Protein 8OIK (pdb70)

Nearest PDB structures (foldseek):
  8oik-assembly2_B  TM=9.750E-01  e=6.999E-21  Homo sapiens
  8oij-assembly1_B  TM=9.112E-01  e=1.127E-07  Drosophila melanogaster
  5goe-assembly1_A  TM=5.534E-01  e=6.440E+00  Homo sapiens
  1f99-assembly1_A-2  TM=2.912E-01  e=2.116E+00  Polysiphonia stricta
  8oik-assembly2_B  TM=1.006E+00  e=8.166E-23  Homo sapiens

InterPro domains:
  IPR001660 Sterile alpha motif domain [PF00536] (324-381)
  IPR001660 Sterile alpha motif domain [SM00454] (320-383)
  IPR013761 Sterile alpha motif/pointed domain superfamily [G3DSA:1.10.150.50] (320-381)
  IPR013761 Sterile alpha motif/pointed domain superfamily [SSF47769] (323-381)
  IPR037093 Smaug, PHAT domain superfamily [G3DSA:1.25.40.170] (382-435)
  IPR037093 Smaug, PHAT domain superfamily [G3DSA:1.25.40.170] (473-553)
  IPR037634 Protein Smaug, SAM domain [cd09557] (320-382)
  IPR050897 SMAUG/VTS1 RNA-binding [PTHR12515] (1-664)
  IPR057327 RNA-binding protein vts1-like, alpha-helical domain [PF25479] (13-47)
  IPR058599 SMAUG/ZCCHC2-like, PHAT domain [PF26034] (55-154)

Sequence (479 aa):
IPTTENLYFQSMFRDQVGVLAGWFKGWNECEQTVALLSLLKRVSQTQARFLQLCLEHSLADCAELHVLEREANSPGIINQWQQESKDKVISLLLTHLPLLKPGNLDAKVEYMKLLPKILAHSIEHNQHIEESRQLLSYALIHPATSLEDRSALAMWLNHLEDRTSIPTTENLYFQSMFRDQVGVLAGWFKGWNECEQTVALLSLLKRVSQTQARFLQLCLEHSLADCAELHVLEREANSPGIINQWQQESKDKVISLLLTHLPLLKPGNLDAKVEYMKLLPKILAHSIEHNQHIEESRQLLSYALIHPATSLEDRSALAMWLNHLLYFQSMFRDQVGVLAGWFKGWNECEQTVALLSLLKRVSQTQARFLQLCLEHSLADCAELHVLEREANSPGIINQWQQESKDKVISLLLTHLPLLKPGNLDAKVEYMKLLPKILAHSIEHNQHIEESRQLLSYALIHPATSLEDRSALAMWLNHL

Radius of gyration: 28.62 Å; Cα contacts (8 Å, |Δi|>4): 412; chains: 3; bounding box: 58×80×71 Å

Solvent-accessible surface area: 25139 Å² total; per-residue (Å²): 125,12,1,24,111,68,156,182,106,16,63,92,8,100,95,29,30,43,68,0,10,41,55,2,137,67,22,62,95,6,20,20,0,23,1,0,21,29,0,12,172,108,21,43,90,30,3,6,27,1,0,12,9,15,7,78,96,73,4,57,137,18,62,130,3,45,71,57,12,153,60,0,22,37,50,56,85,0,58,77,11,84,142,63,71,86,94,97,6,5,50,20,0,48,60,4,2,3,0,0,91,22,26,39,32,21,0,23,48,21,1,35,91,4,0,34,108,3,0,47,39,0,15,127,93,116,79,37,28,90,57,0,45,36,1,0,4,12,1,30,38,0,20,9,13,49,156,139,19,74,70,38,2,39,108,53,11,97,74,0,50,100,134,52,121,151,114,76,62,67,96,97,125,133,98,42,83,129,143,90,118,71,43,81,77,39,41,152,66,170,67,74,74,128,12,84,39,38,69,25,86,75,47,94,69,138,183,45,56,163,110,97,43,140,125,67,86,91,57,110,106,140,74,80,56,47,44,43,138,42,40,73,66,43,89,48,0,22,11,41,36,41,0,48,100,17,66,118,84,73,83,95,97,2,7,52,23,0,46,73,4,3,54,41,5,108,76,66,34,118,102,0,23,63,21,2,31,106,4,2,43,102,7,4,49,39,1,52,81,105,128,84,34,50,118,61,0,125,42,1,3,33,33,1,54,52,12,97,9,12,44,145,129,18,78,60,36,2,48,125,76,38,88,81,74,92,49,35,123,76,124,7,141,99,26,29,43,63,0,11,40,64,2,147,68,20,51,92,0,9,23,0,27,0,0,16,25,1,13,164,114,20,40,90,29,3,6,27,0,0,12,8,16,8,76,88,72,6,52,47,20,46,134,3,32,73,58,13,142,62,0,23,37,50,55,88,0,56,88,11,86,140,71,72,60,98,96,5,6,51,21,0,42,64,4,5,3,0,1,92,13,65,36,121,101,0,24,66,20,3,33,105,5,3,45,87,1,1,48,79,0,49,89,64,129,31,34,25,60,67,0,41,36,0,0,0,11,1,38,36,0,33,9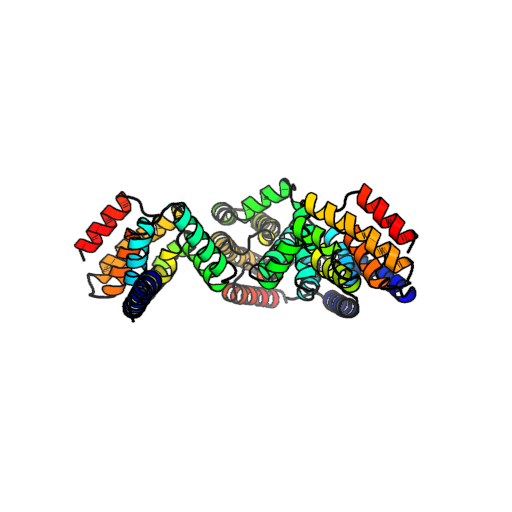,12,36,145,130,20,78,78,40,2,41,116,67,40,128,75,55

GO terms:
  GO:0030371 translation repressor activity (F, IDA)
  GO:0045727 positive regulation of translation (P, IDA)
  GO:0005515 protein binding (F, IPI)
  GO:0005829 cytosol (C, IDA)
  GO:0003723 RNA binding (F, HDA)

Organism: Homo sapiens (NCBI:txid9606)

Foldseek 3Di:
DDDDPDPVVVVVVVVVVVVVVVVLVPDDPLVNVVVVVVVLVVDDPVVNVVVVVVVCVVCVPVVVLVVLLVLLLDLVNLLCCVVDDLVVNLVNLVSRVLSHDQASVSSVVSVLVVLVVSLVVCLVVVPCLVSNLSSLSCQLPPNNADPVSNVVSVVSNVVSVVSVD/DDDDPVVVVVVVVVVVVVVVVVVLVPDDPLVNVVVVVVVLVPDDPVVNVVVVVVVCVVCVPVVVVVVLLVCLLDLVNLLVLLPDDLVSNLVNLLSRVLSHDQVSQSSVVSSLVNLVVSLVVCVVPVHCPVSNLSSLSSQCPPNNADPVSNVVSVVSNVVD/DDDDPVVVVVVVVVVVVLVPDDPLVNVVVVVVVLVPDDPVVNVVVVVVVCVVCVPVVVVVVLLVCLLDLVSLLCLVVDDLVVNLVNLLSRLLSHDQVSQSSVVSSLVVLVVSLVVCLVVVHCVVSNVSSLSSQCPRNNADPVSNVVSVVSVVSD

B-factor: mean 41.13, std 13.74, range [22.72, 93.79]

Structure (mmCIF, N/CA/C/O backbone):
data_8OIK
#
_entry.id   8OIK
#
_cell.length_a   81.829
_cell.length_b   142.786
_cell.length_c   137.096
_cell.angle_alpha   90.000
_cell.angle_beta   90.000
_cell.angle_gamma   90.000
#
_symmetry.space_group_name_H-M   'C 2 2 21'
#
loop_
_entity.id
_entity.type
_entity.pdbx_description
1 polymer 'Protein Smaug homolog 1'
2 non-polymer 1,2-ETHANEDIOL
3 non-polymer DI(HYDROXYETHYL)ETHER
4 water water
#
loop_
_atom_site.group_PDB
_atom_site.id
_atom_site.type_symbol
_atom_site.label_atom_id
_atom_site.label_alt_id
_atom_site.label_comp_id
_atom_site.label_asym_id
_atom_site.label_entity_id
_atom_site.label_seq_id
_atom_site.pdbx_PDB_ins_code
_atom_site.Cartn_x
_atom_site.Cartn_y
_atom_site.Cartn_z
_atom_site.occupancy
_atom_site.B_iso_or_equiv
_atom_site.auth_seq_id
_atom_site.auth_comp_id
_atom_site.auth_asym_id
_atom_site.auth_atom_id
_atom_site.pdbx_PDB_model_num
ATOM 1 N N . ILE A 1 15 ? -15.28300 16.00700 45.74100 1.000 74.00000 -9 ILE A N 1
ATOM 2 C CA . ILE A 1 15 ? -14.20500 17.03800 45.81400 1.000 71.72000 -9 ILE A CA 1
ATOM 3 C C . ILE A 1 15 ? -12.89000 16.39400 46.27700 1.000 69.71000 -9 ILE A C 1
ATOM 4 O O . ILE A 1 15 ? -11.94200 16.41700 45.48400 1.000 71.19000 -9 ILE A O 1
ATOM 9 N N . PRO A 1 16 ? -12.75800 15.80800 47.48700 1.000 71.17000 -8 PRO A N 1
ATOM 10 C CA . PRO A 1 16 ? -11.45700 15.30500 47.93100 1.000 69.61000 -8 PRO A CA 1
ATOM 11 C C . PRO A 1 16 ? -11.22700 13.89100 47.39500 1.000 66.42000 -8 PRO A C 1
ATOM 12 O O . PRO A 1 16 ? -11.93600 12.98900 47.75600 1.000 69.64000 -8 PRO A O 1
ATOM 16 N N . THR A 1 17 ? -10.22400 13.73100 46.55200 1.000 63.00000 -7 THR A N 1
ATOM 17 C CA . THR A 1 17 ? -10.02600 12.41900 45.89200 1.000 62.93000 -7 THR A CA 1
ATOM 18 C C . THR A 1 17 ? -8.65600 11.85800 46.25700 1.000 62.70000 -7 THR A C 1
ATOM 19 O O . THR A 1 17 ? -8.39500 10.70100 45.89400 1.000 62.48000 -7 THR A O 1
ATOM 23 N N . THR A 1 18 ? -7.83100 12.65200 46.94700 1.000 63.26000 -6 THR A N 1
ATOM 24 C CA . THR A 1 18 ? -6.46300 12.20700 47.31000 1.000 61.53000 -6 THR A CA 1
ATOM 25 C C . THR A 1 18 ? -5.95200 12.90000 48.56900 1.000 59.88000 -6 THR A C 1
ATOM 26 O O . THR A 1 18 ? -6.32600 14.05900 48.79200 1.000 59.41000 -6 THR A O 1
ATOM 30 N N . GLU A 1 19 ? -5.14700 12.20300 49.37100 1.000 61.76000 -5 GLU A N 1
ATOM 31 C CA . GLU A 1 19 ? -4.48700 12.84800 50.50300 1.000 61.46000 -5 GLU A CA 1
ATOM 32 C C . GLU A 1 19 ? -3.40400 13.81000 50.04100 1.000 57.79000 -5 GLU A C 1
ATOM 33 O O . GLU A 1 19 ? -3.09300 14.79100 50.73000 1.000 56.77000 -5 GLU A O 1
ATOM 39 N N . ASN A 1 20 ? -2.82500 13.52800 48.88600 1.000 52.22000 -4 ASN A N 1
ATOM 40 C CA . ASN A 1 20 ? -1.69100 14.26600 48.35400 1.000 44.54000 -4 ASN A CA 1
ATOM 41 C C . ASN A 1 20 ? -2.16900 15.61800 47.81600 1.000 42.69000 -4 ASN A C 1
ATOM 42 O O . ASN A 1 20 ? -2.89800 15.66900 46.82300 1.000 41.82000 -4 ASN A O 1
ATOM 47 N N . LEU A 1 21 ? -1.76100 16.71400 48.47100 1.000 40.29000 -3 LEU A N 1
ATOM 48 C CA . LEU A 1 21 ? -2.22000 18.04900 48.08400 1.000 40.44000 -3 LEU A CA 1
ATOM 49 C C . LEU A 1 21 ? -1.77700 18.41100 46.67200 1.000 38.60000 -3 LEU A C 1
ATOM 50 O O . LEU A 1 21 ? -2.51000 19.08300 45.92900 1.000 37.17000 -3 LEU A O 1
ATOM 55 N N . TYR A 1 22 ? -0.56300 18.01300 46.30100 1.000 35.27000 -2 TYR A N 1
ATOM 56 C CA . TYR A 1 22 ? -0.10300 18.20700 44.93300 1.000 34.36000 -2 TYR A CA 1
ATOM 57 C C . TYR A 1 22 ? -1.01100 17.47800 43.94900 1.000 35.48000 -2 TYR A C 1
ATOM 58 O O . TYR A 1 22 ? -1.44900 18.05500 42.94800 1.000 34.13000 -2 TYR A O 1
ATOM 67 N N . PHE A 1 23 ? -1.31900 16.20800 44.22600 1.000 33.48000 -1 PHE A N 1
ATOM 68 C CA . PHE A 1 23 ? -2.21300 15.46200 43.34300 1.000 36.23000 -1 PHE A CA 1
ATOM 69 C C . PHE A 1 23 ? -3.59300 16.10200 43.27300 1.000 35.75000 -1 PHE A C 1
ATOM 70 O O . PHE A 1 23 ? -4.20300 16.15100 42.19700 1.000 35.30000 -1 PHE A O 1
ATOM 78 N N . GLN A 1 24 ? -4.11900 16.57300 44.40500 1.000 38.19000 0 GLN A N 1
ATOM 79 C CA . GLN A 1 24 ? -5.46700 17.13100 44.36800 1.000 38.33000 0 GLN A CA 1
ATOM 80 C C . GLN A 1 24 ? -5.51500 18.35100 43.45800 1.000 37.23000 0 GLN A C 1
ATOM 81 O O . GLN A 1 24 ? -6.43400 18.49800 42.64300 1.000 36.12000 0 GLN A O 1
ATOM 87 N N . SER A 1 25 ? -4.50500 19.21000 43.55200 1.000 32.83000 1 SER A N 1
ATOM 88 C CA . SER A 1 25 ? -4.44300 20.39700 42.71200 1.000 33.74000 1 SER A CA 1
ATOM 89 C C . SER A 1 25 ? -4.25700 20.03800 41.23900 1.000 34.63000 1 SER A C 1
ATOM 90 O O . SER A 1 25 ? -4.88700 20.64900 40.36400 1.000 35.10000 1 SER A O 1
ATOM 93 N N . MET A 1 26 ? -3.40000 19.05200 40.92900 1.000 31.73000 2 MET A N 1
ATOM 94 C CA . MET A 1 26 ? -3.22700 18.69700 39.52700 1.000 32.55000 2 MET A CA 1
ATOM 95 C C . MET A 1 26 ? -4.48900 18.06100 38.96200 1.000 30.29000 2 MET A C 1
ATOM 96 O O . MET A 1 26 ? -4.82300 18.29100 37.80100 1.000 29.13000 2 MET A O 1
ATOM 101 N N . PHE A 1 27 ? -5.21000 17.27700 39.77100 1.000 30.97000 3 PHE A N 1
ATOM 102 C CA . PHE A 1 27 ? -6.47700 16.71700 39.29400 1.000 33.19000 3 PHE A CA 1
ATOM 103 C C . PHE A 1 27 ? -7.44500 17.82700 38.90300 1.000 29.78000 3 PHE A C 1
ATOM 104 O O . PHE A 1 27 ? -8.03200 17.79800 37.82100 1.000 29.64000 3 PHE A O 1
ATOM 112 N N . ARG A 1 28 ? -7.60300 18.82400 39.77500 1.000 32.40000 4 ARG A N 1
ATOM 113 C CA . ARG A 1 28 ? -8.46300 19.96500 39.46500 1.000 33.79000 4 ARG A CA 1
ATOM 114 C C . ARG A 1 28 ? -8.03500 20.68400 38.18600 1.000 33.46000 4 ARG A C 1
ATOM 115 O O . ARG A 1 28 ? -8.88300 21.03500 37.35500 1.000 31.93000 4 ARG A O 1
ATOM 123 N N . ASP A 1 29 ? -6.73200 20.91200 38.00200 1.000 30.38000 5 ASP A N 1
ATOM 124 C CA . ASP A 1 29 ? -6.23500 21.48100 36.75200 1.000 29.32000 5 ASP A CA 1
ATOM 125 C C . ASP A 1 29 ? -6.64000 20.63800 35.54000 1.000 29.56000 5 ASP A C 1
ATOM 126 O O . ASP A 1 29 ? -7.08500 21.17200 34.51500 1.000 30.39000 5 ASP A O 1
ATOM 131 N N . GLN A 1 30 ? -6.45700 19.31700 35.63000 1.000 28.68000 6 GLN A N 1
ATOM 132 C CA . GLN A 1 30 ? -6.78000 18.43900 34.50700 1.000 28.03000 6 GLN A CA 1
ATOM 133 C C . GLN A 1 30 ? -8.26100 18.47800 34.18500 1.000 26.50000 6 GLN A C 1
ATOM 134 O O . GLN A 1 30 ? -8.63900 18.54100 33.01100 1.000 29.46000 6 GLN A O 1
ATOM 140 N N . VAL A 1 31 ? -9.10800 18.42700 35.21000 1.000 28.52000 7 VAL A N 1
ATOM 141 C CA . VAL A 1 31 ? -10.55500 18.47500 34.97900 1.000 29.82000 7 VAL A CA 1
ATOM 142 C C . VAL A 1 31 ? -10.94400 19.79100 34.30600 1.000 30.72000 7 VAL A C 1
ATOM 143 O O . VAL A 1 31 ? -11.79700 19.81700 33.40800 1.000 29.01000 7 VAL A O 1
ATOM 147 N N . GLY A 1 32 ? -10.29300 20.89600 34.69600 1.000 28.48000 8 GLY A N 1
ATOM 148 C CA . GLY A 1 32 ? -10.51400 22.16600 34.00600 1.000 29.77000 8 GLY A CA 1
ATOM 149 C C . GLY A 1 32 ? -10.16600 22.13100 32.52500 1.000 30.81000 8 GLY A C 1
ATOM 150 O O . GLY A 1 32 ? -10.93700 22.60900 31.68000 1.000 30.27000 8 GLY A O 1
ATOM 151 N N . VAL A 1 33 ? -8.98600 21.59600 32.18500 1.000 28.71000 9 VAL A N 1
ATOM 152 C CA . VAL A 1 33 ? -8.58600 21.49900 30.78300 1.000 29.15000 9 VAL A CA 1
ATOM 153 C C . VAL A 1 33 ? -9.58200 20.64000 30.01400 1.000 29.98000 9 VAL A C 1
ATOM 154 O O . VAL A 1 33 ? -10.03100 20.99700 28.91100 1.000 29.85000 9 VAL A O 1
ATOM 158 N N . LEU A 1 34 ? -9.93100 19.49000 30.59500 1.000 29.97000 10 LEU A N 1
ATOM 159 C CA . LEU A 1 34 ? -10.96200 18.62100 30.03100 1.000 31.63000 10 LEU A CA 1
ATOM 160 C C . LEU A 1 34 ? -12.25400 19.37700 29.73700 1.000 30.00000 10 LEU A C 1
ATOM 161 O O . LEU A 1 34 ? -12.85300 19.20600 28.66800 1.000 30.77000 10 LEU A O 1
ATOM 166 N N . ALA A 1 35 ? -12.72500 20.18900 30.68900 1.000 28.77000 11 ALA A N 1
ATOM 167 C CA . ALA A 1 35 ? -13.95700 20.94400 30.46000 1.000 33.33000 11 ALA A CA 1
ATOM 168 C C . ALA A 1 35 ? -13.82100 21.87200 29.25600 1.000 35.77000 11 ALA A C 1
ATOM 169 O O . ALA A 1 35 ? -14.73500 21.95900 28.42300 1.000 32.08000 11 ALA A O 1
ATOM 171 N N . GLY A 1 36 ? -12.67800 22.55800 29.13400 1.000 30.86000 12 GLY A N 1
ATOM 172 C CA . GLY A 1 36 ? -12.45900 23.42500 27.98700 1.000 33.31000 12 GLY A CA 1
ATOM 173 C C . GLY A 1 36 ? -12.46500 22.67300 26.66900 1.000 33.14000 12 GLY A C 1
ATOM 174 O O . GLY A 1 36 ? -13.06900 23.12300 25.69000 1.000 32.45000 12 GLY A O 1
ATOM 175 N N . TRP A 1 37 ? -11.79900 21.51500 26.62600 1.000 29.53000 13 TRP A N 1
ATOM 176 C CA . TRP A 1 37 ? -11.80800 20.69800 25.42000 1.000 31.43000 13 TRP A CA 1
ATOM 177 C C . TRP A 1 37 ? -13.22600 20.25900 25.09000 1.000 31.68000 13 TRP A C 1
ATOM 178 O O . TRP A 1 37 ? -13.67400 20.37800 23.94600 1.000 32.09000 13 TRP A O 1
ATOM 189 N N . PHE A 1 38 ? -13.94200 19.76000 26.09700 1.000 29.12000 14 PHE A N 1
ATOM 190 C CA . PHE A 1 38 ? -15.28800 19.23000 25.88400 1.000 33.10000 14 PHE A CA 1
ATOM 191 C C . PHE A 1 38 ? -16.21200 20.28100 25.29000 1.000 34.66000 14 PHE A C 1
ATOM 192 O O . PHE A 1 38 ? -16.96400 19.99700 24.35000 1.000 36.59000 14 PHE A O 1
ATOM 200 N N . LYS A 1 39 ? -16.11900 21.50100 25.80100 1.000 35.63000 15 LYS A N 1
ATOM 201 C CA . LYS A 1 39 ? -16.99300 22.60100 25.33200 1.000 37.35000 15 LYS A CA 1
ATOM 202 C C . LYS A 1 39 ? -16.73800 22.89500 23.85100 1.000 37.72000 15 LYS A C 1
ATOM 203 O O . LYS A 1 39 ? -17.67300 23.33000 23.18200 1.000 43.53000 15 LYS A O 1
ATOM 209 N N . GLY A 1 40 ? -15.52600 22.64900 23.36900 1.000 36.31000 16 GLY A N 1
ATOM 210 C CA . GLY A 1 40 ? -15.22800 22.89800 21.97600 1.000 38.30000 16 GLY A CA 1
ATOM 211 C C . GLY A 1 40 ? -15.43900 21.73300 21.04200 1.000 38.39000 16 GLY A C 1
ATOM 212 O O . GLY A 1 40 ? -15.35100 21.89900 19.82400 1.000 38.24000 16 GLY A O 1
ATOM 213 N N . TRP A 1 41 ? -15.69200 20.54800 21.57400 1.000 35.38000 17 TRP A N 1
ATOM 214 C CA . TRP A 1 41 ? -15.92400 19.37500 20.74600 1.000 34.05000 17 TRP A CA 1
ATOM 215 C C . TRP A 1 41 ? -17.34700 19.39300 20.19600 1.000 32.37000 17 TRP A C 1
ATOM 216 O O . TRP A 1 41 ? -18.26400 19.91300 20.83100 1.000 35.28000 17 TRP A O 1
ATOM 227 N N . ASN A 1 42 ? -17.53000 18.81000 19.01500 1.000 32.77000 18 ASN A N 1
ATOM 228 C CA . ASN A 1 42 ? -18.88900 18.61500 18.52800 1.000 37.63000 18 ASN A CA 1
ATOM 229 C C . ASN A 1 42 ? -19.51100 17.40900 19.23800 1.000 36.87000 18 ASN A C 1
ATOM 230 O O . ASN A 1 42 ? -18.83900 16.68600 19.98400 1.000 34.77000 18 ASN A O 1
ATOM 235 N N . GLU A 1 43 ? -20.82000 17.20800 19.04200 1.000 35.39000 19 GLU A N 1
ATOM 236 C CA . GLU A 1 43 ? -21.49700 16.18000 19.83300 1.000 35.92000 19 GLU A CA 1
ATOM 237 C C . GLU A 1 43 ? -20.95900 14.79100 19.53700 1.000 34.29000 19 GLU A C 1
ATOM 238 O O . GLU A 1 43 ? -20.92200 13.93900 20.42800 1.000 34.06000 19 GLU A O 1
ATOM 244 N N . CYS A 1 44 ? -20.53400 14.54200 18.30900 1.000 33.28000 20 CYS A N 1
ATOM 245 C CA . CYS A 1 44 ? -19.96400 13.24500 17.97700 1.000 34.42000 20 CYS A CA 1
ATOM 246 C C . CYS A 1 44 ? -18.64800 13.01300 18.71200 1.000 35.87000 20 CYS A C 1
ATOM 247 O O . CYS A 1 44 ? -18.44200 11.95200 19.31600 1.000 32.89000 20 CYS A O 1
ATOM 250 N N . GLU A 1 45 ? -17.73800 13.99300 18.65300 1.000 32.62000 21 GLU A N 1
ATOM 251 C CA . GLU A 1 45 ? -16.48400 13.92500 19.39600 1.000 33.42000 21 GLU A CA 1
ATOM 252 C C . GLU A 1 45 ? -16.74000 13.70700 20.89000 1.000 31.95000 21 GLU A C 1
ATOM 253 O O . GLU A 1 45 ? -16.12000 12.84100 21.51800 1.000 30.35000 21 GLU A O 1
ATOM 259 N N . GLN A 1 46 ? -17.66000 14.48000 21.47300 1.000 30.14000 22 GLN A N 1
ATOM 260 C CA . GLN A 1 46 ? -17.97000 14.31300 22.89300 1.000 29.82000 22 GLN A CA 1
ATOM 261 C C . GLN A 1 46 ? -18.38600 12.87600 23.20700 1.000 30.92000 22 GLN A C 1
ATOM 262 O O . GLN A 1 46 ? -17.90800 12.27400 24.17400 1.000 28.11000 22 GLN A O 1
ATOM 268 N N . THR A 1 47 ? -19.28900 12.30900 22.39800 1.000 28.44000 23 THR A N 1
ATOM 269 C CA . THR A 1 47 ? -19.78500 10.96400 22.67500 1.000 29.11000 23 THR A CA 1
ATOM 270 C C . THR A 1 47 ? -18.66900 9.93200 22.56100 1.000 29.55000 23 THR A C 1
ATOM 271 O O . THR A 1 47 ? -18.50700 9.07900 23.44200 1.000 31.01000 23 THR A O 1
ATOM 275 N N . VAL A 1 48 ? -17.84800 10.04400 21.51600 1.000 29.33000 24 VAL A N 1
ATOM 276 C CA . VAL A 1 48 ? -16.74300 9.11400 21.30000 1.000 32.28000 24 VAL A CA 1
ATOM 277 C C . VAL A 1 48 ? -15.69500 9.23900 22.40300 1.000 31.20000 24 VAL A C 1
ATOM 278 O O . VAL A 1 48 ? -15.17400 8.23200 22.89800 1.000 34.39000 24 VAL A O 1
ATOM 282 N N . ALA A 1 49 ? -15.36300 10.46600 22.80200 1.000 31.27000 25 ALA A N 1
ATOM 283 C CA . ALA A 1 49 ? -14.41800 10.66000 23.89700 1.000 30.71000 25 ALA A CA 1
ATOM 284 C C . ALA A 1 49 ? -14.93900 10.04400 25.19100 1.000 34.36000 25 ALA A C 1
ATOM 285 O O . ALA A 1 49 ? -14.19300 9.37000 25.91900 1.000 32.24000 25 ALA A O 1
ATOM 287 N N . LEU A 1 50 ? -16.23100 10.23900 25.48600 1.000 32.10000 26 LEU A N 1
ATOM 288 C CA . LEU A 1 50 ? -16.79700 9.65300 26.69500 1.000 29.58000 26 LEU A CA 1
ATOM 289 C C . LEU A 1 50 ? -16.81400 8.13600 26.61300 1.000 31.37000 26 LEU A C 1
ATOM 290 O O . LEU A 1 50 ? -16.50900 7.45300 27.59400 1.000 31.50000 26 LEU A O 1
ATOM 295 N N . LEU A 1 51 ? -17.14700 7.58600 25.44500 1.000 30.53000 27 LEU A N 1
ATOM 296 C CA . LEU A 1 51 ? -17.14100 6.14100 25.29800 1.000 34.90000 27 LEU A CA 1
ATOM 297 C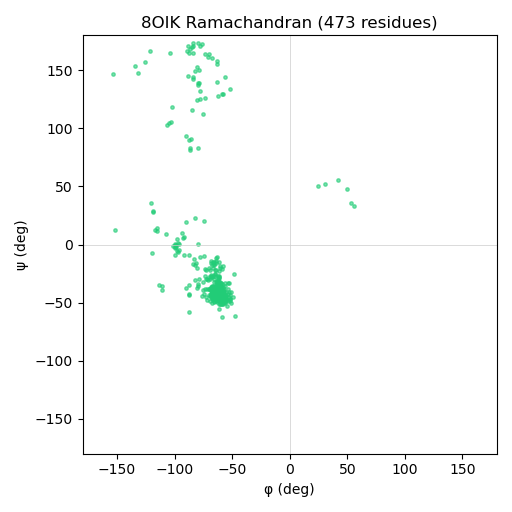 C . LEU A 1 51 ? -15.73900 5.57700 25.48500 1.000 36.10000 27 LEU A C 1
ATOM 298 O O . LEU A 1 51 ? -15.58200 4.48200 26.03600 1.000 39.80000 27 LEU A O 1
ATOM 303 N N . SER A 1 52 ? -14.71300 6.31800 25.04900 1.000 36.24000 28 SER A N 1
ATOM 304 C CA . SER A 1 52 ? -13.32900 5.86900 25.19000 1.000 37.85000 28 SER A CA 1
ATOM 305 C C . SER A 1 52 ? -12.90200 5.77500 26.64900 1.000 38.90000 28 SER A C 1
ATOM 306 O O . SER A 1 52 ? -11.99500 5.00200 26.97700 1.000 43.41000 28 SER A O 1
ATOM 309 N N . LEU A 1 53 ? -13.53100 6.53600 27.53100 1.000 33.34000 29 LEU A N 1
ATOM 310 C CA . LEU A 1 53 ? -13.27700 6.36700 28.95400 1.000 33.49000 29 LEU A CA 1
ATOM 311 C C . LEU A 1 53 ? -14.17700 5.30100 29.57800 1.000 34.93000 29 LEU A C 1
ATOM 312 O O . LEU A 1 53 ? -13.71300 4.51600 30.41200 1.000 33.06000 29 LEU A O 1
ATOM 317 N N . LEU A 1 54 ? -15.46800 5.27600 29.22100 1.000 31.31000 30 LEU A N 1
ATOM 318 C CA . LEU A 1 54 ? -16.37200 4.31700 29.86300 1.000 30.98000 30 LEU A CA 1
ATOM 319 C C . LEU A 1 54 ? -15.93800 2.87600 29.60600 1.000 36.01000 30 LEU A C 1
ATOM 320 O O . LEU A 1 54 ? -16.15600 2.00000 30.45300 1.000 33.78000 30 LEU A O 1
ATOM 325 N N . LYS A 1 55 ? -15.26900 2.61600 28.49400 1.000 36.99000 31 LYS A N 1
ATOM 326 C CA . LYS A 1 55 ? -14.79000 1.24000 28.21700 1.000 39.66000 31 LYS A CA 1
ATOM 327 C C . LYS A 1 55 ? -13.68400 0.85400 29.19500 1.000 35.41000 31 LYS A C 1
ATOM 328 O O . LYS A 1 55 ? -13.39500 -0.33300 29.29000 1.000 42.74000 31 LYS A O 1
ATOM 334 N N . ARG A 1 56 ? -13.10300 1.82300 29.88700 1.000 31.61000 32 ARG A N 1
ATOM 335 C CA . ARG A 1 56 ? -11.97900 1.55800 30.77300 1.000 33.73000 32 ARG A CA 1
ATOM 336 C C . ARG A 1 56 ? -12.37400 1.40000 32.23400 1.000 35.26000 32 ARG A C 1
ATOM 337 O O . ARG A 1 56 ? -11.50300 1.09700 33.05000 1.000 37.47000 32 ARG A O 1
ATOM 345 N N . VAL A 1 57 ? -13.63400 1.64000 32.60400 1.000 31.73000 33 VAL A N 1
ATOM 346 C CA . VAL A 1 57 ? -13.99000 1.64800 34.02000 1.000 28.74000 33 VAL A CA 1
ATOM 347 C C . VAL A 1 57 ? -14.38000 0.24200 34.46700 1.000 29.37000 33 VAL A C 1
ATOM 348 O O . VAL A 1 57 ? -14.60100 -0.65300 33.63800 1.000 28.10000 33 VAL A O 1
ATOM 352 N N . SER A 1 58 ? -14.45600 0.04700 35.77800 1.000 27.89000 34 SER A N 1
ATOM 353 C CA . SER A 1 58 ? -14.90400 -1.22400 36.33200 1.000 30.74000 34 SER A CA 1
ATOM 354 C C . SER A 1 58 ? -16.41300 -1.37700 36.15200 1.000 29.35000 34 SER A C 1
ATOM 355 O O . SER A 1 58 ? -17.13200 -0.40900 35.87200 1.000 25.36000 34 SER A O 1
ATOM 358 N N . GLN A 1 59 ? -16.89100 -2.61700 36.30900 1.000 28.91000 35 GLN A N 1
ATOM 359 C CA . GLN A 1 59 ? -18.33700 -2.85500 36.26000 1.000 28.65000 35 GLN A CA 1
ATOM 360 C C . GLN A 1 59 ? -19.06700 -2.01200 37.29600 1.000 27.05000 35 GLN A C 1
ATOM 361 O O . GLN A 1 59 ? -20.14900 -1.47000 37.02000 1.000 26.49000 35 GLN A O 1
ATOM 367 N N . THR A 1 60 ? -18.47900 -1.85700 38.48500 1.000 25.65000 36 THR A N 1
ATOM 368 C CA . THR A 1 60 ? -19.12800 -1.08600 39.54400 1.000 27.10000 36 THR A CA 1
ATOM 369 C C . THR A 1 60 ? -19.17800 0.39900 39.19900 1.000 27.79000 36 THR A C 1
ATOM 370 O O . THR A 1 60 ? -20.21900 1.05300 39.37400 1.000 27.33000 36 THR A O 1
ATOM 374 N N . GLN A 1 61 ? -18.07000 0.95600 38.68700 1.000 26.12000 37 GLN A N 1
ATOM 375 C CA . GLN A 1 61 ? -18.11200 2.34400 38.23000 1.000 24.35000 37 GLN A CA 1
ATOM 376 C C . GLN A 1 61 ? -19.13500 2.51900 37.11700 1.000 24.00000 37 GLN A C 1
ATOM 377 O O . GLN A 1 61 ? -19.89500 3.50000 37.11100 1.000 26.29000 37 GLN A O 1
ATOM 383 N N . ALA A 1 62 ? -19.14900 1.58400 36.16300 1.000 24.54000 38 ALA A N 1
ATOM 384 C CA . ALA A 1 62 ? -20.07900 1.65700 35.04000 1.000 26.00000 38 ALA A CA 1
ATOM 385 C C . ALA A 1 62 ? -21.52200 1.67500 35.54100 1.000 26.60000 38 ALA A C 1
ATOM 386 O O . ALA A 1 62 ? -22.34600 2.48300 35.07600 1.000 25.92000 38 ALA A O 1
ATOM 388 N N . ARG A 1 63 ? -21.84900 0.78700 36.48600 1.000 26.42000 39 ARG A N 1
ATOM 389 C CA . ARG A 1 63 ? -23.22400 0.75400 36.99700 1.000 26.81000 39 ARG A CA 1
ATOM 390 C C . ARG A 1 63 ? -23.57700 2.03000 37.74700 1.000 28.09000 39 ARG A C 1
ATOM 391 O O . ARG A 1 63 ? -24.67700 2.58000 37.58200 1.000 27.03000 39 ARG A O 1
ATOM 399 N N . PHE A 1 64 ? -22.65700 2.54300 38.56100 1.000 27.73000 40 PHE A N 1
ATOM 400 C CA . PHE A 1 64 ? -22.92000 3.80800 39.23800 1.000 26.35000 40 PHE A CA 1
ATOM 401 C C . PHE A 1 64 ? -23.24500 4.91800 38.23300 1.000 26.91000 40 PHE A C 1
ATOM 402 O O . PHE A 1 64 ? -24.24300 5.63200 38.37900 1.000 27.67000 40 PHE A O 1
ATOM 410 N N . LEU A 1 65 ? -22.40500 5.08500 37.20400 1.000 26.41000 41 LEU A N 1
ATOM 411 C CA . LEU A 1 65 ? -22.66300 6.12200 36.20400 1.000 25.43000 41 LEU A CA 1
ATOM 412 C C . LEU A 1 65 ? -23.99300 5.88000 35.48500 1.000 27.73000 41 LEU A C 1
ATOM 413 O O . LEU A 1 65 ? -24.73600 6.83300 35.19200 1.000 26.96000 41 LEU A O 1
ATOM 418 N N . GLN A 1 66 ? -24.30100 4.61400 35.18800 1.000 25.25000 42 GLN A N 1
ATOM 419 C CA . GLN A 1 66 ? -25.59100 4.27900 34.58000 1.000 27.02000 42 GLN A CA 1
ATOM 420 C C . GLN A 1 66 ? -26.76000 4.72400 35.45700 1.000 29.06000 42 GLN A C 1
ATOM 421 O O . GLN A 1 66 ? -27.72200 5.33600 34.96800 1.000 29.93000 42 GLN A O 1
ATOM 427 N N . LEU A 1 67 ? -26.69400 4.42200 36.75800 1.000 27.68000 43 LEU A N 1
ATOM 428 C CA . LEU A 1 67 ? -27.73500 4.84700 37.70100 1.000 30.81000 43 LEU A CA 1
ATOM 429 C C . LEU A 1 67 ? -27.86600 6.36500 37.77200 1.000 32.24000 43 LEU A C 1
ATOM 430 O O . LEU A 1 67 ? -28.98500 6.89100 37.86300 1.000 31.88000 43 LEU A O 1
ATOM 435 N N . CYS A 1 68 ? -26.73900 7.09300 37.75200 1.000 28.84000 44 CYS A N 1
ATOM 436 C CA . CYS A 1 68 ? -26.78100 8.55500 37.71100 1.000 29.86000 44 CYS A CA 1
ATOM 437 C C . CYS A 1 68 ? -27.48700 9.06500 36.45900 1.000 31.64000 44 CYS A C 1
ATOM 438 O O . CYS A 1 68 ? -28.34200 9.94900 36.55400 1.000 32.41000 44 CYS A O 1
ATOM 441 N N . LEU A 1 69 ? -27.13800 8.52800 35.27800 1.000 29.81000 45 LEU A N 1
ATOM 442 C CA . LEU A 1 69 ? -27.82300 8.92300 34.03700 1.000 27.13000 45 LEU A CA 1
ATOM 443 C C . LEU A 1 69 ? -29.31300 8.60400 34.11600 1.000 30.08000 45 LEU A C 1
ATOM 444 O O . LEU A 1 69 ? -30.17100 9.43500 33.76500 1.000 30.69000 45 LEU A O 1
ATOM 449 N N . GLU A 1 70 ? -29.64400 7.39400 34.56200 1.000 29.68000 46 GLU A N 1
ATOM 450 C CA . GLU A 1 70 ? -31.04700 7.00000 34.61900 1.000 34.22000 46 GLU A CA 1
ATOM 451 C C . GLU A 1 70 ? -31.82400 7.92100 35.55000 1.000 36.18000 46 GLU A C 1
ATOM 452 O O . GLU A 1 70 ? -32.93500 8.36100 35.22600 1.000 34.51000 46 GLU A O 1
ATOM 458 N N . HIS A 1 71 ? -31.22800 8.27400 36.68800 1.000 32.60000 47 HIS A N 1
ATOM 459 C CA . HIS A 1 71 ? -31.87100 9.21300 37.60100 1.000 35.21000 47 HIS A CA 1
ATOM 460 C C . HIS A 1 71 ? -32.08500 10.58000 36.96400 1.000 36.70000 47 HIS A C 1
ATOM 461 O O . HIS A 1 71 ? -33.16200 11.17500 37.09900 1.000 38.08000 47 HIS A O 1
ATOM 468 N N . SER A 1 72 ? -31.07500 11.10500 36.27300 1.000 30.80000 48 SER A N 1
ATOM 469 C CA . SER A 1 72 ? -31.19600 12.43100 35.69100 1.000 33.33000 48 SER A CA 1
ATOM 470 C C . SER A 1 72 ? -32.24600 12.47900 34.58300 1.000 34.20000 48 SER A C 1
ATOM 471 O O . SER A 1 72 ? -32.88900 13.51900 34.39500 1.000 34.77000 48 SER A O 1
ATOM 474 N N . LEU A 1 73 ? -32.46200 11.37600 33.86700 1.000 30.56000 49 LEU A N 1
ATOM 475 C CA . LEU A 1 73 ? -33.35700 11.38400 32.70500 1.000 31.59000 49 LEU A CA 1
ATOM 476 C C . LEU A 1 73 ? -34.78200 10.92200 33.01100 1.000 33.35000 49 LEU A C 1
ATOM 477 O O . LEU A 1 73 ? -35.61400 10.90100 32.09100 1.000 32.14000 49 LEU A O 1
ATOM 482 N N . ALA A 1 74 ? -35.09100 10.57300 34.27000 1.000 34.12000 50 ALA A N 1
ATOM 483 C CA . ALA A 1 74 ? -36.27600 9.76300 34.55600 1.000 35.71000 50 ALA A CA 1
ATOM 484 C C . ALA A 1 74 ? -37.58000 10.46300 34.16900 1.000 33.37000 50 ALA A C 1
ATOM 485 O O . ALA A 1 74 ? -38.53500 9.79900 33.73700 1.000 35.05000 50 ALA A O 1
ATOM 487 N N . ASP A 1 75 ? -37.64200 11.77200 34.31600 1.000 32.13000 51 ASP A N 1
ATOM 488 C CA . ASP A 1 75 ? -38.85900 12.54200 34.07200 1.000 31.77000 51 ASP A CA 1
ATOM 489 C C . ASP A 1 75 ? -38.64600 13.58300 32.98800 1.000 32.97000 51 ASP A C 1
ATOM 490 O O . ASP A 1 75 ? -39.20000 14.68600 33.02700 1.000 33.29000 51 ASP A O 1
ATOM 495 N N . CYS A 1 76 ? -37.84000 13.23500 31.98400 1.000 31.38000 52 CYS A N 1
ATOM 496 C CA . CYS A 1 76 ? -37.58400 14.12800 30.85300 1.000 28.63000 52 CYS A CA 1
ATOM 497 C C . CYS A 1 76 ? -38.63900 13.84300 29.78600 1.000 30.42000 52 CYS A C 1
ATOM 498 O O . CYS A 1 76 ? -38.47000 12.96800 28.92700 1.000 28.11000 52 CYS A O 1
ATOM 501 N N . ALA A 1 77 ? -39.73000 14.61600 29.82100 1.000 29.70000 53 ALA A N 1
ATOM 502 C CA . ALA A 1 77 ? -40.89900 14.29300 28.99300 1.000 30.98000 53 ALA A CA 1
ATOM 503 C C . ALA A 1 77 ? -40.61000 14.41900 27.49900 1.000 31.77000 53 ALA A C 1
ATOM 504 O O . ALA A 1 77 ? -41.02700 13.55700 26.71300 1.000 29.56000 53 ALA A O 1
ATOM 506 N N . GLU A 1 78 ? -39.92800 15.49500 27.08200 1.000 31.03000 54 GLU A N 1
ATOM 507 C CA . GLU A 1 78 ? -39.62600 15.69500 25.66600 1.000 33.79000 54 GLU A CA 1
ATOM 508 C C . GLU A 1 78 ? -38.68000 14.62100 25.14800 1.000 33.62000 54 GLU A C 1
ATOM 509 O O . GLU A 1 78 ? -38.85500 14.11300 24.02900 1.000 29.01000 54 GLU A O 1
ATOM 515 N N . LEU A 1 79 ? -37.69000 14.24100 25.95900 1.000 29.42000 55 LEU A N 1
ATOM 516 C CA . LEU A 1 79 ? -36.83400 13.12300 25.58300 1.000 29.56000 55 LEU A CA 1
ATOM 517 C C . LEU A 1 79 ? -37.65100 11.85900 25.35300 1.000 27.99000 55 LEU A C 1
ATOM 518 O O . LEU A 1 79 ? -37.40900 11.12500 24.38500 1.000 27.60000 55 LEU A O 1
ATOM 523 N N . HIS A 1 80 ? -38.63700 11.59100 26.22200 1.000 25.45000 56 HIS A N 1
ATOM 524 C CA . HIS A 1 80 ? -39.41300 10.36400 26.09500 1.000 29.29000 56 HIS A CA 1
ATOM 525 C C . HIS A 1 80 ? -40.21700 10.34300 24.80200 1.000 27.72000 56 HIS A C 1
ATOM 526 O O . HIS A 1 80 ? -40.35500 9.28400 24.18000 1.000 26.78000 56 HIS A O 1
ATOM 533 N N . VAL A 1 81 ? -40.74400 11.49800 24.37800 1.000 28.06000 57 VAL A N 1
ATOM 534 C CA . VAL A 1 81 ? -41.43600 11.56100 23.08600 1.000 28.17000 57 VAL A CA 1
ATOM 535 C C . VAL A 1 81 ? -40.48900 11.13900 21.96200 1.000 27.65000 57 VAL A C 1
ATOM 536 O O . VAL A 1 81 ? -40.83300 10.29900 21.11700 1.000 28.60000 57 VAL A O 1
ATOM 540 N N . LEU A 1 82 ? -39.27000 11.69000 21.95600 1.000 26.77000 58 LEU A N 1
ATOM 541 C CA . LEU A 1 82 ? -38.30100 11.32800 20.92600 1.000 26.74000 58 LEU A CA 1
ATOM 542 C C . LEU A 1 82 ? -37.93800 9.84400 20.98500 1.000 25.51000 58 LEU A C 1
ATOM 543 O O . LEU A 1 82 ? -37.77300 9.20500 19.93500 1.000 25.07000 58 LEU A O 1
ATOM 548 N N . GLU A 1 83 ? -37.77700 9.28700 22.19400 1.000 24.79000 59 GLU A N 1
ATOM 549 C CA . GLU A 1 83 ? -37.45200 7.86400 22.34300 1.000 25.90000 59 GLU A CA 1
ATOM 550 C C . GLU A 1 83 ? -38.52800 6.96200 21.74600 1.000 27.20000 59 GLU A C 1
ATOM 551 O O . GLU A 1 83 ? -38.21500 5.96300 21.08300 1.000 26.12000 59 GLU A O 1
ATOM 557 N N . ARG A 1 84 ? -39.79800 7.30200 21.96200 1.000 26.67000 60 ARG A N 1
ATOM 558 C CA . ARG A 1 84 ? -40.87800 6.50400 21.38600 1.000 28.03000 60 ARG A CA 1
ATOM 559 C C . ARG A 1 84 ? -40.84800 6.54500 19.85900 1.000 26.65000 60 ARG A C 1
ATOM 560 O O . ARG A 1 84 ? -40.97700 5.49800 19.19900 1.000 29.09000 60 ARG A O 1
ATOM 568 N N . GLU A 1 85 ? -40.66200 7.73500 19.27800 1.000 25.92000 61 GLU A N 1
ATOM 569 C CA . GLU A 1 85 ? -40.49500 7.84900 17.83100 1.000 25.94000 61 GLU A CA 1
ATOM 570 C C . GLU A 1 85 ? -39.29400 7.03900 17.34000 1.000 27.42000 61 GLU A C 1
ATOM 571 O O . GLU A 1 85 ? -39.38400 6.31000 16.33900 1.000 27.23000 61 GLU A O 1
ATOM 577 N N . ALA A 1 86 ? -38.16700 7.13000 18.05600 1.000 24.95000 62 ALA A N 1
ATOM 578 C CA . ALA A 1 86 ? -36.93100 6.48300 17.63300 1.000 26.28000 62 ALA A CA 1
ATOM 579 C C . ALA A 1 86 ? -37.00900 4.96000 17.65100 1.000 23.32000 62 ALA A C 1
ATOM 580 O O . ALA A 1 86 ? -36.14400 4.31500 17.05400 1.000 25.89000 62 ALA A O 1
ATOM 582 N N . ASN A 1 87 ? -37.99900 4.37900 18.33800 1.000 23.08000 63 ASN A N 1
ATOM 583 C CA . ASN A 1 87 ? -38.11300 2.93600 18.50800 1.000 26.19000 63 ASN A CA 1
ATOM 584 C C . ASN A 1 87 ? -39.36000 2.36100 17.84700 1.000 26.75000 63 ASN A C 1
ATOM 585 O O . ASN A 1 87 ? -39.66400 1.17100 18.03400 1.000 26.26000 63 ASN A O 1
ATOM 590 N N . SER A 1 88 ? -40.03500 3.15900 17.01500 1.000 24.30000 64 SER A N 1
ATOM 591 C CA . SER A 1 88 ? -41.24300 2.75400 16.31000 1.000 26.20000 64 SER A CA 1
ATOM 592 C C . SER A 1 88 ? -40.90100 2.46000 14.84700 1.000 26.37000 64 SER A C 1
ATOM 593 O O . SER A 1 88 ? -40.69600 3.40600 14.06000 1.000 25.79000 64 SER A O 1
ATOM 596 N N . PRO A 1 89 ? -40.83700 1.19300 14.42900 1.000 25.53000 65 PRO A N 1
ATOM 597 C CA . PRO A 1 89 ? -40.41500 0.91100 13.03900 1.000 25.38000 65 PRO A CA 1
ATOM 598 C C . PRO A 1 89 ? -41.32200 1.54300 11.98600 1.000 25.62000 65 PRO A C 1
ATOM 599 O O . PRO A 1 89 ? -40.82900 1.98300 10.94700 1.000 28.57000 65 PRO A O 1
ATOM 603 N N . GLY A 1 90 ? -42.62800 1.61000 12.22900 1.000 26.84000 66 GLY A N 1
ATOM 604 C CA . GLY A 1 90 ? -43.51300 2.25300 11.25700 1.000 30.08000 66 GLY A CA 1
ATOM 605 C C . GLY A 1 90 ? -43.22700 3.73500 11.09200 1.000 30.24000 66 GLY A C 1
ATOM 606 O O . GLY A 1 90 ? -43.23100 4.26400 9.97200 1.000 29.63000 66 GLY A O 1
ATOM 607 N N . ILE A 1 91 ? -42.96300 4.42300 12.20500 1.000 27.41000 67 ILE A N 1
ATOM 608 C CA . ILE A 1 91 ? -42.61800 5.84600 12.18900 1.000 26.66000 67 ILE A CA 1
ATOM 609 C C . ILE A 1 91 ? -41.32300 6.07300 11.43000 1.000 30.23000 67 ILE A C 1
ATOM 610 O O . ILE A 1 91 ? -41.23900 6.95900 10.56700 1.000 28.04000 67 ILE A O 1
ATOM 615 N N . ILE A 1 92 ? -40.28100 5.29300 11.77000 1.000 25.15000 68 ILE A N 1
ATOM 616 C CA . ILE A 1 92 ? -38.98300 5.43000 11.10800 1.000 25.91000 68 ILE A CA 1
ATOM 617 C C . ILE A 1 92 ? -39.12400 5.19400 9.61100 1.000 29.68000 68 ILE A C 1
ATOM 618 O O . ILE A 1 92 ? -38.51500 5.90000 8.79300 1.000 28.48000 68 ILE A O 1
ATOM 623 N N . ASN A 1 93 ? -39.90000 4.16700 9.23400 1.000 28.02000 69 ASN A N 1
ATOM 624 C CA . ASN A 1 93 ? -40.06600 3.81400 7.82200 1.000 30.54000 69 ASN A CA 1
ATOM 625 C C . ASN A 1 93 ? -40.63700 4.98600 7.02700 1.000 33.25000 69 ASN A C 1
ATOM 626 O O . ASN A 1 93 ? -40.17700 5.26700 5.91200 1.000 34.45000 69 ASN A O 1
ATOM 631 N N . GLN A 1 94 ? -41.62500 5.69000 7.60000 1.000 29.09000 70 GLN A N 1
ATOM 632 C CA . GLN A 1 94 ? -42.23700 6.85400 6.94900 1.000 33.15000 70 GLN A CA 1
ATOM 633 C C . GLN A 1 94 ? -41.25500 7.98900 6.69300 1.000 34.50000 70 GLN A C 1
ATOM 634 O O . GLN A 1 94 ? -41.50200 8.81500 5.80300 1.000 35.02000 70 GLN A O 1
ATOM 640 N N . TRP A 1 95 ? -40.14600 8.06000 7.43600 1.000 29.90000 71 TRP A N 1
ATOM 641 C CA . TRP A 1 95 ? -39.23400 9.17700 7.23700 1.000 31.24000 71 TRP A CA 1
ATOM 642 C C . TRP A 1 95 ? -38.66600 9.23000 5.82300 1.000 34.01000 71 TRP A C 1
ATOM 643 O O . TRP A 1 95 ? -38.20100 10.28900 5.40100 1.000 35.48000 71 TRP A O 1
ATOM 654 N N . GLN A 1 96 ? -38.68600 8.13700 5.07600 1.000 32.96000 72 GLN A N 1
ATOM 655 C CA . GLN A 1 96 ? -38.12600 8.20800 3.72900 1.000 38.44000 72 GLN A CA 1
ATOM 656 C C . GLN A 1 96 ? -38.93600 9.12500 2.82900 1.000 39.33000 72 GLN A C 1
ATOM 657 O O . GLN A 1 96 ? -38.42500 9.56100 1.79000 1.000 42.20000 72 GLN A O 1
ATOM 663 N N . GLN A 1 97 ? -40.17100 9.43900 3.22100 1.000 36.61000 73 GLN A N 1
ATOM 664 C CA . GLN A 1 97 ? -41.01700 10.37600 2.49500 1.000 38.43000 73 GLN A CA 1
ATOM 665 C C . GLN A 1 97 ? -40.65300 11.83100 2.75100 1.000 40.71000 73 GLN A C 1
ATOM 666 O O . GLN A 1 97 ? -41.18300 12.71000 2.06800 1.000 39.39000 73 GLN A O 1
ATOM 672 N N . GLU A 1 98 ? -39.79300 12.11900 3.72400 1.000 35.17000 74 GLU A N 1
ATOM 673 C CA . GLU A 1 98 ? -39.45900 13.49200 4.07200 1.000 37.00000 74 GLU A CA 1
ATOM 674 C C . GLU A 1 98 ? -38.32000 14.02000 3.20100 1.000 31.97000 74 GLU A C 1
ATOM 675 O O . GLU A 1 98 ? -37.64200 13.27300 2.49700 1.000 34.88000 74 GLU A O 1
ATOM 681 N N . SER A 1 99 ? -38.10400 15.33100 3.27100 1.000 34.82000 75 SER A N 1
ATOM 682 C CA . SER A 1 99 ? -37.00500 15.94600 2.53900 1.000 34.77000 75 SER A CA 1
ATOM 683 C C . SER A 1 99 ? -35.67700 15.41200 3.05700 1.000 36.22000 75 SER A C 1
ATOM 684 O O . SER A 1 99 ? -35.57000 14.99200 4.21100 1.000 34.36000 75 SER A O 1
ATOM 687 N N . LYS A 1 100 ? -34.64700 15.45800 2.22700 1.000 33.93000 76 LYS A N 1
ATOM 688 C CA . LYS A 1 100 ? -33.31400 14.95700 2.64800 1.000 36.11000 76 LYS A CA 1
ATOM 689 C C . LYS A 1 100 ? -32.82900 15.70800 3.89700 1.000 35.67000 76 LYS A C 1
ATOM 690 O O . LYS A 1 100 ? -32.25100 15.06700 4.77300 1.000 33.46000 76 LYS A O 1
ATOM 696 N N . ASP A 1 101 ? -33.05600 17.02000 3.95500 1.000 35.94000 77 ASP A N 1
ATOM 697 C CA . ASP A 1 101 ? -32.63500 17.82600 5.13000 1.000 34.95000 77 ASP A CA 1
ATOM 698 C C . ASP A 1 101 ? -33.33000 17.29400 6.38400 1.000 32.97000 77 ASP A C 1
ATOM 699 O O . ASP A 1 101 ? -32.66300 17.15400 7.40000 1.000 34.00000 77 ASP A O 1
ATOM 704 N N . LYS A 1 102 ? -34.63300 17.04700 6.28900 1.000 31.90000 78 LYS A N 1
ATOM 705 C CA . LYS A 1 102 ? -35.41900 16.54900 7.44100 1.000 31.89000 78 LYS A CA 1
ATOM 706 C C . LYS A 1 102 ? -34.96900 15.12400 7.79900 1.000 33.92000 78 LYS A C 1
ATOM 707 O O . LYS A 1 102 ? -34.86800 14.84100 8.98600 1.000 29.41000 78 LYS A O 1
ATOM 713 N N . VAL A 1 103 ? -34.71800 14.27400 6.80300 1.000 29.22000 79 VAL A N 1
ATOM 714 C CA . VAL A 1 103 ? -34.29300 12.91600 7.16100 1.000 29.16000 79 VAL A CA 1
ATOM 715 C C . VAL A 1 103 ? -32.97800 12.95200 7.93400 1.000 29.68000 79 VAL A C 1
ATOM 716 O O . VAL A 1 103 ? -32.79500 12.21600 8.91400 1.000 28.22000 79 VAL A O 1
ATOM 720 N N . ILE A 1 104 ? -32.02800 13.77000 7.48100 1.000 29.70000 80 ILE A N 1
ATOM 721 C CA . ILE A 1 104 ? -30.76000 13.91600 8.19500 1.000 30.71000 80 ILE A CA 1
ATOM 722 C C . ILE A 1 104 ? -31.01000 14.37200 9.63100 1.000 29.93000 80 ILE A C 1
ATOM 723 O O . ILE A 1 104 ? -30.43400 13.82700 10.58400 1.000 30.30000 80 ILE A O 1
ATOM 728 N N . SER A 1 105 ? -31.88400 15.36800 9.80400 1.000 28.63000 81 SER A N 1
ATOM 729 C CA . SER A 1 105 ? -32.18500 15.87900 11.14000 1.000 31.04000 81 SER A CA 1
ATOM 730 C C . SER A 1 105 ? -32.86800 14.81100 11.99400 1.000 30.58000 81 SER A C 1
ATOM 731 O O . SER A 1 105 ? -32.48800 14.59000 13.14900 1.000 28.43000 81 SER A O 1
ATOM 734 N N . LEU A 1 106 ? -33.84100 14.09500 11.42300 1.000 27.25000 82 LEU A N 1
ATOM 735 C CA . LEU A 1 106 ? -34.51700 13.03600 12.16800 1.000 28.14000 82 LEU A CA 1
ATOM 736 C C . LEU A 1 106 ? -33.55300 11.92900 12.57800 1.000 28.33000 82 LEU A C 1
ATOM 737 O O . LEU A 1 106 ? -33.63800 11.41100 13.69900 1.000 27.96000 82 LEU A O 1
ATOM 742 N N . LEU A 1 107 ? -32.66000 11.52200 11.67900 1.000 27.00000 83 LEU A N 1
ATOM 743 C CA . LEU A 1 107 ? -31.71900 10.45500 12.01400 1.000 26.75000 83 LEU A CA 1
ATOM 744 C C . LEU A 1 107 ? -30.75400 10.89200 13.10900 1.000 26.96000 83 LEU A C 1
ATOM 745 O O . LEU A 1 107 ? -30.50200 10.13500 14.06000 1.000 27.57000 83 LEU A O 1
ATOM 750 N N . LEU A 1 108 ? -30.23300 12.12100 13.01300 1.000 27.72000 84 LEU A N 1
ATOM 751 C CA . LEU A 1 108 ? -29.30600 12.61900 14.02700 1.000 29.65000 84 LEU A CA 1
ATOM 752 C C . LEU A 1 108 ? -29.95500 12.66000 15.40400 1.000 29.45000 84 LEU A C 1
ATOM 753 O O . LEU A 1 108 ? -29.32300 12.30500 16.40700 1.000 30.99000 84 LEU A O 1
ATOM 758 N N . THR A 1 109 ? -31.21800 13.06600 15.47000 1.000 26.78000 85 THR A N 1
ATOM 759 C CA . THR A 1 109 ? -31.90500 13.21900 16.74300 1.000 29.04000 85 THR A CA 1
ATOM 760 C C . THR A 1 109 ? -32.49500 11.92000 17.28000 1.000 30.54000 85 THR A C 1
ATOM 761 O O . THR A 1 109 ? -32.81300 11.86500 18.47200 1.000 29.76000 85 THR A O 1
ATOM 765 N N . HIS A 1 110 ? -32.65300 10.87800 16.45000 1.000 26.27000 86 HIS A N 1
ATOM 766 C CA . HIS A 1 110 ? -33.31500 9.66400 16.90900 1.000 26.29000 86 HIS A CA 1
ATOM 767 C C . HIS A 1 110 ? -32.39900 8.45200 16.97400 1.000 26.18000 86 HIS A C 1
ATOM 768 O O . HIS A 1 110 ? -32.56300 7.63800 17.88800 1.000 25.06000 86 HIS A O 1
ATOM 775 N N . LEU A 1 111 ? -31.42400 8.31000 16.06500 1.000 26.19000 87 LEU A N 1
ATOM 776 C CA . LEU A 1 111 ? -30.57700 7.11500 16.09200 1.000 26.72000 87 LEU A CA 1
ATOM 777 C C . LEU A 1 111 ? -29.92000 6.85400 17.44600 1.000 24.14000 87 LEU A C 1
ATOM 778 O O . LEU A 1 111 ? -29.89400 5.67900 17.86600 1.000 26.12000 87 LEU A O 1
ATOM 783 N N . PRO A 1 112 ? -29.38600 7.84900 18.17000 1.000 26.11000 88 PRO A N 1
ATOM 784 C CA . PRO A 1 112 ? -28.79600 7.55400 19.49600 1.000 25.52000 88 PRO A CA 1
ATOM 785 C C . PRO A 1 112 ? -29.79300 7.04500 20.52400 1.000 26.19000 88 PRO A C 1
ATOM 786 O O . PRO A 1 112 ? -29.35400 6.55100 21.57300 1.000 25.67000 88 PRO A O 1
ATOM 790 N N . LEU A 1 113 ? -31.10500 7.12700 20.26100 1.000 23.70000 89 LEU A N 1
ATOM 791 C CA . LEU A 1 113 ? -32.13700 6.68300 21.19300 1.000 25.25000 89 LEU A CA 1
ATOM 792 C C . LEU A 1 113 ? -32.68200 5.29700 20.86900 1.000 25.75000 89 LEU A C 1
ATOM 793 O O . LEU A 1 113 ? -33.49400 4.75800 21.64100 1.000 24.72000 89 LEU A O 1
ATOM 798 N N . LEU A 1 114 ? -32.19500 4.71300 19.78300 1.000 25.71000 90 LEU A N 1
ATOM 799 C CA . LEU A 1 114 ? -32.59200 3.33500 19.41100 1.000 25.50000 90 LEU A CA 1
ATOM 800 C C . LEU A 1 114 ? -32.15600 2.37200 20.51500 1.000 27.14000 90 LEU A C 1
ATOM 801 O O . LEU A 1 114 ? -30.99400 2.39200 20.89500 1.000 27.33000 90 LEU A O 1
ATOM 806 N N . LYS A 1 115 ? -33.09800 1.56500 20.98500 1.000 25.56000 91 LYS A N 1
ATOM 807 C CA . LYS A 1 115 ? -32.79800 0.60700 22.06800 1.000 27.83000 91 LYS A CA 1
ATOM 808 C C . LYS A 1 115 ? -32.05200 -0.58800 21.48600 1.000 33.53000 91 LYS A C 1
ATOM 809 O O . LYS A 1 115 ? -32.49300 -1.13500 20.47200 1.000 32.41000 91 LYS A O 1
ATOM 815 N N . PRO A 1 116 ? -30.94000 -1.00000 22.12200 1.000 33.07000 92 PRO A N 1
ATOM 816 C CA . PRO A 1 116 ? -30.11100 -2.08000 21.59300 1.000 38.02000 92 PRO A CA 1
ATOM 817 C C . PRO A 1 116 ? -30.77700 -3.39200 21.15100 1.000 36.62000 92 PRO A C 1
ATOM 818 O O . PRO A 1 116 ? -30.19100 -4.02000 20.33800 1.000 47.08000 92 PRO A O 1
ATOM 822 N N . GLY A 1 117 ? -31.93700 -3.78500 21.66200 1.000 35.39000 93 GLY A N 1
ATOM 823 C CA . GLY A 1 117 ? -32.51000 -5.04500 21.14200 1.000 38.64000 93 GLY A CA 1
ATOM 824 C C . GLY A 1 117 ? -33.72900 -4.86700 20.24200 1.000 36.03000 93 GLY A C 1
ATOM 825 O O . GLY A 1 117 ? -34.36900 -5.87400 19.91600 1.000 34.55000 93 GLY A O 1
ATOM 826 N N . ASN A 1 118 ? -34.04600 -3.63000 19.86600 1.000 32.88000 94 ASN A N 1
ATOM 827 C CA . ASN A 1 118 ? -35.19900 -3.34500 18.97100 1.000 30.41000 94 ASN A CA 1
ATOM 828 C C . ASN A 1 118 ? -34.76100 -3.64800 17.53800 1.000 30.55000 94 ASN A C 1
ATOM 829 O O . ASN A 1 118 ? -34.39200 -2.71600 16.81700 1.000 27.66000 94 ASN A O 1
ATOM 834 N N . LEU A 1 119 ? -34.83700 -4.91300 17.15600 1.000 29.20000 95 LEU A N 1
ATOM 835 C CA . LEU A 1 119 ? -34.32400 -5.33500 15.85200 1.000 30.46000 95 LEU A CA 1
ATOM 836 C C . LEU A 1 119 ? -35.11200 -4.72900 14.70100 1.000 28.76000 95 LEU A C 1
ATOM 837 O O . LEU A 1 119 ? -34.51600 -4.30900 13.69700 1.000 27.85000 95 LEU A O 1
ATOM 842 N N . ASP A 1 120 ? -36.44900 -4.72800 14.79600 1.000 26.37000 96 ASP A N 1
ATOM 843 C CA . ASP A 1 120 ? -37.26800 -4.20800 13.70800 1.000 28.72000 96 ASP A CA 1
ATOM 844 C C . ASP A 1 120 ? -37.03200 -2.71100 13.50900 1.000 28.57000 96 ASP A C 1
ATOM 845 O O . ASP A 1 120 ? -36.98900 -2.23400 12.36800 1.000 29.15000 96 ASP A O 1
ATOM 850 N N . ALA A 1 121 ? -36.87800 -1.94600 14.59600 1.000 26.68000 97 ALA A N 1
ATOM 851 C CA . ALA A 1 121 ? -36.52700 -0.53500 14.42300 1.000 26.17000 97 ALA A CA 1
ATOM 852 C C . ALA A 1 121 ? -35.15600 -0.39700 13.77800 1.000 27.05000 97 ALA A C 1
ATOM 853 O O . ALA A 1 121 ? -34.96200 0.43100 12.87500 1.000 26.08000 97 ALA A O 1
ATOM 855 N N . LYS A 1 122 ? -34.19000 -1.21000 14.22400 1.000 26.95000 98 LYS A N 1
ATOM 856 C CA . LYS A 1 122 ? -32.82900 -1.11800 13.70000 1.000 27.73000 98 LYS A CA 1
ATOM 857 C C . LYS A 1 122 ? -32.79900 -1.38800 12.20000 1.000 27.79000 98 LYS A C 1
ATOM 858 O O . LYS A 1 122 ? -32.12500 -0.67500 11.43800 1.000 26.57000 98 LYS A O 1
ATOM 864 N N . VAL A 1 123 ? -33.56800 -2.38100 11.75300 1.000 28.61000 99 VAL A N 1
ATOM 865 C CA . VAL A 1 123 ? -33.66100 -2.67900 10.33000 1.000 28.43000 99 VAL A CA 1
ATOM 866 C C . VAL A 1 123 ? -34.08600 -1.44200 9.54700 1.000 28.37000 99 VAL A C 1
ATOM 867 O O . VAL A 1 123 ? -33.53400 -1.15000 8.48200 1.000 27.89000 99 VAL A O 1
ATOM 871 N N . GLU A 1 124 ? -35.03900 -0.66700 10.08000 1.000 27.07000 100 GLU A N 1
ATOM 872 C CA . GLU A 1 124 ? -35.48200 0.52900 9.36200 1.000 27.62000 100 GLU A CA 1
ATOM 873 C C . GLU A 1 124 ? -34.39300 1.60900 9.31500 1.000 26.58000 100 GLU A C 1
ATOM 874 O O . GLU A 1 124 ? -34.26900 2.30800 8.30500 1.000 26.25000 100 GLU A O 1
ATOM 880 N N . TYR A 1 125 ? -33.60200 1.78200 10.39000 1.000 25.04000 101 TYR A N 1
ATOM 881 C CA . TYR A 1 125 ? -32.45300 2.69100 10.30800 1.000 26.52000 101 TYR A CA 1
ATOM 882 C C . TYR A 1 125 ? -31.44600 2.22700 9.26100 1.000 25.60000 101 TYR A C 1
ATOM 883 O O . TYR A 1 125 ? -30.92700 3.04000 8.48100 1.000 26.48000 101 TYR A O 1
ATOM 892 N N . MET A 1 126 ? -31.14700 0.92800 9.23700 1.000 26.62000 102 MET A N 1
ATOM 893 C CA . MET A 1 126 ? -30.18300 0.40000 8.28200 1.000 26.05000 102 MET A CA 1
ATOM 894 C C . MET A 1 126 ? -30.65800 0.49500 6.83200 1.000 28.29000 102 MET A C 1
ATOM 895 O O . MET A 1 126 ? -29.82500 0.43900 5.92900 1.000 29.51000 102 MET A O 1
ATOM 900 N N . LYS A 1 127 ? -31.96400 0.63000 6.59100 1.000 26.48000 103 LYS A N 1
ATOM 901 C CA . LYS A 1 127 ? -32.48100 0.92500 5.25400 1.000 27.88000 103 LYS A CA 1
ATOM 902 C C . LYS A 1 127 ? -32.38000 2.40700 4.90400 1.000 31.41000 103 LYS A C 1
ATOM 903 O O . LYS A 1 127 ? -32.11600 2.75500 3.74300 1.000 31.06000 103 LYS A O 1
ATOM 909 N N . LEU A 1 128 ? -32.60600 3.29600 5.88600 1.000 26.42000 104 LEU A N 1
ATOM 910 C CA . LEU A 1 128 ? -32.58100 4.73200 5.62400 1.000 28.18000 104 LEU A CA 1
ATOM 911 C C . LEU A 1 128 ? -31.16500 5.26400 5.46600 1.000 30.57000 104 LEU A C 1
ATOM 912 O O . LEU A 1 128 ? -30.92800 6.15600 4.63800 1.000 30.45000 104 LEU A O 1
ATOM 917 N N . LEU A 1 129 ? -30.21900 4.76500 6.27500 1.000 29.43000 105 LEU A N 1
ATOM 918 C CA . LEU A 1 129 ? -28.85700 5.29000 6.21600 1.000 29.54000 105 LEU A CA 1
ATOM 919 C C . LEU A 1 129 ? -28.23700 5.20600 4.82200 1.000 31.03000 105 LEU A C 1
ATOM 920 O O . LEU A 1 129 ? -27.68600 6.21700 4.36300 1.000 32.08000 105 LEU A O 1
ATOM 925 N N . PRO A 1 130 ? -28.29100 4.07800 4.09600 1.000 30.82000 106 PRO A N 1
ATOM 926 C CA . PRO A 1 130 ? -27.67800 4.06400 2.75100 1.000 29.67000 106 PRO A CA 1
ATOM 927 C C . PRO A 1 130 ? -28.32900 5.03500 1.79400 1.000 31.31000 106 PRO A C 1
ATOM 928 O O . PRO A 1 130 ? -27.65900 5.58500 0.91000 1.000 32.68000 106 PRO A O 1
ATOM 932 N N . LYS A 1 131 ? -29.62900 5.26900 1.94900 1.000 30.84000 107 LYS A N 1
ATOM 933 C CA . LYS A 1 131 ? -30.33000 6.17200 1.05700 1.000 31.07000 107 LYS A CA 1
ATOM 934 C C . LYS A 1 131 ? -29.85900 7.60600 1.26900 1.000 33.74000 107 LYS A C 1
ATOM 935 O O . LYS A 1 131 ? -29.59700 8.32700 0.29800 1.000 32.80000 107 LYS A O 1
ATOM 941 N N . ILE A 1 132 ? -29.69900 8.02400 2.52900 1.000 29.06000 108 ILE A N 1
ATOM 942 C CA . ILE A 1 132 ? -29.25800 9.39800 2.76100 1.000 31.46000 108 ILE A CA 1
ATOM 943 C C . ILE A 1 132 ? -27.75700 9.54300 2.46900 1.000 33.56000 108 ILE A C 1
ATOM 944 O O . ILE A 1 132 ? -27.31500 10.60000 1.98300 1.000 34.54000 108 ILE A O 1
ATOM 949 N N . LEU A 1 133 ? -26.94600 8.49900 2.70700 1.000 31.56000 109 LEU A N 1
ATOM 950 C CA . LEU A 1 133 ? -25.52300 8.59000 2.36200 1.000 30.22000 109 LEU A CA 1
ATOM 951 C C . LEU A 1 133 ? -25.30000 8.64500 0.85700 1.000 33.88000 109 LEU A C 1
ATOM 952 O O . LEU A 1 133 ? -24.42200 9.38000 0.39000 1.000 33.92000 109 LEU A O 1
ATOM 957 N N . ALA A 1 134 ? -26.07000 7.87700 0.07600 1.000 31.72000 110 ALA A N 1
ATOM 958 C CA . ALA A 1 134 ? -25.91900 7.94800 -1.37600 1.000 33.45000 110 ALA A CA 1
ATOM 959 C C . ALA A 1 134 ? -26.24100 9.34600 -1.88700 1.000 36.85000 110 ALA A C 1
ATOM 960 O O . ALA A 1 134 ? -25.53600 9.87900 -2.75600 1.000 37.65000 110 ALA A O 1
ATOM 962 N N . HIS A 1 135 ? -27.30300 9.95800 -1.35300 1.000 35.03000 111 HIS A N 1
ATOM 963 C CA . HIS A 1 135 ? -27.66100 11.31100 -1.76300 1.000 34.58000 111 HIS A CA 1
ATOM 964 C C . HIS A 1 135 ? -26.59200 12.31100 -1.34500 1.000 36.66000 111 HIS A C 1
ATOM 965 O O . HIS A 1 135 ? -26.19700 13.17500 -2.13900 1.000 38.23000 111 HIS A O 1
ATOM 972 N N . SER A 1 136 ? -26.09800 12.19300 -0.11000 1.000 34.40000 112 SER A N 1
ATOM 973 C CA . SER A 1 136 ? -25.07700 13.10900 0.38600 1.000 35.75000 112 SER A CA 1
ATOM 974 C C . SER A 1 136 ? -23.80200 13.01600 -0.44400 1.000 39.08000 112 SER A C 1
ATOM 975 O O . SER A 1 136 ? -23.17400 14.03800 -0.75300 1.000 39.60000 112 SER A O 1
ATOM 978 N N . ILE A 1 137 ? -23.41100 11.79500 -0.82300 1.000 35.73000 113 ILE A N 1
ATOM 979 C CA . ILE A 1 137 ? -22.20300 11.61100 -1.62000 1.000 38.75000 113 ILE A CA 1
ATOM 980 C C . ILE A 1 137 ? -22.41200 12.13700 -3.03600 1.000 41.13000 113 ILE A C 1
ATOM 981 O O . ILE A 1 137 ? -21.54600 12.82500 -3.59200 1.000 41.70000 113 ILE A O 1
ATOM 986 N N . GLU A 1 138 ? -23.56500 11.84100 -3.63800 1.000 38.71000 114 GLU A N 1
ATOM 987 C CA . GLU A 1 138 ? -23.80900 12.27700 -5.00900 1.000 42.58000 114 GLU A CA 1
ATOM 988 C C . GLU A 1 138 ? -23.84300 13.79800 -5.11200 1.000 45.70000 114 GLU A C 1
ATOM 989 O O . GLU A 1 138 ? -23.27400 14.38000 -6.04400 1.000 45.28000 114 GLU A O 1
ATOM 995 N N . HIS A 1 139 ? -24.51400 14.46300 -4.17400 1.000 41.94000 115 HIS A N 1
ATOM 996 C CA . HIS A 1 139 ? -24.71800 15.90500 -4.25100 1.000 43.71000 115 HIS A CA 1
ATOM 997 C C . HIS A 1 139 ? -23.72700 16.70900 -3.42200 1.000 45.02000 115 HIS A C 1
ATOM 998 O O . HIS A 1 139 ? -23.85200 17.93600 -3.36200 1.000 48.41000 115 HIS A O 1
ATOM 1005 N N . ASN A 1 140 ? -22.74100 16.06400 -2.80700 1.000 44.50000 116 ASN A N 1
ATOM 1006 C CA . ASN A 1 140 ? -21.76000 16.74400 -1.95800 1.000 46.61000 116 ASN A CA 1
ATOM 1007 C C . ASN A 1 140 ? -22.43700 17.65400 -0.92700 1.000 50.17000 116 ASN A C 1
ATOM 1008 O O . ASN A 1 140 ? -22.07200 18.82000 -0.74800 1.000 48.51000 116 ASN A O 1
ATOM 1013 N N . GLN A 1 141 ? -23.45000 17.10900 -0.25500 1.000 44.19000 117 GLN A N 1
ATOM 1014 C CA . GLN A 1 141 ? -24.18300 17.79500 0.79900 1.000 45.30000 117 GLN A CA 1
ATOM 1015 C C . GLN A 1 141 ? -24.15900 16.93100 2.04700 1.000 43.33000 117 GLN A C 1
ATOM 1016 O O . GLN A 1 141 ? -24.00300 15.71200 1.96600 1.000 40.59000 117 GLN A O 1
ATOM 1022 N N . HIS A 1 142 ? -24.34500 17.57600 3.20300 1.000 41.80000 118 HIS A N 1
ATOM 1023 C CA . HIS A 1 142 ? -24.54200 16.87300 4.47200 1.000 40.52000 118 HIS A CA 1
ATOM 1024 C C . HIS A 1 142 ? -23.39700 15.91100 4.77300 1.000 38.79000 118 HIS A C 1
ATOM 1025 O O . HIS A 1 142 ? -23.60400 14.84900 5.37000 1.000 37.11000 118 HIS A O 1
ATOM 1032 N N . ILE A 1 143 ? -22.17900 16.26200 4.36000 1.000 40.38000 119 ILE A N 1
ATOM 1033 C CA . ILE A 1 143 ? -21.05000 15.35100 4.51800 1.000 38.67000 119 ILE A CA 1
ATOM 1034 C C . ILE A 1 143 ? -20.70400 15.17200 5.99100 1.000 41.70000 119 ILE A C 1
ATOM 1035 O O . ILE A 1 143 ? -20.49800 14.04700 6.46500 1.000 40.08000 119 ILE A O 1
ATOM 1040 N N . GLU A 1 144 ? -20.61200 16.27700 6.73600 1.000 41.13000 120 GLU A N 1
ATOM 1041 C CA . GLU A 1 144 ? -20.31500 16.17500 8.16100 1.000 42.01000 120 GLU A CA 1
ATOM 1042 C C . GLU A 1 144 ? -21.38500 15.38100 8.89400 1.000 38.43000 120 GLU A C 1
ATOM 1043 O O . GLU A 1 144 ? -21.07100 14.50600 9.71400 1.000 38.55000 120 GLU A O 1
ATOM 1049 N N . GLU A 1 145 ? -22.65600 15.68100 8.62000 1.000 36.24000 121 GLU A N 1
ATOM 1050 C CA . GLU A 1 145 ? -23.74100 14.95400 9.27500 1.000 36.11000 121 GLU A CA 1
ATOM 1051 C C . GLU A 1 145 ? -23.69900 13.47000 8.92700 1.000 35.95000 121 GLU A C 1
ATOM 1052 O O . GLU A 1 145 ? -23.98900 12.61700 9.77900 1.000 33.17000 121 GLU A O 1
ATOM 1058 N N . SER A 1 146 ? -23.37100 13.14300 7.67200 1.000 36.19000 122 SER A N 1
ATOM 1059 C CA . SER A 1 146 ? -23.31100 11.73700 7.27800 1.000 34.69000 122 SER A CA 1
ATOM 1060 C C . SER A 1 146 ? -22.19300 11.01300 8.01000 1.000 35.97000 122 SER A C 1
ATOM 1061 O O . SER A 1 146 ? -22.35800 9.86500 8.44400 1.000 32.75000 122 SER A O 1
ATOM 1064 N N . ARG A 1 147 ? -21.04600 11.67600 8.16300 1.000 35.13000 123 ARG A N 1
ATOM 1065 C CA . ARG A 1 147 ? -19.95000 11.08900 8.91800 1.000 36.27000 123 ARG A CA 1
ATOM 1066 C C . ARG A 1 147 ? -20.34300 10.85700 10.37200 1.000 34.84000 123 ARG A C 1
ATOM 1067 O O . ARG A 1 147 ? -20.02700 9.80700 10.94900 1.000 38.14000 123 ARG A O 1
ATOM 1075 N N . GLN A 1 148 ? -21.05200 11.81500 10.97500 1.000 35.44000 124 GLN A N 1
ATOM 1076 C CA . GLN A 1 148 ? -21.53400 11.64900 12.34600 1.000 34.74000 124 GLN A CA 1
ATOM 1077 C C . GLN A 1 148 ? -22.54200 10.51200 12.45900 1.000 33.64000 124 GLN A C 1
ATOM 1078 O O . GLN A 1 148 ? -22.49200 9.72800 13.40900 1.000 32.55000 124 GLN A O 1
ATOM 1084 N N . LEU A 1 149 ? -23.48600 10.42700 11.52200 1.000 32.18000 125 LEU A N 1
ATOM 1085 C CA . LEU A 1 149 ? -24.45000 9.33100 11.56200 1.000 31.21000 125 LEU A CA 1
ATOM 1086 C C . LEU A 1 149 ? -23.75800 7.97800 11.43700 1.000 31.06000 125 LEU A C 1
ATOM 1087 O O . LEU A 1 149 ? -24.06600 7.03600 12.18500 1.000 30.98000 125 LEU A O 1
ATOM 1092 N N . LEU A 1 150 ? -22.80200 7.86000 10.51600 1.000 30.98000 126 LEU A N 1
ATOM 1093 C CA . LEU A 1 150 ? -22.07800 6.59700 10.38200 1.000 35.03000 126 LEU A CA 1
ATOM 1094 C C . LEU A 1 150 ? -21.29500 6.27100 11.64600 1.000 32.87000 126 LEU A C 1
ATOM 1095 O O . LEU A 1 150 ? -21.23800 5.11100 12.06700 1.000 32.41000 126 LEU A O 1
ATOM 1100 N N . SER A 1 151 ? -20.68400 7.28100 12.26400 1.000 33.46000 127 SER A N 1
ATOM 1101 C CA . SER A 1 151 ? -19.92300 7.05000 13.48800 1.000 34.68000 127 SER A CA 1
ATOM 1102 C C . SER A 1 151 ? -20.83000 6.56400 14.61400 1.000 30.76000 127 SER A C 1
ATOM 1103 O O . SER A 1 151 ? -20.51800 5.58200 15.29600 1.000 31.98000 127 SER A O 1
ATOM 1106 N N . TYR A 1 152 ? -21.95200 7.25900 14.83300 1.000 31.63000 128 TYR A N 1
ATOM 1107 C CA . TYR A 1 152 ? -22.93900 6.82900 15.82500 1.000 31.13000 128 TYR A CA 1
ATOM 1108 C C . TYR A 1 152 ? -23.42000 5.40100 15.56200 1.000 30.53000 128 TYR A C 1
ATOM 1109 O O . TYR A 1 152 ? -23.52500 4.58800 16.49400 1.000 31.01000 128 TYR A O 1
ATOM 1118 N N . ALA A 1 153 ? -23.70400 5.06700 14.29600 1.000 29.48000 129 ALA A N 1
ATOM 1119 C CA . ALA A 1 153 ? -24.14700 3.71500 13.96700 1.000 27.63000 129 ALA A CA 1
ATOM 1120 C C . ALA A 1 153 ? -23.06300 2.67800 14.25800 1.000 28.49000 129 ALA A C 1
ATOM 1121 O O . ALA A 1 153 ? -23.35500 1.58900 14.76000 1.000 30.92000 129 ALA A O 1
ATOM 1123 N N . LEU A 1 154 ? -21.80300 3.01400 13.96800 1.000 30.10000 130 LEU A N 1
ATOM 1124 C CA . LEU A 1 154 ? -20.70100 2.07200 14.16800 1.000 31.23000 130 LEU A CA 1
ATOM 1125 C C . LEU A 1 154 ? -20.42900 1.79300 15.64300 1.000 31.93000 130 LEU A C 1
ATOM 1126 O O . LEU A 1 154 ? -19.96500 0.70100 15.98200 1.000 36.00000 130 LEU A O 1
ATOM 1131 N N . ILE A 1 155 ? -20.73100 2.73800 16.53800 1.000 33.14000 131 ILE A N 1
ATOM 1132 C CA . ILE A 1 155 ? -20.52200 2.52500 17.97500 1.000 35.17000 131 ILE A CA 1
ATOM 1133 C C . ILE A 1 155 ? -21.80700 2.14400 18.69200 1.000 36.73000 131 ILE A C 1
ATOM 1134 O O . ILE A 1 155 ? -21.79300 1.91500 19.91500 1.000 36.61000 131 ILE A O 1
ATOM 1139 N N . HIS A 1 156 ? -22.91500 2.05600 17.97000 1.000 32.90000 132 HIS A N 1
ATOM 1140 C CA . HIS A 1 156 ? -24.20300 1.83400 18.59700 1.000 31.77000 132 HIS A CA 1
ATOM 1141 C C . HIS A 1 156 ? -24.30900 0.39500 19.07900 1.000 34.21000 132 HIS A C 1
ATOM 1142 O O . HIS A 1 156 ? -24.10800 -0.53200 18.28700 1.000 36.58000 132 HIS A O 1
ATOM 1149 N N . PRO A 1 157 ? -24.63000 0.16300 20.35000 1.000 33.57000 133 PRO A N 1
ATOM 1150 C CA . PRO A 1 157 ? -24.75800 -1.22500 20.82200 1.000 37.19000 133 PRO A CA 1
ATOM 1151 C C . PRO A 1 157 ? -25.80200 -2.02500 20.06300 1.000 39.13000 133 PRO A C 1
ATOM 1152 O O . PRO A 1 157 ? -25.71600 -3.25900 20.03200 1.000 41.24000 133 PRO A O 1
ATOM 1156 N N . ALA A 1 158 ? -26.76200 -1.37100 19.40200 1.000 35.92000 134 ALA A N 1
ATOM 1157 C CA . ALA A 1 158 ? -27.76200 -2.11700 18.65400 1.000 31.70000 134 ALA A CA 1
ATOM 1158 C C . ALA A 1 158 ? -27.22700 -2.74300 17.36500 1.000 36.90000 134 ALA A C 1
ATOM 1159 O O . ALA A 1 158 ? -27.85400 -3.67100 16.84900 1.000 36.34000 134 ALA A O 1
ATOM 1161 N N . THR A 1 159 ? -26.12900 -2.25200 16.79400 1.000 34.75000 135 THR A N 1
ATOM 1162 C CA . THR A 1 159 ? -25.74100 -2.74100 15.47400 1.000 35.12000 135 THR A CA 1
ATOM 1163 C C . THR A 1 159 ? -24.93600 -4.03700 15.58200 1.000 35.51000 135 THR A C 1
ATOM 1164 O O . THR A 1 159 ? -24.14500 -4.22800 16.51100 1.000 37.11000 135 THR A O 1
ATOM 1168 N N . SER A 1 160 ? -25.17100 -4.94400 14.63900 1.000 37.05000 136 SER A N 1
ATOM 1169 C CA . SER A 1 160 ? -24.49700 -6.23400 14.60100 1.000 37.71000 136 SER A CA 1
ATOM 1170 C C . SER A 1 160 ? -23.14500 -6.10900 13.90800 1.000 36.94000 136 SER A C 1
ATOM 1171 O O . SER A 1 160 ? -22.81400 -5.08000 13.31300 1.000 33.76000 136 SER A O 1
ATOM 1174 N N . LEU A 1 161 ? -22.35000 -7.18800 13.97200 1.000 39.11000 137 LEU A N 1
ATOM 1175 C CA . LEU A 1 161 ? -21.08300 -7.17600 13.24900 1.000 38.80000 137 LEU A CA 1
ATOM 1176 C C . LEU A 1 161 ? -21.31500 -7.06600 11.74600 1.000 34.37000 137 LEU A C 1
ATOM 1177 O O . LEU A 1 161 ? -20.56100 -6.38300 11.04700 1.000 33.11000 137 LEU A O 1
ATOM 1182 N N . GLU A 1 162 ? -22.37100 -7.70700 11.22800 1.000 35.42000 138 GLU A N 1
ATOM 1183 C CA . GLU A 1 162 ? -22.69500 -7.55700 9.81200 1.000 35.17000 138 GLU A CA 1
ATOM 1184 C C . GLU A 1 162 ? -23.11300 -6.13000 9.48300 1.000 35.37000 138 GLU A C 1
ATOM 1185 O O . GLU A 1 162 ? -22.68500 -5.57000 8.46800 1.000 35.91000 138 GLU A O 1
ATOM 1191 N N . ASP A 1 163 ? -23.96200 -5.53100 10.32200 1.000 35.64000 139 ASP A N 1
ATOM 1192 C CA . ASP A 1 163 ? -24.29200 -4.11300 10.16100 1.000 34.63000 139 ASP A CA 1
ATOM 1193 C C . ASP A 1 163 ? -23.02800 -3.26300 10.10000 1.000 30.65000 139 ASP A C 1
ATOM 1194 O O . ASP A 1 163 ? -22.91500 -2.33800 9.29200 1.000 29.79000 139 ASP A O 1
ATOM 1199 N N . ARG A 1 164 ? -22.07900 -3.53200 10.99600 1.000 32.56000 140 ARG A N 1
ATOM 1200 C CA . ARG A 1 164 ? -20.92400 -2.65200 11.09100 1.000 31.18000 140 ARG A CA 1
ATOM 1201 C C . ARG A 1 164 ? -19.99000 -2.83600 9.91300 1.000 30.77000 140 ARG A C 1
ATOM 1202 O O . ARG A 1 164 ? -19.33800 -1.87600 9.49700 1.000 32.93000 140 ARG A O 1
ATOM 1210 N N . SER A 1 165 ? -19.94900 -4.03900 9.33500 1.000 34.38000 141 SER A N 1
ATOM 1211 C CA . SER A 1 165 ? -19.20300 -4.22700 8.09700 1.000 35.24000 141 SER A CA 1
ATOM 1212 C C . SER A 1 165 ? -19.78800 -3.36700 6.97600 1.000 33.43000 141 SER A C 1
ATOM 1213 O O . SER A 1 165 ? -19.04900 -2.69700 6.24100 1.000 33.78000 141 SER A O 1
ATOM 1216 N N . ALA A 1 166 ? -21.12500 -3.33900 6.86000 1.000 33.02000 142 ALA A N 1
ATOM 1217 C CA . ALA A 1 166 ? -21.78600 -2.48700 5.86800 1.000 31.78000 142 ALA A CA 1
ATOM 1218 C C . ALA A 1 166 ? -21.55900 -1.00700 6.15900 1.000 31.65000 142 ALA A C 1
ATOM 1219 O O . ALA A 1 166 ? -21.34400 -0.20700 5.24200 1.000 31.53000 142 ALA A O 1
ATOM 1221 N N . LEU A 1 167 ? -21.60600 -0.62300 7.43100 1.000 30.45000 143 LEU A N 1
ATOM 1222 C CA . LEU A 1 167 ? -21.43300 0.78200 7.77900 1.000 32.12000 143 LEU A CA 1
ATOM 1223 C C . LEU A 1 167 ? -20.00400 1.24600 7.50300 1.000 30.93000 143 LEU A C 1
ATOM 1224 O O . LEU A 1 167 ? -19.78900 2.37600 7.05400 1.000 32.97000 143 LEU A O 1
ATOM 1229 N N . ALA A 1 168 ? -19.02200 0.37800 7.75700 1.000 32.90000 144 ALA A N 1
ATOM 1230 C CA . ALA A 1 168 ? -17.63200 0.69900 7.43900 1.000 35.04000 144 ALA A CA 1
ATOM 1231 C C . ALA A 1 168 ? -17.42700 0.81200 5.93800 1.000 36.17000 144 ALA A C 1
ATOM 1232 O O . ALA A 1 168 ? -16.68100 1.68000 5.47200 1.000 34.88000 144 ALA A O 1
ATOM 1234 N N . MET A 1 169 ? -18.09200 -0.04900 5.16300 1.000 35.87000 145 MET A N 1
ATOM 1235 C CA . MET A 1 169 ? -18.05400 0.09500 3.71300 1.000 33.23000 145 MET A CA 1
ATOM 1236 C C . MET A 1 169 ? -18.52200 1.48700 3.30700 1.000 31.74000 145 MET A C 1
ATOM 1237 O O . MET A 1 169 ? -17.86100 2.18200 2.52900 1.000 32.78000 145 MET A O 1
ATOM 1242 N N . TRP A 1 170 ? -19.67300 1.91700 3.84000 1.000 32.09000 146 TRP A N 1
ATOM 1243 C CA . TRP A 1 170 ? -20.21000 3.23000 3.49900 1.000 31.14000 146 TRP A CA 1
ATOM 1244 C C . TRP A 1 170 ? -19.28000 4.35200 3.95200 1.000 35.34000 146 TRP A C 1
ATOM 1245 O O . TRP A 1 170 ? -19.10200 5.35100 3.24100 1.000 33.92000 146 TRP A O 1
ATOM 1256 N N . LEU A 1 171 ? -18.68000 4.21100 5.13400 1.000 34.64000 147 LEU A N 1
ATOM 1257 C CA . LEU A 1 171 ? -17.80800 5.27000 5.63900 1.000 36.56000 147 LEU A CA 1
ATOM 1258 C C . LEU A 1 171 ? -16.57100 5.42500 4.76100 1.000 37.62000 147 LEU A C 1
ATOM 1259 O O . LEU A 1 171 ? -16.18900 6.54300 4.39900 1.000 40.39000 147 LEU A O 1
ATOM 1264 N N . ASN A 1 172 ? -15.94600 4.30800 4.39100 1.000 39.77000 148 ASN A N 1
ATOM 1265 C CA . ASN A 1 172 ? -14.79500 4.36000 3.49200 1.000 41.68000 148 ASN A CA 1
ATOM 1266 C C . ASN A 1 172 ? -15.16600 4.94800 2.13500 1.000 40.05000 148 ASN A C 1
ATOM 1267 O O . ASN A 1 172 ? -14.39000 5.70800 1.54200 1.000 42.60000 148 ASN A O 1
ATOM 1272 N N . HIS A 1 173 ? -16.35200 4.61400 1.62900 1.000 37.64000 149 HIS A N 1
ATOM 1273 C CA . HIS A 1 173 ? -16.81900 5.18800 0.37400 1.000 38.61000 149 HIS A CA 1
ATOM 1274 C C . HIS A 1 173 ? -17.02000 6.69300 0.49700 1.000 38.37000 149 HIS A C 1
ATOM 1275 O O . HIS A 1 173 ? -16.61400 7.46100 -0.38600 1.000 38.21000 149 HIS A O 1
ATOM 1282 N N . LEU A 1 174 ? -17.65300 7.13600 1.58300 1.000 37.61000 150 LEU A N 1
ATOM 1283 C CA . LEU A 1 174 ? -17.81600 8.56800 1.81200 1.000 38.78000 150 LEU A CA 1
ATOM 1284 C C . LEU A 1 174 ? -16.46200 9.26800 1.86800 1.000 42.69000 150 LEU A C 1
ATOM 1285 O O . LEU A 1 174 ? -16.26400 10.31300 1.24200 1.000 44.14000 150 LEU A O 1
ATOM 1290 N N . GLU A 1 175 ? -15.51200 8.70100 2.61400 1.000 43.73000 151 GLU A N 1
ATOM 1291 C CA . GLU A 1 175 ? -14.21900 9.36200 2.74900 1.000 47.50000 151 GLU A CA 1
ATOM 1292 C C . GLU A 1 175 ? -13.45900 9.34000 1.43000 1.000 49.58000 151 GLU A C 1
ATOM 1293 O O . GLU A 1 175 ? -12.80400 10.32300 1.06900 1.000 52.73000 151 GLU A O 1
ATOM 1299 N N . ASP A 1 176 ? -13.56600 8.24000 0.68200 1.000 47.02000 152 ASP A N 1
ATOM 1300 C CA . ASP A 1 176 ? -12.89400 8.15800 -0.60900 1.000 49.08000 152 ASP A CA 1
ATOM 1301 C C . ASP A 1 176 ? -13.47200 9.16300 -1.59900 1.000 50.82000 152 ASP A C 1
ATOM 1302 O O . ASP A 1 176 ? -12.72600 9.80200 -2.34900 1.000 53.50000 152 ASP A O 1
ATOM 1307 N N . ARG A 1 177 ? -14.79300 9.34800 -1.59500 1.000 45.65000 153 ARG A N 1
ATOM 1308 C CA . ARG A 1 177 ? -15.43400 10.22200 -2.57300 1.000 44.53000 153 ARG A CA 1
ATOM 1309 C C . ARG A 1 177 ? -15.34200 11.70000 -2.21300 1.000 51.16000 153 ARG A C 1
ATOM 1310 O O . ARG A 1 177 ? -15.50900 12.55000 -3.09600 1.000 49.85000 153 ARG A O 1
ATOM 1318 N N . THR A 1 178 ? -15.09400 12.02400 -0.94600 1.000 53.08000 154 THR A N 1
ATOM 1319 C CA . THR A 1 178 ? -14.95400 13.40200 -0.49800 1.000 53.86000 154 THR A CA 1
ATOM 1320 C C . THR A 1 178 ? -13.50400 13.82700 -0.30100 1.000 58.41000 154 THR A C 1
ATOM 1321 O O . THR A 1 178 ? -13.26100 14.98800 0.04200 1.000 63.80000 154 THR A O 1
ATOM 1325 N N . SER A 1 179 ? -12.54000 12.93400 -0.52000 1.000 61.06000 155 SER A N 1
ATOM 1326 C CA . SER A 1 179 ? -11.12500 13.29600 -0.40300 1.000 63.66000 155 SER A CA 1
ATOM 1327 C C . SER A 1 179 ? -10.54500 13.68100 -1.76000 1.000 65.73000 155 SER A C 1
ATOM 1328 O O . SER A 1 179 ? -9.98300 12.83800 -2.46800 1.000 71.42000 155 SER A O 1
ATOM 1330 N N . ILE B 1 15 ? -32.97400 -57.80700 58.87900 1.000 73.98000 -9 ILE B N 1
ATOM 1331 C CA . ILE B 1 15 ? -33.14300 -56.44100 59.45800 1.000 78.86000 -9 ILE B CA 1
ATOM 1332 C C . ILE B 1 15 ? -34.21400 -55.68500 58.66600 1.000 77.24000 -9 ILE B C 1
ATOM 1333 O O . ILE B 1 15 ? -33.91500 -55.22000 57.55400 1.000 72.95000 -9 ILE B O 1
ATOM 1335 N N . PRO B 1 16 ? -35.44300 -55.54500 59.20500 1.000 82.00000 -8 PRO B N 1
ATOM 1336 C CA . PRO B 1 16 ? -36.48000 -54.77300 58.52400 1.000 75.51000 -8 PRO B CA 1
ATOM 1337 C C . PRO B 1 16 ? -35.97800 -53.38200 58.13100 1.000 74.56000 -8 PRO B C 1
ATOM 1338 O O . PRO B 1 16 ? -35.36200 -52.72800 58.93900 1.000 77.18000 -8 PRO B O 1
ATOM 1340 N N . THR B 1 17 ? -36.25400 -52.98300 56.89300 1.000 73.34000 -7 THR B N 1
ATOM 1341 C CA . THR B 1 17 ? -35.81100 -51.65800 56.39800 1.000 72.23000 -7 THR B CA 1
ATOM 1342 C C . THR B 1 17 ? -36.89500 -50.62700 56.73700 1.000 69.85000 -7 THR B C 1
ATOM 1343 O O . THR B 1 17 ? -38.08000 -50.99200 56.68900 1.000 67.24000 -7 THR B O 1
ATOM 1347 N N . THR B 1 18 ? -36.49500 -49.39600 57.06000 1.000 69.29000 -6 THR B N 1
ATOM 1348 C CA . THR B 1 18 ? -37.45800 -48.30600 57.37000 1.000 70.82000 -6 THR B CA 1
ATOM 1349 C C . THR B 1 18 ? -38.32700 -47.96100 56.16000 1.000 66.61000 -6 THR B C 1
ATOM 1350 O O . THR B 1 18 ? -37.78500 -47.94500 55.05000 1.000 63.35000 -6 THR B O 1
ATOM 1352 N N . GLU B 1 19 ? -39.62100 -47.70200 56.37400 1.000 67.36000 -5 GLU B N 1
ATOM 1353 C CA . GLU B 1 19 ? -40.49200 -47.24700 55.29200 1.000 65.97000 -5 GLU B CA 1
ATOM 1354 C C . GLU B 1 19 ? -39.93300 -45.99300 54.64000 1.000 62.67000 -5 GLU B C 1
ATOM 1355 O O . GLU B 1 19 ? -40.05400 -45.81900 53.42600 1.000 58.76000 -5 GLU B O 1
ATOM 1357 N N . ASN B 1 20 ? -39.31400 -45.11200 55.42800 1.000 62.75000 -4 ASN B N 1
ATOM 1358 C CA . ASN B 1 20 ? -38.72200 -43.90800 54.86900 1.000 62.82000 -4 ASN B CA 1
ATOM 1359 C C . ASN B 1 20 ? -37.66800 -44.26500 53.83100 1.000 58.45000 -4 ASN B C 1
ATOM 1360 O O . ASN B 1 20 ? -37.78700 -43.89100 52.66100 1.000 57.83000 -4 ASN B O 1
ATOM 1365 N N . LEU B 1 21 ? -36.60200 -44.96600 54.24900 1.000 54.70000 -3 LEU B N 1
ATOM 1366 C CA . LEU B 1 21 ? -35.51700 -45.27900 53.31900 1.000 55.74000 -3 LEU B CA 1
ATOM 1367 C C . LEU B 1 21 ? -36.00800 -46.10300 52.13900 1.000 49.82000 -3 LEU B C 1
ATOM 1368 O O . LEU B 1 21 ? -35.48200 -45.96100 51.03100 1.000 45.59000 -3 LEU B O 1
ATOM 1373 N N . TYR B 1 22 ? -37.00300 -46.96700 52.35900 1.000 46.37000 -2 TYR B N 1
ATOM 1374 C CA . TYR B 1 22 ? -37.53500 -47.80000 51.28300 1.000 44.30000 -2 TYR B CA 1
ATOM 1375 C C . TYR B 1 22 ? -38.25400 -46.94300 50.24500 1.000 43.56000 -2 TYR B C 1
ATOM 1376 O O . TYR B 1 22 ? -38.00000 -47.06100 49.04000 1.000 38.05000 -2 TYR B O 1
ATOM 1385 N N . PHE B 1 23 ? -39.16400 -46.07700 50.70400 1.000 43.85000 -1 PHE B N 1
ATOM 1386 C CA . PHE B 1 23 ? -39.82700 -45.11900 49.82000 1.000 45.85000 -1 PHE B CA 1
ATOM 1387 C C . PHE B 1 23 ? -38.83300 -44.18900 49.13200 1.000 42.14000 -1 PHE B C 1
ATOM 1388 O O . PHE B 1 23 ? -38.98500 -43.88400 47.94200 1.000 39.14000 -1 PHE B O 1
ATOM 1396 N N . GLN B 1 24 ? -37.84200 -43.67900 49.87400 1.000 42.79000 0 GLN B N 1
ATOM 1397 C CA . GLN B 1 24 ? -36.84200 -42.81000 49.25400 1.000 43.41000 0 GLN B CA 1
ATOM 1398 C C . GLN B 1 24 ? -36.05800 -43.55900 48.19200 1.000 41.19000 0 GLN B C 1
ATOM 1399 O O . GLN B 1 24 ? -35.74300 -43.00600 47.13100 1.000 36.74000 0 GLN B O 1
ATOM 1405 N N . SER B 1 25 ? -35.76300 -44.83300 48.45100 1.000 39.46000 1 SER B N 1
ATOM 1406 C CA . SER B 1 25 ? -35.03000 -45.64100 47.48700 1.000 36.86000 1 SER B CA 1
ATOM 1407 C C . SER B 1 25 ? -35.84200 -45.83100 46.20600 1.000 33.39000 1 SER B C 1
ATOM 1408 O O . SER B 1 25 ? -35.32000 -45.67000 45.09500 1.000 32.57000 1 SER B O 1
ATOM 1411 N N . MET B 1 26 ? -37.12500 -46.17300 46.34100 1.000 31.73000 2 MET B N 1
ATOM 1412 C CA . MET B 1 26 ? -37.97500 -46.33600 45.16700 1.000 32.59000 2 MET B CA 1
ATOM 1413 C C . MET B 1 26 ? -38.07900 -45.03600 44.37600 1.000 30.08000 2 MET B C 1
ATOM 1414 O O . MET B 1 26 ? -38.06900 -45.04900 43.13900 1.000 29.65000 2 MET B O 1
ATOM 1419 N N . PHE B 1 27 ? -38.16100 -43.90300 45.07000 1.000 30.82000 3 PHE B N 1
ATOM 1420 C CA . PHE B 1 27 ? -38.21000 -42.61900 44.36400 1.000 30.12000 3 PHE B CA 1
ATOM 1421 C C . PHE B 1 27 ? -36.93800 -42.38900 43.55500 1.000 29.61000 3 PHE B C 1
ATOM 1422 O O . PHE B 1 27 ? -37.00000 -42.01700 42.37700 1.000 29.99000 3 PHE B O 1
ATOM 1430 N N . ARG B 1 28 ? -35.76900 -42.60600 44.16700 1.000 29.78000 4 ARG B N 1
ATOM 1431 C CA . ARG B 1 28 ? -34.52100 -42.44900 43.42400 1.000 29.76000 4 ARG B CA 1
ATOM 1432 C C . ARG B 1 28 ? -34.45600 -43.39300 42.22800 1.000 28.58000 4 ARG B C 1
ATOM 1433 O O . ARG B 1 28 ? -33.97100 -43.00800 41.16000 1.000 27.80000 4 ARG B O 1
ATOM 1441 N N . ASP B 1 29 ? -34.94400 -44.63200 42.38300 1.000 27.27000 5 ASP B N 1
ATOM 1442 C CA . ASP B 1 29 ? -35.01000 -45.55500 41.25100 1.000 27.60000 5 ASP B CA 1
ATOM 1443 C C . ASP B 1 29 ? -35.85000 -44.97200 40.11400 1.000 27.46000 5 ASP B C 1
ATOM 1444 O O . ASP B 1 29 ? -35.46400 -45.03200 38.93900 1.000 28.49000 5 ASP B O 1
ATOM 1449 N N . GLN B 1 30 ? -37.02600 -44.42800 40.45500 1.000 27.74000 6 GLN B N 1
ATOM 1450 C CA . GLN B 1 30 ? -37.90400 -43.85200 39.43800 1.000 29.21000 6 GLN B CA 1
ATOM 1451 C C . GLN B 1 30 ? -37.25400 -42.66700 38.74600 1.000 28.16000 6 GLN B C 1
ATOM 1452 O O . GLN B 1 30 ? -37.32500 -42.54500 37.51700 1.000 28.66000 6 GLN B O 1
ATOM 1458 N N . VAL B 1 31 ? -36.60400 -41.78900 39.51400 1.000 28.28000 7 VAL B N 1
ATOM 1459 C CA . VAL B 1 31 ? -35.91400 -40.64600 38.91400 1.000 26.66000 7 VAL B CA 1
ATOM 1460 C C . VAL B 1 31 ? -34.81900 -41.12700 37.96300 1.000 29.24000 7 VAL B C 1
ATOM 1461 O O . VAL B 1 31 ? -34.61200 -40.55200 36.88500 1.000 28.65000 7 VAL B O 1
ATOM 1465 N N . GLY B 1 32 ? -34.13200 -42.21600 38.32800 1.000 29.17000 8 GLY B N 1
ATOM 1466 C CA . GLY B 1 32 ? -33.13300 -42.78500 37.43300 1.000 30.19000 8 GLY B CA 1
ATOM 1467 C C . GLY B 1 32 ? -33.72400 -43.28300 36.12300 1.000 30.20000 8 GLY B C 1
ATOM 1468 O O . GLY B 1 32 ? -33.15500 -43.05700 35.04900 1.000 28.52000 8 GLY B O 1
ATOM 1469 N N . VAL B 1 33 ? -34.84300 -44.01600 36.19500 1.000 28.86000 9 VAL B N 1
ATOM 1470 C CA . VAL B 1 33 ? -35.50500 -44.49800 34.98200 1.000 28.35000 9 VAL B CA 1
ATOM 1471 C C . VAL B 1 33 ? -35.89400 -43.31500 34.10700 1.000 28.84000 9 VAL B C 1
ATOM 1472 O O . VAL B 1 33 ? -35.68100 -43.31300 32.88600 1.000 28.62000 9 VAL B O 1
ATOM 1476 N N . LEU B 1 34 ? -36.47600 -42.29400 34.73600 1.000 30.36000 10 LEU B N 1
ATOM 1477 C CA . LEU B 1 34 ? -36.87800 -41.07800 34.03500 1.000 31.19000 10 LEU B CA 1
ATOM 1478 C C . LEU B 1 34 ? -35.70400 -40.41400 33.32700 1.000 31.08000 10 LEU B C 1
ATOM 1479 O O . LEU B 1 34 ? -35.84500 -39.94700 32.19200 1.000 30.38000 10 LEU B O 1
ATOM 1484 N N . ALA B 1 35 ? -34.54200 -40.35400 33.98300 1.000 28.44000 11 ALA B N 1
ATOM 1485 C CA . ALA B 1 35 ? -33.37200 -39.76600 33.34900 1.000 31.94000 11 ALA B CA 1
ATOM 1486 C C . ALA B 1 35 ? -32.98900 -40.53800 32.09500 1.000 31.74000 11 ALA B C 1
ATOM 1487 O O . ALA B 1 35 ? -32.69300 -39.93700 31.05500 1.000 30.52000 11 ALA B O 1
ATOM 1489 N N . GLY B 1 36 ? -33.00800 -41.87400 32.17400 1.000 30.35000 12 GLY B N 1
ATOM 1490 C CA . GLY B 1 36 ? -32.72600 -42.68700 30.99900 1.000 30.95000 12 GLY B CA 1
ATOM 1491 C C . GLY B 1 36 ? -33.70200 -42.43600 29.86600 1.000 31.57000 12 GLY B C 1
ATOM 1492 O O . GLY B 1 36 ? -33.30200 -42.27400 28.71000 1.000 30.88000 12 GLY B O 1
ATOM 1493 N N . TRP B 1 37 ? -35.00300 -42.40400 30.18100 1.000 28.15000 13 TRP B N 1
ATOM 1494 C CA . TRP B 1 37 ? -36.00500 -42.11800 29.15600 1.000 28.73000 13 TRP B CA 1
ATOM 1495 C C . TRP B 1 37 ? -35.77200 -40.75200 28.52500 1.000 32.35000 13 TRP B C 1
ATOM 1496 O O . TRP B 1 37 ? -35.82500 -40.59700 27.29700 1.000 30.53000 13 TRP B O 1
ATOM 1507 N N . PHE B 1 38 ? -35.53400 -39.74700 29.36600 1.000 29.56000 14 PHE B N 1
ATOM 1508 C CA . PHE B 1 38 ? -35.35200 -38.38100 28.88400 1.000 31.50000 14 PHE B CA 1
ATOM 1509 C C . PHE B 1 38 ? -34.15900 -38.27000 27.93900 1.000 33.10000 14 PHE B C 1
ATOM 1510 O O . PHE B 1 38 ? -34.23400 -37.57800 26.91600 1.000 33.37000 14 PHE B O 1
ATOM 1518 N N . LYS B 1 39 ? -33.05700 -38.96400 28.25400 1.000 33.76000 15 LYS B N 1
ATOM 1519 C CA . LYS B 1 39 ? -31.87700 -38.93900 27.39300 1.000 37.04000 15 LYS B CA 1
ATOM 1520 C C . LYS B 1 39 ? -32.16200 -39.53500 26.02500 1.000 37.41000 15 LYS B C 1
ATOM 1521 O O . LYS B 1 39 ? -31.56300 -39.11500 25.03100 1.000 40.51000 15 LYS B O 1
ATOM 1527 N N . GLY B 1 40 ? -33.06700 -40.50400 25.94900 1.000 35.95000 16 GLY B N 1
ATOM 1528 C CA . GLY B 1 40 ? -33.42700 -41.11300 24.69000 1.000 36.69000 16 GLY B CA 1
ATOM 1529 C C . GLY B 1 40 ? -34.52400 -40.42200 23.92400 1.000 37.28000 16 GLY B C 1
ATOM 1530 O O . GLY B 1 40 ? -34.77400 -40.77600 22.77000 1.000 37.41000 16 GLY B O 1
ATOM 1531 N N . TRP B 1 41 ? -35.20100 -39.44600 24.52300 1.000 34.17000 17 TRP B N 1
ATOM 1532 C CA . TRP B 1 41 ? -36.26000 -38.73000 23.82900 1.000 33.54000 17 TRP B CA 1
ATOM 1533 C C . TRP B 1 41 ? -35.66700 -37.62900 22.94900 1.000 32.21000 17 TRP B C 1
ATOM 1534 O O . TRP B 1 41 ? -34.63000 -37.04200 23.27000 1.000 33.97000 17 TRP B O 1
ATOM 1545 N N . ASN B 1 42 ? -36.34400 -37.33500 21.84500 1.000 33.84000 18 ASN B N 1
ATOM 1546 C CA . ASN B 1 42 ? -35.98300 -36.13900 21.10000 1.000 36.07000 18 ASN B CA 1
ATOM 1547 C C . ASN B 1 42 ? -36.52700 -34.90100 21.81800 1.000 36.46000 18 ASN B C 1
ATOM 1548 O O . ASN B 1 42 ? -37.25700 -35.00200 22.81700 1.000 33.06000 18 ASN B O 1
ATOM 1553 N N . GLU B 1 43 ? -36.13900 -33.71300 21.32400 1.000 35.25000 19 GLU B N 1
ATOM 1554 C CA . GLU B 1 43 ? -36.46100 -32.49000 22.05900 1.000 35.87000 19 GLU B CA 1
ATOM 1555 C C . GLU B 1 43 ? -37.96400 -32.26100 22.14300 1.000 32.88000 19 GLU B C 1
ATOM 1556 O O . GLU B 1 43 ? -38.46800 -31.78800 23.16900 1.000 33.78000 19 GLU B O 1
ATOM 1562 N N . CYS B 1 44 ? -38.69800 -32.59200 21.08200 1.000 36.00000 20 CYS B N 1
ATOM 1563 C CA . CYS B 1 44 ? -40.15200 -32.47500 21.11100 1.000 34.68000 20 CYS B CA 1
ATOM 1564 C C . CYS B 1 44 ? -40.76800 -33.38200 22.17200 1.000 34.41000 20 CYS B C 1
ATOM 1565 O O . CYS B 1 44 ? -41.64700 -32.95500 22.93500 1.000 33.08000 20 CYS B O 1
ATOM 1568 N N . GLU B 1 45 ? -40.34600 -34.65400 22.21100 1.000 31.69000 21 GLU B N 1
ATOM 1569 C CA . GLU B 1 45 ? -40.84000 -35.55800 23.24600 1.000 32.96000 21 GLU B CA 1
ATOM 1570 C C . GLU B 1 45 ? -40.50500 -35.04700 24.64600 1.000 30.01000 21 GLU B C 1
ATOM 1571 O O . GLU B 1 45 ? -41.34400 -35.10900 25.55300 1.000 29.55000 21 GLU B O 1
ATOM 1577 N N . GLN B 1 46 ? -39.27500 -34.56100 24.84800 1.000 30.96000 22 GLN B N 1
ATOM 1578 C CA . GLN B 1 46 ? -38.89100 -34.00300 26.14700 1.000 29.79000 22 GLN B CA 1
ATOM 1579 C C . GLN B 1 46 ? -39.83300 -32.88500 26.56700 1.000 27.93000 22 GLN B C 1
ATOM 1580 O O . GLN B 1 46 ? -40.31500 -32.85500 27.70300 1.000 28.70000 22 GLN B O 1
ATOM 1586 N N . THR B 1 47 ? -40.11300 -31.95000 25.65100 1.000 28.43000 23 THR B N 1
ATOM 1587 C CA . THR B 1 47 ? -40.97300 -30.81600 25.98300 1.000 26.38000 23 THR B CA 1
ATOM 1588 C C . THR B 1 47 ? -42.39700 -31.26600 26.29600 1.000 29.01000 23 THR B C 1
ATOM 1589 O O . THR B 1 47 ? -42.99600 -30.81600 27.28400 1.000 28.97000 23 THR B O 1
ATOM 1593 N N . VAL B 1 48 ? -42.94500 -32.15800 25.46800 1.000 31.56000 24 VAL B N 1
ATOM 1594 C CA . VAL B 1 48 ? -44.29700 -32.67100 25.68900 1.000 31.15000 24 VAL B CA 1
ATOM 1595 C C . VAL B 1 48 ? -44.38600 -33.44200 27.01000 1.000 30.05000 24 VAL B C 1
ATOM 1596 O O . VAL B 1 48 ? -45.35800 -33.28700 27.77100 1.000 31.40000 24 VAL B O 1
ATOM 1600 N N . ALA B 1 49 ? -43.39500 -34.28600 27.31300 1.000 29.38000 25 ALA B N 1
ATOM 1601 C CA . ALA B 1 49 ? -43.44100 -35.01800 28.58300 1.000 29.16000 25 ALA B CA 1
ATOM 1602 C C . ALA B 1 49 ? -43.40700 -34.06200 29.77300 1.000 30.79000 25 ALA B C 1
ATOM 1603 O O . ALA B 1 49 ? -44.14400 -34.24600 30.75600 1.000 28.82000 25 ALA B O 1
ATOM 1605 N N . LEU B 1 50 ? -42.57400 -33.01400 29.69300 1.000 28.11000 26 LEU B N 1
ATOM 1606 C CA . LEU B 1 50 ? -42.48800 -32.05700 30.79100 1.000 29.31000 26 LEU B CA 1
ATOM 1607 C C . LEU B 1 50 ? -43.78900 -31.28400 30.94200 1.000 28.89000 26 LEU B C 1
ATOM 1608 O O . LEU B 1 50 ? -44.26600 -31.07400 32.06300 1.000 29.55000 26 LEU B O 1
ATOM 1613 N N . LEU B 1 51 ? -44.41500 -30.90400 29.83000 1.000 27.95000 27 LEU B N 1
ATOM 1614 C CA . LEU B 1 51 ? -45.71400 -30.24900 29.92900 1.000 32.31000 27 LEU B CA 1
ATOM 1615 C C . LEU B 1 51 ? -46.76000 -31.16600 30.55200 1.000 30.64000 27 LEU B C 1
ATOM 1616 O O . LEU B 1 51 ? -47.59900 -30.70100 31.33300 1.000 33.93000 27 LEU B O 1
ATOM 1621 N N . SER B 1 52 ? -46.70100 -32.47600 30.26400 1.000 31.90000 28 SER B N 1
ATOM 1622 C CA . SER B 1 52 ? -47.68300 -33.41100 30.82100 1.000 32.95000 28 SER B CA 1
ATOM 1623 C C . SER B 1 52 ? -47.61900 -33.46000 32.34400 1.000 35.78000 28 SER B C 1
ATOM 1624 O O . SER B 1 52 ? -48.61800 -33.77800 33.00600 1.000 35.90000 28 SER B O 1
ATOM 1627 N N . LEU B 1 53 ? -46.45700 -33.16900 32.91800 1.000 31.36000 29 LEU B N 1
ATOM 1628 C CA . LEU B 1 53 ? -46.31600 -33.07900 34.36100 1.000 29.65000 29 LEU B CA 1
ATOM 1629 C C . LEU B 1 53 ? -46.64200 -31.68900 34.87700 1.000 30.81000 29 LEU B C 1
ATOM 1630 O O . LEU B 1 53 ? -47.32400 -31.55800 35.89900 1.000 30.34000 29 LEU B O 1
ATOM 1635 N N . LEU B 1 54 ? -46.16200 -30.64600 34.19100 1.000 29.93000 30 LEU B N 1
ATOM 1636 C CA . LEU B 1 54 ? -46.36700 -29.29100 34.70500 1.000 29.93000 30 LEU B CA 1
ATOM 1637 C C . LEU B 1 54 ? -47.84500 -28.94400 34.78500 1.000 31.03000 30 LEU B C 1
ATOM 1638 O O . LEU B 1 54 ? -48.25700 -28.18100 35.66400 1.000 34.72000 30 LEU B O 1
ATOM 1643 N N . LYS B 1 55 ? -48.66400 -29.50500 33.89300 1.000 32.26000 31 LYS B N 1
ATOM 1644 C CA . LYS B 1 55 ? -50.09400 -29.24700 33.96300 1.000 35.08000 31 LYS B CA 1
ATOM 1645 C C . LYS B 1 55 ? -50.72100 -29.81800 35.22800 1.000 34.67000 31 LYS B C 1
ATOM 1646 O O . LYS B 1 55 ? -51.83400 -29.41700 35.58700 1.000 36.30000 31 LYS B O 1
ATOM 1652 N N . ARG B 1 56 ? -50.02000 -30.70000 35.93600 1.000 30.52000 32 ARG B N 1
ATOM 1653 C CA . ARG B 1 56 ? -50.56800 -31.35900 37.11300 1.000 31.56000 32 ARG B CA 1
ATOM 1654 C C . ARG B 1 56 ? -50.12800 -30.75500 38.44400 1.000 34.28000 32 ARG B C 1
ATOM 1655 O O . ARG B 1 56 ? -50.65100 -31.16700 39.48300 1.000 36.20000 32 ARG B O 1
ATOM 1663 N N . VAL B 1 57 ? -49.17300 -29.82200 38.46300 1.000 30.09000 33 VAL B N 1
ATOM 1664 C CA . VAL B 1 57 ? -48.65900 -29.32100 39.73500 1.000 30.26000 33 VAL B CA 1
ATOM 1665 C C . VAL B 1 57 ? -49.57200 -28.21600 40.24900 1.000 28.84000 33 VAL B C 1
ATOM 1666 O O . VAL B 1 57 ? -50.39200 -27.66500 39.49800 1.000 28.85000 33 VAL B O 1
ATOM 1670 N N . SER B 1 58 ? -49.41900 -27.89000 41.52600 1.000 30.10000 34 SER B N 1
ATOM 1671 C CA . SER B 1 58 ? -50.13300 -26.78100 42.14100 1.000 29.95000 34 SER B CA 1
ATOM 1672 C C . SER B 1 58 ? -49.61200 -25.45500 41.60200 1.000 29.00000 34 SER B C 1
ATOM 1673 O O . SER B 1 58 ? -48.53300 -25.37400 41.00500 1.000 26.18000 34 SER B O 1
ATOM 1676 N N . GLN B 1 59 ? -50.39200 -24.39100 41.82500 1.000 27.75000 35 GLN B N 1
ATOM 1677 C CA . GLN B 1 59 ? -49.92800 -23.07700 41.39800 1.000 27.71000 35 GLN B CA 1
ATOM 1678 C C . GLN B 1 59 ? -48.63000 -22.71200 42.11400 1.000 26.12000 35 GLN B C 1
ATOM 1679 O O . GLN B 1 59 ? -47.74500 -22.06900 41.52800 1.000 27.46000 35 GLN B O 1
ATOM 1685 N N . THR B 1 60 ? -48.49400 -23.12200 43.37700 1.000 27.16000 36 THR B N 1
ATOM 1686 C CA . THR B 1 60 ? -47.27900 -22.80700 44.12300 1.000 24.72000 36 THR B CA 1
ATOM 1687 C C . THR B 1 60 ? -46.07200 -23.54900 43.54500 1.000 27.69000 36 THR B C 1
ATOM 1688 O O . THR B 1 60 ? -45.02300 -22.94100 43.30700 1.000 24.95000 36 THR B O 1
ATOM 1692 N N . GLN B 1 61 ? -46.21600 -24.85100 43.25800 1.000 25.25000 37 GLN B N 1
ATOM 1693 C CA . GLN B 1 61 ? -45.11300 -25.56700 42.60500 1.000 24.73000 37 GLN B CA 1
ATOM 1694 C C . GLN B 1 61 ? -44.77400 -24.95200 41.25200 1.000 24.79000 37 GLN B C 1
ATOM 1695 O O . GLN B 1 61 ? -43.59300 -24.82400 40.88800 1.000 25.58000 37 GLN B O 1
ATOM 1701 N N . ALA B 1 62 ? -45.79800 -24.59000 40.47600 1.000 24.77000 38 ALA B N 1
ATOM 1702 C CA . ALA B 1 62 ? -45.56800 -24.00400 39.16400 1.000 27.58000 38 ALA B CA 1
ATOM 1703 C C . ALA B 1 62 ? -44.76300 -22.71100 39.27900 1.000 28.83000 38 ALA B C 1
ATOM 1704 O O . ALA B 1 62 ? -43.79600 -22.51200 38.54000 1.000 25.75000 38 ALA B O 1
ATOM 1706 N N . ARG B 1 63 ? -45.12300 -21.83500 40.22600 1.000 26.49000 39 ARG B N 1
ATOM 1707 C CA . ARG B 1 63 ? -44.37600 -20.58300 40.38200 1.000 27.40000 39 ARG B CA 1
ATOM 1708 C C . ARG B 1 63 ? -42.94100 -20.85100 40.79900 1.000 26.24000 39 ARG B C 1
ATOM 1709 O O . ARG B 1 63 ? -42.00900 -20.21600 40.29100 1.000 27.76000 39 ARG B O 1
ATOM 1717 N N . PHE B 1 64 ? -42.73900 -21.80300 41.71300 1.000 25.84000 40 PHE B N 1
ATOM 1718 C CA . PHE B 1 64 ? -41.38600 -22.13000 42.13400 1.000 26.96000 40 PHE B CA 1
ATOM 1719 C C . PHE B 1 64 ? -40.54400 -22.55500 40.93900 1.000 25.43000 40 PHE B C 1
ATOM 1720 O O . PHE B 1 64 ? -39.41300 -22.08400 40.75700 1.000 25.38000 40 PHE B O 1
ATOM 1728 N N . LEU B 1 65 ? -41.07600 -23.46000 40.11500 1.000 25.37000 41 LEU B N 1
ATOM 1729 C CA . LEU B 1 65 ? -40.31100 -23.93500 38.96300 1.000 25.25000 41 LEU B CA 1
ATOM 1730 C C . LEU B 1 65 ? -40.07900 -22.80900 37.95900 1.000 26.74000 41 LEU B C 1
ATOM 1731 O O . LEU B 1 65 ? -39.00700 -22.72600 37.34400 1.000 28.04000 41 LEU B O 1
ATOM 1736 N N . GLN B 1 66 ? -41.07600 -21.94300 37.77400 1.000 24.53000 42 GLN B N 1
ATOM 1737 C CA . GLN B 1 66 ? -40.90500 -20.78400 36.90700 1.000 27.99000 42 GLN B CA 1
ATOM 1738 C C . GLN B 1 66 ? -39.75800 -19.90100 37.40600 1.000 27.69000 42 GLN B C 1
ATOM 1739 O O . GLN B 1 66 ? -38.90400 -19.46100 36.61900 1.000 30.04000 42 GLN B O 1
ATOM 1745 N N . LEU B 1 67 ? -39.72300 -19.63600 38.71500 1.000 28.62000 43 LEU B N 1
ATOM 1746 C CA . LEU B 1 67 ? -38.64400 -18.84000 39.29900 1.000 30.35000 43 LEU B CA 1
ATOM 1747 C C . LEU B 1 67 ? -37.28100 -19.50900 39.12700 1.000 30.72000 43 LEU B C 1
ATOM 1748 O O . LEU B 1 67 ? -36.27600 -18.82700 38.85700 1.000 32.40000 43 LEU B O 1
ATOM 1753 N N . CYS B 1 68 ? -37.21700 -20.83400 39.27100 1.000 28.55000 44 CYS B N 1
ATOM 1754 C CA . CYS B 1 68 ? -35.96900 -21.54900 39.02900 1.000 29.98000 44 CYS B CA 1
ATOM 1755 C C . CYS B 1 68 ? -35.50200 -21.35800 37.58600 1.000 30.20000 44 CYS B C 1
ATOM 1756 O O . CYS B 1 68 ? -34.31600 -21.11300 37.34500 1.000 31.37000 44 CYS B O 1
ATOM 1759 N N . LEU B 1 69 ? -36.41800 -21.49300 36.61900 1.000 27.57000 45 LEU B N 1
ATOM 1760 C CA . LEU B 1 69 ? -36.06200 -21.32400 35.20700 1.000 27.79000 45 LEU B CA 1
ATOM 1761 C C . LEU B 1 69 ? -35.62500 -19.89000 34.92100 1.000 30.96000 45 LEU B C 1
ATOM 1762 O O . LEU B 1 69 ? -34.59600 -19.65600 34.27800 1.000 29.89000 45 LEU B O 1
ATOM 1767 N N . GLU B 1 70 ? -36.39300 -18.91500 35.39600 1.000 30.09000 46 GLU B N 1
ATOM 1768 C CA . GLU B 1 70 ? -36.02000 -17.52400 35.15900 1.000 34.63000 46 GLU B CA 1
ATOM 1769 C C . GLU B 1 70 ? -34.65200 -17.21900 35.75500 1.000 33.72000 46 GLU B C 1
ATOM 1770 O O . GLU B 1 70 ? -33.80800 -16.60100 35.09400 1.000 33.67000 46 GLU B O 1
ATOM 1776 N N . HIS B 1 71 ? -34.38100 -17.71600 36.95900 1.000 33.01000 47 HIS B N 1
ATOM 1777 C CA . HIS B 1 71 ? -33.06400 -17.51800 37.56400 1.000 36.31000 47 HIS B CA 1
ATOM 1778 C C . HIS B 1 71 ? -31.94900 -18.11800 36.70600 1.000 37.48000 47 HIS B C 1
ATOM 1779 O O . HIS B 1 71 ? -30.90200 -17.49200 36.49300 1.000 35.48000 47 HIS B O 1
ATOM 1786 N N . SER B 1 72 ? -32.15400 -19.33700 36.20000 1.000 34.33000 48 SER B N 1
ATOM 1787 C CA . SER B 1 72 ? -31.09600 -20.01900 35.46000 1.000 33.70000 48 SER B CA 1
ATOM 1788 C C . SER B 1 72 ? -30.79000 -19.34900 34.12200 1.000 31.67000 48 SER B C 1
ATOM 1789 O O . SER B 1 72 ? -29.65700 -19.45200 33.62800 1.000 34.13000 48 SER B O 1
ATOM 1792 N N . LEU B 1 73 ? -31.76200 -18.66500 33.52200 1.000 29.04000 49 LEU B N 1
ATOM 1793 C CA . LEU B 1 73 ? -31.62300 -18.09900 32.18100 1.000 29.87000 49 LEU B CA 1
ATOM 1794 C C . LEU B 1 73 ? -31.29300 -16.61200 32.18700 1.000 29.83000 49 LEU B C 1
ATOM 1795 O O . LEU B 1 73 ? -31.19500 -16.02200 31.11300 1.000 30.90000 49 LEU B O 1
ATOM 1800 N N . ALA B 1 74 ? -31.15800 -15.99600 33.36700 1.000 30.54000 50 ALA B N 1
ATOM 1801 C CA . ALA B 1 74 ? -31.13100 -14.53500 33.47600 1.000 31.14000 50 ALA B CA 1
ATOM 1802 C C . ALA B 1 74 ? -29.98700 -13.90300 32.69400 1.000 31.05000 50 ALA B C 1
ATOM 1803 O O . ALA B 1 74 ? -30.13200 -12.78100 32.17300 1.000 29.36000 50 ALA B O 1
ATOM 1805 N N . ASP B 1 75 ? -28.84500 -14.58300 32.60400 1.000 31.05000 51 ASP B N 1
ATOM 1806 C CA . ASP B 1 75 ? -27.65500 -14.00800 31.98200 1.000 31.56000 51 ASP B CA 1
ATOM 1807 C C . ASP B 1 75 ? -27.19900 -14.80100 30.76400 1.000 32.68000 51 ASP B C 1
ATOM 1808 O O . ASP B 1 75 ? -26.01200 -14.80500 30.42300 1.000 33.74000 51 ASP B O 1
ATOM 1813 N N . CYS B 1 76 ? -28.13600 -15.46200 30.08400 1.000 31.54000 52 CYS B N 1
ATOM 1814 C CA . CYS B 1 76 ? -27.82700 -16.26500 28.90300 1.000 31.61000 52 CYS B CA 1
ATOM 1815 C C . CYS B 1 76 ? -27.88200 -15.34000 27.68600 1.000 31.90000 52 CYS B C 1
ATOM 1816 O O . CYS B 1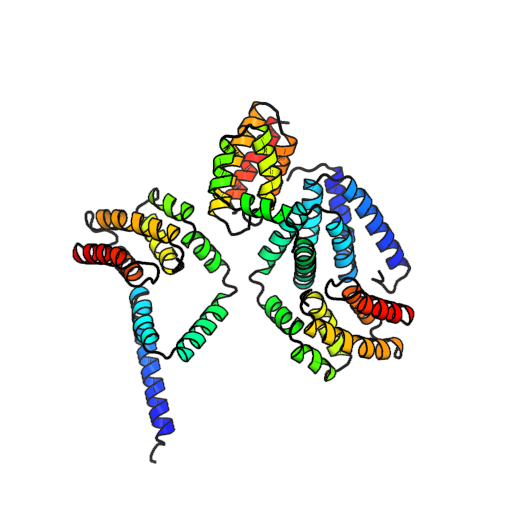 76 ? -28.92300 -15.17700 27.04600 1.000 29.16000 52 CYS B O 1
ATOM 1819 N N . ALA B 1 77 ? -26.73900 -14.72900 27.35200 1.000 32.51000 53 ALA B N 1
ATOM 1820 C CA . ALA B 1 77 ? -26.73300 -13.67600 26.33200 1.000 32.98000 53 ALA B CA 1
ATOM 1821 C C . ALA B 1 77 ? -27.14700 -14.19400 24.95600 1.000 32.56000 53 ALA B C 1
ATOM 1822 O O . ALA B 1 77 ? -27.88300 -13.51600 24.23100 1.000 32.04000 53 ALA B O 1
ATOM 1824 N N . GLU B 1 78 ? -26.65500 -15.37300 24.55800 1.000 32.66000 54 GLU B N 1
ATOM 1825 C CA . GLU B 1 78 ? -26.97500 -15.90000 23.23600 1.000 34.18000 54 GLU B CA 1
ATOM 1826 C C . GLU B 1 78 ? -28.45600 -16.22500 23.12500 1.000 33.40000 54 GLU B C 1
ATOM 1827 O O . GLU B 1 78 ? -29.08100 -15.98300 22.08300 1.000 33.54000 54 GLU B O 1
ATOM 1833 N N . LEU B 1 79 ? -29.03200 -16.78500 24.19400 1.000 29.51000 55 LEU B N 1
ATOM 1834 C CA . LEU B 1 79 ? -30.46900 -17.01800 24.21900 1.000 28.51000 55 LEU B CA 1
ATOM 1835 C C . LEU B 1 79 ? -31.23400 -15.71600 23.99900 1.000 29.21000 55 LEU B C 1
ATOM 1836 O O . LEU B 1 79 ? -32.19700 -15.67700 23.22700 1.000 27.81000 55 LEU B O 1
ATOM 1841 N N . HIS B 1 80 ? -30.82500 -14.64500 24.68200 1.000 28.92000 56 HIS B N 1
ATOM 1842 C CA . HIS B 1 80 ? -31.54300 -13.37700 24.55700 1.000 30.52000 56 HIS B CA 1
ATOM 1843 C C . HIS B 1 80 ? -31.54600 -12.87500 23.11600 1.000 30.93000 56 HIS B C 1
ATOM 1844 O O . HIS B 1 80 ? -32.55100 -12.33700 22.64600 1.000 30.25000 56 HIS B O 1
ATOM 1851 N N . VAL B 1 81 ? -30.44700 -13.08400 22.38600 1.000 30.80000 57 VAL B N 1
ATOM 1852 C CA . VAL B 1 81 ? -30.38800 -12.68100 20.98300 1.000 30.38000 57 VAL B CA 1
ATOM 1853 C C . VAL B 1 81 ? -31.43300 -13.43800 20.17300 1.000 29.46000 57 VAL B C 1
ATOM 1854 O O . VAL B 1 81 ? -32.15800 -12.85900 19.35400 1.000 29.11000 57 VAL B O 1
ATOM 1858 N N . LEU B 1 82 ? -31.52100 -14.75500 20.38900 1.000 28.89000 58 LEU B N 1
ATOM 1859 C CA . LEU B 1 82 ? -32.53400 -15.55400 19.70500 1.000 28.52000 58 LEU B CA 1
ATOM 1860 C C . LEU B 1 82 ? -33.95100 -15.09800 20.05200 1.000 25.84000 58 LEU B C 1
ATOM 1861 O O . LEU B 1 82 ? -34.82100 -15.05800 19.16400 1.000 26.49000 58 LEU B O 1
ATOM 1866 N N . GLU B 1 83 ? -34.21100 -14.76500 21.33100 1.000 26.69000 59 GLU B N 1
ATOM 1867 C CA . GLU B 1 83 ? -35.55200 -14.34800 21.75400 1.000 26.28000 59 GLU B CA 1
ATOM 1868 C C . GLU B 1 83 ? -35.98300 -13.07900 21.04500 1.000 25.71000 59 GLU B C 1
ATOM 1869 O O . GLU B 1 83 ? -37.14300 -12.94900 20.63200 1.000 25.96000 59 GLU B O 1
ATOM 1875 N N . ARG B 1 84 ? -35.06600 -12.12500 20.91800 1.000 28.45000 60 ARG B N 1
ATOM 1876 C CA . ARG B 1 84 ? -35.38000 -10.88900 20.20900 1.000 27.51000 60 ARG B CA 1
ATOM 1877 C C . ARG B 1 84 ? -35.76200 -11.18000 18.76100 1.000 26.56000 60 ARG B C 1
ATOM 1878 O O . ARG B 1 84 ? -36.79800 -10.70100 18.26700 1.000 27.92000 60 ARG B O 1
ATOM 1886 N N . GLU B 1 85 ? -34.95400 -11.99800 18.06500 1.000 26.34000 61 GLU B N 1
ATOM 1887 C CA . GLU B 1 85 ? -35.29700 -12.41500 16.70700 1.000 28.82000 61 GLU B CA 1
ATOM 1888 C C . GLU B 1 85 ? -36.66300 -13.08000 16.65800 1.000 28.04000 61 GLU B C 1
ATOM 1889 O O . GLU B 1 85 ? -37.49200 -12.76400 15.79200 1.000 27.22000 61 GLU B O 1
ATOM 1895 N N . ALA B 1 86 ? -36.93200 -13.98300 17.61200 1.000 26.11000 62 ALA B N 1
ATOM 1896 C CA . ALA B 1 86 ? -38.14300 -14.79900 17.60800 1.000 27.09000 62 ALA B CA 1
ATOM 1897 C C . ALA B 1 86 ? -39.40500 -13.99000 17.86500 1.000 27.81000 62 ALA B C 1
ATOM 1898 O O . ALA B 1 86 ? -40.50800 -14.49500 17.60300 1.000 26.69000 62 ALA B O 1
ATOM 1900 N N . ASN B 1 87 ? -39.26600 -12.74400 18.34200 1.000 25.20000 63 ASN B N 1
ATOM 1901 C CA . ASN B 1 87 ? -40.38900 -11.88300 18.69400 1.000 24.90000 63 ASN B CA 1
ATOM 1902 C C . ASN B 1 87 ? -40.47200 -10.62000 17.83600 1.000 27.51000 63 ASN B C 1
ATOM 1903 O O . ASN B 1 87 ? -41.23000 -9.69600 18.16500 1.000 28.60000 63 ASN B O 1
ATOM 1908 N N . SER B 1 88 ? -39.71900 -10.56200 16.75000 1.000 26.49000 64 SER B N 1
ATOM 1909 C CA . SER B 1 88 ? -39.67700 -9.38600 15.87800 1.000 27.05000 64 SER B CA 1
ATOM 1910 C C . SER B 1 88 ? -40.46100 -9.68500 14.60700 1.000 25.73000 64 SER B C 1
ATOM 1911 O O . SER B 1 88 ? -39.97200 -10.43700 13.73900 1.000 26.54000 64 SER B O 1
ATOM 1914 N N . PRO B 1 89 ? -41.68000 -9.15800 14.44900 1.000 27.17000 65 PRO B N 1
ATOM 1915 C CA . PRO B 1 89 ? -42.50100 -9.57100 13.29500 1.000 27.42000 65 PRO B CA 1
ATOM 1916 C C . PRO B 1 89 ? -41.85500 -9.25700 11.95300 1.000 28.60000 65 PRO B C 1
ATOM 1917 O O . PRO B 1 89 ? -42.01300 -10.04500 11.00900 1.000 30.78000 65 PRO B O 1
ATOM 1921 N N . GLY B 1 90 ? -41.09100 -8.16700 11.85600 1.000 28.29000 66 GLY B N 1
ATOM 1922 C CA . GLY B 1 90 ? -40.44100 -7.84400 10.59000 1.000 29.64000 66 GLY B CA 1
ATOM 1923 C C . GLY B 1 90 ? -39.34600 -8.83500 10.23500 1.000 32.18000 66 GLY B C 1
ATOM 1924 O O . GLY B 1 90 ? -39.21800 -9.25000 9.07600 1.000 32.66000 66 GLY B O 1
ATOM 1925 N N . ILE B 1 91 ? -38.54700 -9.23000 11.23000 1.000 26.40000 67 ILE B N 1
ATOM 1926 C CA . ILE B 1 91 ? -37.53200 -10.26000 11.04100 1.000 27.43000 67 ILE B CA 1
ATOM 1927 C C . ILE B 1 91 ? -38.17000 -11.56700 10.59500 1.000 31.02000 67 ILE B C 1
ATOM 1928 O O . ILE B 1 91 ? -37.72400 -12.19400 9.62200 1.000 30.08000 67 ILE B O 1
ATOM 1933 N N . ILE B 1 92 ? -39.19900 -12.02200 11.32600 1.000 27.98000 68 ILE B N 1
ATOM 1934 C CA . ILE B 1 92 ? -39.83000 -13.30400 11.00100 1.000 28.48000 68 ILE B CA 1
ATOM 1935 C C . ILE B 1 92 ? -40.41400 -13.27500 9.59200 1.000 32.58000 68 ILE B C 1
ATOM 1936 O O . ILE B 1 92 ? -40.31600 -14.25400 8.83900 1.000 32.51000 68 ILE B O 1
ATOM 1941 N N . ASN B 1 93 ? -41.06100 -12.16500 9.23100 1.000 30.26000 69 ASN B N 1
ATOM 1942 C CA . ASN B 1 93 ? -41.67600 -12.03700 7.91200 1.000 35.73000 69 ASN B CA 1
ATOM 1943 C C . ASN B 1 93 ? -40.65700 -12.23900 6.79500 1.000 33.05000 69 ASN B C 1
ATOM 1944 O O . ASN B 1 93 ? -40.96000 -12.85700 5.76900 1.000 36.25000 69 ASN B O 1
ATOM 1949 N N . GLN B 1 94 ? -39.45100 -11.71000 6.96500 1.000 30.93000 70 GLN B N 1
ATOM 1950 C CA . GLN B 1 94 ? -38.44300 -11.85300 5.92200 1.000 35.21000 70 GLN B CA 1
ATOM 1951 C C . GLN B 1 94 ? -37.85700 -13.24900 5.84400 1.000 36.66000 70 GLN B C 1
ATOM 1952 O O . GLN B 1 94 ? -37.16800 -13.54000 4.86300 1.000 38.05000 70 GLN B O 1
ATOM 1958 N N . TRP B 1 95 ? -38.13100 -14.13100 6.81900 1.000 32.38000 71 TRP B N 1
ATOM 1959 C CA . TRP B 1 95 ? -37.61900 -15.49800 6.71000 1.000 33.60000 71 TRP B CA 1
ATOM 1960 C C . TRP B 1 95 ? -38.16600 -16.22000 5.49100 1.000 35.83000 71 TRP B C 1
ATOM 1961 O O . TRP B 1 95 ? -37.52700 -17.14800 4.99200 1.000 37.51000 71 TRP B O 1
ATOM 1972 N N . GLN B 1 96 ? -39.36000 -15.83100 5.03500 1.000 35.21000 72 GLN B N 1
ATOM 1973 C CA . GLN B 1 96 ? -40.00800 -16.57000 3.91500 1.000 38.11000 72 GLN B CA 1
ATOM 1974 C C . GLN B 1 96 ? -39.08300 -16.60900 2.69400 1.000 40.70000 72 GLN B C 1
ATOM 1975 O O . GLN B 1 96 ? -39.09000 -17.63700 1.99000 1.000 43.26000 72 GLN B O 1
ATOM 1981 N N . GLN B 1 97 ? -38.29900 -15.56100 2.48700 1.000 37.34000 73 GLN B N 1
ATOM 1982 C CA . GLN B 1 97 ? -37.45000 -15.46700 1.27200 1.000 37.94000 73 GLN B CA 1
ATOM 1983 C C . GLN B 1 97 ? -36.17700 -16.31200 1.40600 1.000 40.28000 73 GLN B C 1
ATOM 1984 O O . GLN B 1 97 ? -35.39800 -16.32900 0.45000 1.000 38.25000 73 GLN B O 1
ATOM 1990 N N . GLU B 1 98 ? -35.99300 -17.01100 2.52800 1.000 37.06000 74 GLU B N 1
ATOM 1991 C CA . GLU B 1 98 ? -34.82800 -17.87500 2.66800 1.000 39.72000 74 GLU B CA 1
ATOM 1992 C C . GLU B 1 98 ? -35.10100 -19.23100 2.02400 1.000 35.33000 74 GLU B C 1
ATOM 1993 O O . GLU B 1 98 ? -36.22700 -19.53900 1.62200 1.000 37.04000 74 GLU B O 1
ATOM 1999 N N . SER B 1 99 ? -34.06400 -20.06200 1.95800 1.000 39.03000 75 SER B N 1
ATOM 2000 C CA . SER B 1 99 ? -34.24100 -21.40700 1.42100 1.000 41.48000 75 SER B CA 1
ATOM 2001 C C . SER B 1 99 ? -35.11800 -22.25600 2.34300 1.000 46.10000 75 SER B C 1
ATOM 2002 O O . SER B 1 99 ? -35.30700 -21.95200 3.52800 1.000 40.03000 75 SER B O 1
ATOM 2005 N N . LYS B 1 100 ? -35.67500 -23.33100 1.79800 1.000 44.15000 76 LYS B N 1
ATOM 2006 C CA . LYS B 1 100 ? -36.53800 -24.22400 2.60800 1.000 46.59000 76 LYS B CA 1
ATOM 2007 C C . LYS B 1 100 ? -35.76400 -24.73200 3.82900 1.000 46.05000 76 LYS B C 1
ATOM 2008 O O . LYS B 1 100 ? -36.31200 -24.66600 4.93100 1.000 44.17000 76 LYS B O 1
ATOM 2014 N N . ASP B 1 101 ? -34.54400 -25.22400 3.62100 1.000 43.65000 77 ASP B N 1
ATOM 2015 C CA . ASP B 1 101 ? -33.77900 -25.72800 4.76000 1.000 44.95000 77 ASP B CA 1
ATOM 2016 C C . ASP B 1 101 ? -33.60400 -24.64700 5.81600 1.000 44.76000 77 ASP B C 1
ATOM 2017 O O . ASP B 1 101 ? -33.68600 -24.92000 7.02200 1.000 43.30000 77 ASP B O 1
ATOM 2022 N N . LYS B 1 102 ? -33.33100 -23.41800 5.37500 1.000 41.58000 78 LYS B N 1
ATOM 2023 C CA . LYS B 1 102 ? -33.04800 -22.34000 6.31300 1.000 39.55000 78 LYS B CA 1
ATOM 2024 C C . LYS B 1 102 ? -34.30300 -21.93800 7.07500 1.000 37.62000 78 LYS B C 1
ATOM 2025 O O . LYS B 1 102 ? -34.24200 -21.68500 8.28500 1.000 38.61000 78 LYS B O 1
ATOM 2031 N N . VAL B 1 103 ? -35.45700 -21.91800 6.40200 1.000 39.43000 79 VAL B N 1
ATOM 2032 C CA . VAL B 1 103 ? -36.69800 -21.52100 7.06800 1.000 35.94000 79 VAL B CA 1
ATOM 2033 C C . VAL B 1 103 ? -37.11000 -22.55200 8.11600 1.000 39.40000 79 VAL B C 1
ATOM 2034 O O . VAL B 1 103 ? -37.54900 -22.19100 9.21500 1.000 35.87000 79 VAL B O 1
ATOM 2038 N N . ILE B 1 104 ? -37.02100 -23.84600 7.78500 1.000 39.94000 80 ILE B N 1
ATOM 2039 C CA . ILE B 1 104 ? -37.24400 -24.89200 8.78800 1.000 38.51000 80 ILE B CA 1
ATOM 2040 C C . ILE B 1 104 ? -36.33800 -24.68200 9.99200 1.000 36.90000 80 ILE B C 1
ATOM 2041 O O . ILE B 1 104 ? -36.78200 -24.75800 11.14400 1.000 37.98000 80 ILE B O 1
ATOM 2046 N N . SER B 1 105 ? -35.04700 -24.44600 9.74000 1.000 35.13000 81 SER B N 1
ATOM 2047 C CA . SER B 1 105 ? -34.08700 -24.23600 10.81600 1.000 36.36000 81 SER B CA 1
ATOM 2048 C C . SER B 1 105 ? -34.47600 -23.03500 11.67100 1.000 38.10000 81 SER B C 1
ATOM 2049 O O . SER B 1 105 ? -34.48700 -23.10700 12.90800 1.000 35.27000 81 SER B O 1
ATOM 2052 N N . LEU B 1 106 ? -34.78700 -21.91400 11.02000 1.000 34.43000 82 LEU B N 1
ATOM 2053 C CA . LEU B 1 106 ? -35.18200 -20.71200 11.74800 1.000 33.41000 82 LEU B CA 1
ATOM 2054 C C . LEU B 1 106 ? -36.43500 -20.94400 12.57900 1.000 33.01000 82 LEU B C 1
ATOM 2055 O O . LEU B 1 106 ? -36.50200 -20.51300 13.73500 1.000 32.50000 82 LEU B O 1
ATOM 2060 N N . LEU B 1 107 ? -37.45000 -21.59300 12.00100 1.000 34.62000 83 LEU B N 1
ATOM 2061 C CA . LEU B 1 107 ? -38.68700 -21.83100 12.73800 1.000 33.55000 83 LEU B CA 1
ATOM 2062 C C . LEU B 1 107 ? -38.44600 -22.71000 13.96100 1.000 36.00000 83 LEU B C 1
ATOM 2063 O O . LEU B 1 107 ? -38.93000 -22.40800 15.06400 1.000 33.58000 83 LEU B O 1
ATOM 2068 N N . LEU B 1 108 ? -37.70400 -23.81100 13.79000 1.000 35.23000 84 LEU B N 1
ATOM 2069 C CA . LEU B 1 108 ? -37.48500 -24.73200 14.90500 1.000 37.70000 84 LEU B CA 1
ATOM 2070 C C . LEU B 1 108 ? -36.73300 -24.06400 16.04500 1.000 34.39000 84 LEU B C 1
ATOM 2071 O O . LEU B 1 108 ? -37.03000 -24.30700 17.22000 1.000 35.71000 84 LEU B O 1
ATOM 2076 N N . THR B 1 109 ? -35.75400 -23.22600 15.72600 1.000 31.98000 85 THR B N 1
ATOM 2077 C CA . THR B 1 109 ? -34.94500 -22.62200 16.77600 1.000 31.21000 85 THR B CA 1
ATOM 2078 C C . THR B 1 109 ? -35.60800 -21.40100 17.41000 1.000 31.29000 85 THR B C 1
ATOM 2079 O O . THR B 1 109 ? -35.17200 -20.98400 18.48800 1.000 31.79000 85 THR B O 1
ATOM 2083 N N . HIS B 1 110 ? -36.61200 -20.80000 16.76200 1.000 30.57000 86 HIS B N 1
ATOM 2084 C CA . HIS B 1 110 ? -37.20200 -19.55300 17.25900 1.000 30.03000 86 HIS B CA 1
ATOM 2085 C C . HIS B 1 110 ? -38.62000 -19.69700 17.78100 1.000 29.38000 86 HIS B C 1
ATOM 2086 O O . HIS B 1 110 ? -38.97200 -19.01800 18.76000 1.000 28.05000 86 HIS B O 1
ATOM 2093 N N . LEU B 1 111 ? -39.44800 -20.54600 17.16700 1.000 28.68000 87 LEU B N 1
ATOM 2094 C CA . LEU B 1 111 ? -40.84300 -20.65900 17.59100 1.000 30.11000 87 LEU B CA 1
ATOM 2095 C C . LEU B 1 111 ? -41.01700 -20.92600 19.08600 1.000 28.73000 87 LEU B C 1
ATOM 2096 O O . LEU B 1 111 ? -41.92600 -20.31600 19.68000 1.000 28.48000 87 LEU B O 1
ATOM 2101 N N . PRO B 1 112 ? -40.22000 -21.77700 19.75600 1.000 29.77000 88 PRO B N 1
ATOM 2102 C CA . PRO B 1 112 ? -40.41100 -21.96000 21.21400 1.000 26.84000 88 PRO B CA 1
ATOM 2103 C C . PRO B 1 112 ? -40.14100 -20.70300 22.03700 1.000 28.79000 88 PRO B C 1
ATOM 2104 O O . PRO B 1 112 ? -40.51000 -20.67000 23.21800 1.000 27.95000 88 PRO B O 1
ATOM 2108 N N . LEU B 1 113 ? -39.50500 -19.68100 21.45800 1.000 27.20000 89 LEU B N 1
ATOM 2109 C CA . LEU B 1 113 ? -39.16800 -18.45200 22.16500 1.000 27.17000 89 LEU B CA 1
ATOM 2110 C C . LEU B 1 113 ? -40.18100 -17.33600 21.92000 1.000 26.17000 89 LEU B C 1
ATOM 2111 O O . LEU B 1 113 ? -40.07700 -16.27500 22.55000 1.000 25.98000 89 LEU B O 1
ATOM 2116 N N . LEU B 1 114 ? -41.14600 -17.55300 21.03500 1.000 27.31000 90 LEU B N 1
ATOM 2117 C CA . LEU B 1 114 ? -42.24000 -16.60900 20.82600 1.000 28.64000 90 LEU B CA 1
ATOM 2118 C C . LEU B 1 114 ? -43.00200 -16.36900 22.13200 1.000 31.45000 90 LEU B C 1
ATOM 2119 O O . LEU B 1 114 ? -43.37400 -17.31500 22.83200 1.000 29.66000 90 LEU B O 1
ATOM 2124 N N . LYS B 1 115 ? -43.20800 -15.10600 22.47800 1.000 27.58000 91 LYS B N 1
ATOM 2125 C CA . LYS B 1 115 ? -43.90700 -14.82500 23.73700 1.000 29.11000 91 LYS B CA 1
ATOM 2126 C C . LYS B 1 115 ? -45.41500 -15.00100 23.56300 1.000 32.40000 91 LYS B C 1
ATOM 2127 O O . LYS B 1 115 ? -45.98100 -14.57200 22.55000 1.000 32.75000 91 LYS B O 1
ATOM 2133 N N . PRO B 1 116 ? -46.09100 -15.60500 24.54900 1.000 32.32000 92 PRO B N 1
ATOM 2134 C CA . PRO B 1 116 ? -47.52900 -15.86600 24.40600 1.000 37.00000 92 PRO B CA 1
ATOM 2135 C C . PRO B 1 116 ? -48.35900 -14.65600 24.05000 1.000 35.01000 92 PRO B C 1
ATOM 2136 O O . PRO B 1 116 ? -49.35700 -14.81000 23.33300 1.000 41.94000 92 PRO B O 1
ATOM 2140 N N . GLY B 1 117 ? -48.00500 -13.45900 24.50800 1.000 34.23000 93 GLY B N 1
ATOM 2141 C CA . GLY B 1 117 ? -48.86100 -12.35200 24.11100 1.000 37.83000 93 GLY B CA 1
ATOM 2142 C C . GLY B 1 117 ? -48.47200 -11.59400 22.85300 1.000 33.44000 93 GLY B C 1
ATOM 2143 O O . GLY B 1 117 ? -49.11700 -10.59700 22.51100 1.000 32.93000 93 GLY B O 1
ATOM 2144 N N . ASN B 1 118 ? -47.44900 -12.04600 22.13000 1.000 32.26000 94 ASN B N 1
ATOM 2145 C CA . ASN B 1 118 ? -46.91900 -11.30600 20.97600 1.000 29.41000 94 ASN B CA 1
ATOM 2146 C C . ASN B 1 118 ? -47.71300 -11.69500 19.72500 1.000 31.01000 94 ASN B C 1
ATOM 2147 O O . ASN B 1 118 ? -47.30600 -12.54200 18.91600 1.000 29.76000 94 ASN B O 1
ATOM 2152 N N . LEU B 1 119 ? -48.86100 -11.03700 19.55500 1.000 29.83000 95 LEU B N 1
ATOM 2153 C CA . LEU B 1 119 ? -49.80000 -11.42500 18.50000 1.000 32.67000 95 LEU B CA 1
ATOM 2154 C C . LEU B 1 119 ? -49.22300 -11.20100 17.10200 1.000 32.47000 95 LEU B C 1
ATOM 2155 O O . LEU B 1 119 ? -49.38100 -12.05900 16.21900 1.000 33.23000 95 LEU B O 1
ATOM 2160 N N . ASP B 1 120 ? -48.57500 -10.05400 16.86800 1.000 27.54000 96 ASP B N 1
ATOM 2161 C CA . ASP B 1 120 ? -48.06700 -9.76700 15.52800 1.000 31.64000 96 ASP B CA 1
ATOM 2162 C C . ASP B 1 120 ? -46.96800 -10.75000 15.14000 1.000 30.01000 96 ASP B C 1
ATOM 2163 O O . ASP B 1 120 ? -46.89500 -11.18100 13.98600 1.000 31.29000 96 ASP B O 1
ATOM 2168 N N . ALA B 1 121 ? -46.11300 -11.13200 16.08900 1.000 27.53000 97 ALA B N 1
ATOM 2169 C CA . ALA B 1 121 ? -45.10800 -12.13700 15.76600 1.000 29.30000 97 ALA B CA 1
ATOM 2170 C C . ALA B 1 121 ? -45.77200 -13.47600 15.48400 1.000 31.37000 97 ALA B C 1
ATOM 2171 O O . ALA B 1 121 ? -45.41500 -14.16900 14.51900 1.000 29.49000 97 ALA B O 1
ATOM 2173 N N . LYS B 1 122 ? -46.77800 -13.83400 16.28700 1.000 26.85000 98 LYS B N 1
ATOM 2174 C CA . LYS B 1 122 ? -47.46800 -15.11300 16.09700 1.000 30.26000 98 LYS B CA 1
ATOM 2175 C C . LYS B 1 122 ? -48.06800 -15.20600 14.70000 1.000 29.62000 98 LYS B C 1
ATOM 2176 O O . LYS B 1 122 ? -47.95300 -16.24200 14.02800 1.000 32.39000 98 LYS B O 1
ATOM 2182 N N . VAL B 1 123 ? -48.68500 -14.12000 14.24300 1.000 32.72000 99 VAL B N 1
ATOM 2183 C CA . VAL B 1 123 ? -49.29500 -14.08900 12.91900 1.000 32.49000 99 VAL B CA 1
ATOM 2184 C C . VAL B 1 123 ? -48.25600 -14.39900 11.84300 1.000 34.16000 99 VAL B C 1
ATOM 2185 O O . VAL B 1 123 ? -48.53000 -15.15400 10.90000 1.000 32.76000 99 VAL B O 1
ATOM 2189 N N . GLU B 1 124 ? -47.03500 -13.86000 11.98500 1.000 29.89000 100 GLU B N 1
ATOM 2190 C CA . GLU B 1 124 ? -45.99700 -14.12700 10.98800 1.000 31.16000 100 GLU B CA 1
ATOM 2191 C C . GLU B 1 124 ? -45.56100 -15.59300 11.00300 1.000 32.81000 100 GLU B C 1
ATOM 2192 O O . GLU B 1 124 ? -45.26100 -16.16900 9.94600 1.000 34.08000 100 GLU B O 1
ATOM 2198 N N . TYR B 1 125 ? -45.51100 -16.21700 12.17700 1.000 30.99000 101 TYR B N 1
ATOM 2199 C CA . TYR B 1 125 ? -45.26300 -17.65600 12.21200 1.000 31.19000 101 TYR B CA 1
ATOM 2200 C C . TYR B 1 125 ? -46.38400 -18.41800 11.52800 1.000 33.68000 101 TYR B C 1
ATOM 2201 O O . TYR B 1 125 ? -46.13400 -19.37500 10.78400 1.000 35.51000 101 TYR B O 1
ATOM 2210 N N . MET B 1 126 ? -47.62500 -18.01600 11.78600 1.000 33.84000 102 MET B N 1
ATOM 2211 C CA . MET B 1 126 ? -48.78300 -18.73000 11.27000 1.000 35.71000 102 MET B CA 1
ATOM 2212 C C . MET B 1 126 ? -48.90000 -18.58400 9.75900 1.000 40.35000 102 MET B C 1
ATOM 2213 O O . MET B 1 126 ? -49.54500 -19.41600 9.11200 1.000 40.89000 102 MET B O 1
ATOM 2218 N N . LYS B 1 127 ? -48.29600 -17.54000 9.18500 1.000 35.87000 103 LYS B N 1
ATOM 2219 C CA . LYS B 1 127 ? -48.25100 -17.38700 7.73200 1.000 37.25000 103 LYS B CA 1
ATOM 2220 C C . LYS B 1 127 ? -47.16900 -18.25300 7.09800 1.000 41.87000 103 LYS B C 1
ATOM 2221 O O . LYS B 1 127 ? -47.34400 -18.74500 5.97600 1.000 45.86000 103 LYS B O 1
ATOM 2227 N N . LEU B 1 128 ? -46.05800 -18.45600 7.78500 1.000 35.67000 104 LEU B N 1
ATOM 2228 C CA . LEU B 1 128 ? -44.92800 -19.19800 7.18300 1.000 39.12000 104 LEU B CA 1
ATOM 2229 C C . LEU B 1 128 ? -45.17300 -20.70600 7.23400 1.000 45.06000 104 LEU B C 1
ATOM 2230 O O . LEU B 1 128 ? -44.76600 -21.39300 6.30100 1.000 45.11000 104 LEU B O 1
ATOM 2235 N N . LEU B 1 129 ? -45.80400 -21.19700 8.29300 1.000 41.10000 105 LEU B N 1
ATOM 2236 C CA . LEU B 1 129 ? -45.94600 -22.66700 8.47500 1.000 46.30000 105 LEU B CA 1
ATOM 2237 C C . LEU B 1 129 ? -46.69200 -23.32400 7.30300 1.000 50.57000 105 LEU B C 1
ATOM 2238 O O . LEU B 1 129 ? -46.16000 -24.29900 6.77300 1.000 51.82000 105 LEU B O 1
ATOM 2243 N N . PRO B 1 130 ? -47.87700 -22.86100 6.85900 1.000 50.61000 106 PRO B N 1
ATOM 2244 C CA . PRO B 1 130 ? -48.60000 -23.54500 5.79400 1.000 53.69000 106 PRO B CA 1
ATOM 2245 C C . PRO B 1 130 ? -47.74300 -23.74900 4.54100 1.000 56.23000 106 PRO B C 1
ATOM 2246 O O . PRO B 1 130 ? -47.86000 -24.77300 3.91600 1.000 58.74000 106 PRO B O 1
ATOM 2250 N N . LYS B 1 131 ? -46.91200 -22.77000 4.20800 1.000 54.58000 107 LYS B N 1
ATOM 2251 C CA . LYS B 1 131 ? -46.09600 -22.84300 2.97300 1.000 53.56000 107 LYS B CA 1
ATOM 2252 C C . LYS B 1 131 ? -44.97200 -23.84800 3.19700 1.000 59.05000 107 LYS B C 1
ATOM 2253 O O . LYS B 1 131 ? -44.63400 -24.56800 2.25100 1.000 59.81000 107 LYS B O 1
ATOM 2259 N N . ILE B 1 132 ? -44.40000 -23.86100 4.39700 1.000 54.40000 108 ILE B N 1
ATOM 2260 C CA . ILE B 1 132 ? -43.40300 -24.87500 4.72800 1.000 55.74000 108 ILE B CA 1
ATOM 2261 C C . ILE B 1 132 ? -44.00600 -26.26800 4.64600 1.000 59.10000 108 ILE B C 1
ATOM 2262 O O . ILE B 1 132 ? -43.39300 -27.19700 4.10800 1.000 61.46000 108 ILE B O 1
ATOM 2267 N N . LEU B 1 133 ? -45.21500 -26.43300 5.18600 1.000 56.69000 109 LEU B N 1
ATOM 2268 C CA . LEU B 1 133 ? -45.83900 -27.74900 5.25600 1.000 59.35000 109 LEU B CA 1
ATOM 2269 C C . LEU B 1 133 ? -46.16700 -28.27700 3.86300 1.000 66.92000 109 LEU B C 1
ATOM 2270 O O . LEU B 1 133 ? -45.87500 -29.43600 3.54300 1.000 68.07000 109 LEU B O 1
ATOM 2275 N N . ALA B 1 134 ? -46.77900 -27.43800 3.02400 1.000 64.67000 110 ALA B N 1
ATOM 2276 C CA . ALA B 1 134 ? -47.15600 -27.85200 1.67700 1.000 66.56000 110 ALA B CA 1
ATOM 2277 C C . ALA B 1 134 ? -45.95900 -28.40200 0.91300 1.000 70.78000 110 ALA B C 1
ATOM 2278 O O . ALA B 1 134 ? -46.00100 -29.51900 0.38500 1.000 73.30000 110 ALA B O 1
ATOM 2280 N N . HIS B 1 135 ? -44.87400 -27.62800 0.85300 1.000 66.54000 111 HIS B N 1
ATOM 2281 C CA . HIS B 1 135 ? -43.68700 -28.10900 0.16000 1.000 71.20000 111 HIS B CA 1
ATOM 2282 C C . HIS B 1 135 ? -43.15600 -29.37600 0.81500 1.000 75.19000 111 HIS B C 1
ATOM 2283 O O . HIS B 1 135 ? -42.78500 -30.33300 0.12500 1.000 75.79000 111 HIS B O 1
ATOM 2290 N N . SER B 1 136 ? -43.12900 -29.40500 2.14900 1.000 70.28000 112 SER B N 1
ATOM 2291 C CA . SER B 1 136 ? -42.55000 -30.54600 2.84900 1.000 70.66000 112 SER B CA 1
ATOM 2292 C C . SER B 1 136 ? -43.29600 -31.83500 2.52600 1.000 74.27000 112 SER B C 1
ATOM 2293 O O . SER B 1 136 ? -42.68500 -32.90800 2.44400 1.000 77.03000 112 SER B O 1
ATOM 2296 N N . ILE B 1 137 ? -44.59500 -31.71600 2.26200 1.000 73.63000 113 ILE B N 1
ATOM 2297 C CA . ILE B 1 137 ? -45.40300 -32.94300 2.01400 1.000 76.34000 113 ILE B CA 1
ATOM 2298 C C . ILE B 1 137 ? -45.33700 -33.30500 0.52600 1.000 79.26000 113 ILE B C 1
ATOM 2299 O O . ILE B 1 137 ? -45.29800 -34.50400 0.22200 1.000 78.66000 113 ILE B O 1
ATOM 2301 N N . GLU B 1 138 ? -45.27300 -32.31200 -0.35700 1.000 79.30000 114 GLU B N 1
ATOM 2302 C CA . GLU B 1 138 ? -45.30600 -32.59300 -1.81500 1.000 83.63000 114 GLU B CA 1
ATOM 2303 C C . GLU B 1 138 ? -43.89400 -32.79800 -2.36200 1.000 83.56000 114 GLU B C 1
ATOM 2304 O O . GLU B 1 138 ? -43.73600 -32.68000 -3.58900 1.000 87.02000 114 GLU B O 1
ATOM 2306 N N . HIS B 1 139 ? -42.92400 -33.09800 -1.50000 1.000 82.64000 115 HIS B N 1
ATOM 2307 C CA . HIS B 1 139 ? -41.53100 -33.37500 -1.93300 1.000 80.67000 115 HIS B CA 1
ATOM 2308 C C . HIS B 1 139 ? -40.88600 -34.32300 -0.92300 1.000 81.47000 115 HIS B C 1
ATOM 2309 O O . HIS B 1 139 ? -39.64800 -34.46700 -0.96300 1.000 83.04000 115 HIS B O 1
ATOM 2316 N N . ASN B 1 140 ? -41.68900 -34.92700 -0.04200 1.000 80.87000 116 ASN B N 1
ATOM 2317 C CA . ASN B 1 140 ? -41.17500 -35.85900 1.00400 1.000 80.29000 116 ASN B CA 1
ATOM 2318 C C . ASN B 1 140 ? -39.88700 -35.31500 1.62100 1.000 80.94000 116 ASN B C 1
ATOM 2319 O O . ASN B 1 140 ? -38.88700 -36.05700 1.63300 1.000 81.73000 116 ASN B O 1
ATOM 2324 N N . GLN B 1 141 ? -39.92800 -34.09100 2.14400 1.000 77.61000 117 GLN B N 1
ATOM 2325 C CA . GLN B 1 141 ? -38.77800 -33.46100 2.77100 1.000 75.36000 117 GLN B CA 1
ATOM 2326 C C . GLN B 1 141 ? -39.18400 -32.88400 4.11700 1.000 69.84000 117 GLN B C 1
ATOM 2327 O O . GLN B 1 141 ? -40.32500 -32.45100 4.30200 1.000 68.27000 117 GLN B O 1
ATOM 2333 N N . HIS B 1 142 ? -38.23400 -32.88700 5.05400 1.000 70.29000 118 HIS B N 1
ATOM 2334 C CA . HIS B 1 142 ? -38.42000 -32.27900 6.37300 1.000 65.70000 118 HIS B CA 1
ATOM 2335 C C . HIS B 1 142 ? -39.67800 -32.78900 7.07100 1.000 65.09000 118 HIS B C 1
ATOM 2336 O O . HIS B 1 142 ? -40.35600 -32.04800 7.78200 1.000 62.48000 118 HIS B O 1
ATOM 2343 N N . ILE B 1 143 ? -39.99600 -34.07100 6.87400 1.000 66.21000 119 ILE B N 1
ATOM 2344 C CA . ILE B 1 143 ? -41.25200 -34.59100 7.40700 1.000 64.80000 119 ILE B CA 1
ATOM 2345 C C . ILE B 1 143 ? -41.20100 -34.63700 8.93000 1.000 61.41000 119 ILE B C 1
ATOM 2346 O O . ILE B 1 143 ? -42.18400 -34.31800 9.61100 1.000 60.28000 119 ILE B O 1
ATOM 2351 N N . GLU B 1 144 ? -40.04700 -35.01000 9.48800 1.000 60.76000 120 GLU B N 1
ATOM 2352 C CA . GLU B 1 144 ? -39.88900 -35.03400 10.93900 1.000 63.65000 120 GLU B CA 1
ATOM 2353 C C . GLU B 1 144 ? -39.82600 -33.62100 11.51200 1.000 59.42000 120 GLU B C 1
ATOM 2354 O O . GLU B 1 144 ? -40.50500 -33.31200 12.49800 1.000 57.35000 120 GLU B O 1
ATOM 2360 N N . GLU B 1 145 ? -39.00200 -32.75200 10.91800 1.000 60.60000 121 GLU B N 1
ATOM 2361 C CA . GLU B 1 145 ? -38.90000 -31.38100 11.41500 1.000 57.54000 121 GLU B CA 1
ATOM 2362 C C . GLU B 1 145 ? -40.23700 -30.66300 11.30000 1.000 53.84000 121 GLU B C 1
ATOM 2363 O O . GLU B 1 145 ? -40.61900 -29.89300 12.18900 1.000 51.61000 121 GLU B O 1
ATOM 2369 N N . SER B 1 146 ? -40.95900 -30.89900 10.20600 1.000 53.71000 122 SER B N 1
ATOM 2370 C CA . SER B 1 146 ? -42.29700 -30.34400 10.05900 1.000 54.41000 122 SER B CA 1
ATOM 2371 C C . SER B 1 146 ? -43.26800 -30.92300 11.08400 1.000 54.36000 122 SER B C 1
ATOM 2372 O O . SER B 1 146 ? -44.19100 -30.22600 11.52400 1.000 51.75000 122 SER B O 1
ATOM 2375 N N . ARG B 1 147 ? -43.07900 -32.18200 11.48200 1.000 53.28000 123 ARG B N 1
ATOM 2376 C CA . ARG B 1 147 ? -43.91100 -32.74600 12.53800 1.000 54.46000 123 ARG B CA 1
ATOM 2377 C C . ARG B 1 147 ? -43.65300 -32.04000 13.86400 1.000 50.62000 123 ARG B C 1
ATOM 2378 O O . ARG B 1 147 ? -44.59200 -31.63500 14.56300 1.000 48.80000 123 ARG B O 1
ATOM 2386 N N . GLN B 1 148 ? -42.37900 -31.88800 14.22100 1.000 47.43000 124 GLN B N 1
ATOM 2387 C CA . GLN B 1 148 ? -42.01600 -31.20500 15.45600 1.000 49.32000 124 GLN B CA 1
ATOM 2388 C C . GLN B 1 148 ? -42.52000 -29.76800 15.46000 1.000 49.18000 124 GLN B C 1
ATOM 2389 O O . GLN B 1 148 ? -42.97900 -29.25800 16.49300 1.000 43.42000 124 GLN B O 1
ATOM 2395 N N . LEU B 1 149 ? -42.43100 -29.09600 14.31200 1.000 47.94000 125 LEU B N 1
ATOM 2396 C CA . LEU B 1 149 ? -42.90600 -27.72200 14.22200 1.000 46.03000 125 LEU B CA 1
ATOM 2397 C C . LEU B 1 149 ? -44.39900 -27.64700 14.50000 1.000 43.30000 125 LEU B C 1
ATOM 2398 O O . LEU B 1 149 ? -44.85900 -26.78900 15.26000 1.000 40.90000 125 LEU B O 1
ATOM 2403 N N . LEU B 1 150 ? -45.17900 -28.53800 13.88200 1.000 43.47000 126 LEU B N 1
ATOM 2404 C CA . LEU B 1 150 ? -46.61200 -28.56100 14.14500 1.000 42.89000 126 LEU B CA 1
ATOM 2405 C C . LEU B 1 150 ? -46.89500 -28.88600 15.60400 1.000 42.62000 126 LEU B C 1
ATOM 2406 O O . LEU B 1 150 ? -47.81300 -28.31400 16.20700 1.000 41.37000 126 LEU B O 1
ATOM 2411 N N . SER B 1 151 ? -46.11300 -29.79400 16.19500 1.000 40.39000 127 SER B N 1
ATOM 2412 C CA . SER B 1 151 ? -46.29900 -30.10200 17.60700 1.000 42.36000 127 SER B CA 1
ATOM 2413 C C . SER B 1 151 ? -46.00800 -28.88400 18.47100 1.000 39.57000 127 SER B C 1
ATOM 2414 O O . SER B 1 151 ? -46.78900 -28.55200 19.36500 1.000 39.09000 127 SER B O 1
ATOM 2417 N N . TYR B 1 152 ? -44.89400 -28.19500 18.21300 1.000 40.90000 128 TYR B N 1
ATOM 2418 C CA . TYR B 1 152 ? -44.58100 -27.02200 19.02500 1.000 38.59000 128 TYR B CA 1
ATOM 2419 C C . TYR B 1 152 ? -45.65000 -25.94700 18.85700 1.000 37.81000 128 TYR B C 1
ATOM 2420 O O . TYR B 1 152 ? -46.02600 -25.27500 19.82400 1.000 39.18000 128 TYR B O 1
ATOM 2429 N N . ALA B 1 153 ? -46.17700 -25.78700 17.64200 1.000 36.13000 129 ALA B N 1
ATOM 2430 C CA . ALA B 1 153 ? -47.22500 -24.79100 17.44300 1.000 36.52000 129 ALA B CA 1
ATOM 2431 C C . ALA B 1 153 ? -48.50700 -25.18200 18.17100 1.000 36.91000 129 ALA B C 1
ATOM 2432 O O . ALA B 1 153 ? -49.19300 -24.32100 18.73700 1.000 36.38000 129 ALA B O 1
ATOM 2434 N N . LEU B 1 154 ? -48.83700 -26.47800 18.17800 1.000 38.09000 130 LEU B N 1
ATOM 2435 C CA . LEU B 1 154 ? -50.07000 -26.92000 18.82100 1.000 40.46000 130 LEU B CA 1
ATOM 2436 C C . LEU B 1 154 ? -50.01800 -26.74800 20.33600 1.000 41.84000 130 LEU B C 1
ATOM 2437 O O . LEU B 1 154 ? -51.06400 -26.55900 20.97100 1.000 41.90000 130 LEU B O 1
ATOM 2442 N N . ILE B 1 155 ? -48.82300 -26.80100 20.93300 1.000 38.96000 131 ILE B N 1
ATOM 2443 C CA . ILE B 1 155 ? -48.69000 -26.67500 22.38000 1.000 36.54000 131 ILE B CA 1
ATOM 2444 C C . ILE B 1 155 ? -48.26700 -25.27500 22.81300 1.000 39.01000 131 ILE B C 1
ATOM 2445 O O . ILE B 1 155 ? -48.16300 -25.01700 24.02200 1.000 38.36000 131 ILE B O 1
ATOM 2450 N N . HIS B 1 156 ? -48.02200 -24.36000 21.86900 1.000 36.33000 132 HIS B N 1
ATOM 2451 C CA . HIS B 1 156 ? -47.55100 -23.02600 22.23200 1.000 33.70000 132 HIS B CA 1
ATOM 2452 C C . HIS B 1 156 ? -48.71400 -22.18500 22.74600 1.000 35.02000 132 HIS B C 1
ATOM 2453 O O . HIS B 1 156 ? -49.71700 -22.03500 22.04400 1.000 37.53000 132 HIS B O 1
ATOM 2460 N N . PRO B 1 157 ? -48.61600 -21.60700 23.94300 1.000 35.69000 133 PRO B N 1
ATOM 2461 C CA . PRO B 1 157 ? -49.74400 -20.81000 24.45800 1.000 39.64000 133 PRO B CA 1
ATOM 2462 C C . PRO B 1 157 ? -50.10000 -19.60100 23.59700 1.000 40.80000 133 PRO B C 1
ATOM 2463 O O . PRO B 1 157 ? -51.20500 -19.06500 23.74300 1.000 40.92000 133 PRO B O 1
ATOM 2467 N N . ALA B 1 158 ? -49.23800 -19.18200 22.66800 1.000 39.82000 134 ALA B N 1
ATOM 2468 C CA . ALA B 1 158 ? -49.59200 -18.05100 21.81500 1.000 37.28000 134 ALA B CA 1
ATOM 2469 C C . ALA B 1 158 ? -50.64100 -18.40100 20.76200 1.000 38.08000 134 ALA B C 1
ATOM 2470 O O . ALA B 1 158 ? -51.30100 -17.49200 20.24800 1.000 38.58000 134 ALA B O 1
ATOM 2472 N N . THR B 1 159 ? -50.81700 -19.67800 20.41500 1.000 39.87000 135 THR B N 1
ATOM 2473 C CA . THR B 1 159 ? -51.71600 -20.00000 19.30900 1.000 39.88000 135 THR B CA 1
ATOM 2474 C C . THR B 1 159 ? -53.16200 -20.06600 19.79100 1.000 44.54000 135 THR B C 1
ATOM 2475 O O . THR B 1 159 ? -53.44500 -20.49600 20.91200 1.000 45.68000 135 THR B O 1
ATOM 2479 N N . SER B 1 160 ? -54.07500 -19.62600 18.92900 1.000 43.72000 136 SER B N 1
ATOM 2480 C CA . SER B 1 160 ? -55.50200 -19.59300 19.22700 1.000 47.89000 136 SER B CA 1
ATOM 2481 C C . SER B 1 160 ? -56.17300 -20.91700 18.85700 1.000 47.96000 136 SER B C 1
ATOM 2482 O O . SER B 1 160 ? -55.58500 -21.78600 18.21000 1.000 45.16000 136 SER B O 1
ATOM 2485 N N . LEU B 1 161 ? -57.44000 -21.06100 19.26500 1.000 54.10000 137 LEU B N 1
ATOM 2486 C CA . LEU B 1 161 ? -58.19700 -22.25500 18.88500 1.000 51.14000 137 LEU B CA 1
ATOM 2487 C C . LEU B 1 161 ? -58.32900 -22.36800 17.37100 1.000 50.73000 137 LEU B C 1
ATOM 2488 O O . LEU B 1 161 ? -58.19000 -23.46100 16.81100 1.000 52.88000 137 LEU B O 1
ATOM 2493 N N . GLU B 1 162 ? -58.57400 -21.24800 16.68900 1.000 51.69000 138 GLU B N 1
ATOM 2494 C CA . GLU B 1 162 ? -58.59000 -21.25900 15.23000 1.000 52.45000 138 GLU B CA 1
ATOM 2495 C C . GLU B 1 162 ? -57.22900 -21.65600 14.67600 1.000 50.37000 138 GLU B C 1
ATOM 2496 O O . GLU B 1 162 ? -57.13400 -22.47700 13.75600 1.000 48.72000 138 GLU B O 1
ATOM 2502 N N . ASP B 1 163 ? -56.15900 -21.07400 15.22400 1.000 49.62000 139 ASP B N 1
ATOM 2503 C CA . ASP B 1 163 ? -54.81200 -21.48600 14.84300 1.000 46.75000 139 ASP B CA 1
ATOM 2504 C C . ASP B 1 163 ? -54.64900 -22.99300 14.96900 1.000 43.61000 139 ASP B C 1
ATOM 2505 O O . ASP B 1 163 ? -54.15000 -23.66400 14.05800 1.000 45.67000 139 ASP B O 1
ATOM 2510 N N . ARG B 1 164 ? -55.06300 -23.54400 16.10700 1.000 43.97000 140 ARG B N 1
ATOM 2511 C CA . ARG B 1 164 ? -54.83000 -24.95800 16.35300 1.000 47.65000 140 ARG B CA 1
ATOM 2512 C C . ARG B 1 164 ? -55.72600 -25.83500 15.48600 1.000 47.97000 140 ARG B C 1
ATOM 2513 O O . ARG B 1 164 ? -55.32800 -26.94600 15.12600 1.000 49.34000 140 ARG B O 1
ATOM 2521 N N . SER B 1 165 ? -56.91800 -25.35500 15.12700 1.000 49.28000 141 SER B N 1
ATOM 2522 C CA . SER B 1 165 ? -57.73600 -26.08300 14.15900 1.000 50.97000 141 SER B CA 1
ATOM 2523 C C . SER B 1 165 ? -56.98300 -26.25500 12.85100 1.000 53.97000 141 SER B C 1
ATOM 2524 O O . SER B 1 165 ? -56.82800 -27.37600 12.35200 1.000 55.90000 141 SER B O 1
ATOM 2527 N N . ALA B 1 166 ? -56.46500 -25.15200 12.33000 1.000 52.30000 142 ALA B N 1
ATOM 2528 C CA . ALA B 1 166 ? -55.69700 -25.22200 11.07500 1.000 53.64000 142 ALA B CA 1
ATOM 2529 C C . ALA B 1 166 ? -54.49700 -26.14700 11.25700 1.000 54.14000 142 ALA B C 1
ATOM 2530 O O . ALA B 1 166 ? -54.27800 -26.99400 10.39200 1.000 57.39000 142 ALA B O 1
ATOM 2532 N N . LEU B 1 167 ? -53.76200 -25.99300 12.35400 1.000 49.12000 143 LEU B N 1
ATOM 2533 C CA . LEU B 1 167 ? -52.52200 -26.78500 12.53800 1.000 51.43000 143 LEU B CA 1
ATOM 2534 C C . LEU B 1 167 ? -52.86800 -28.27300 12.60900 1.000 54.77000 143 LEU B C 1
ATOM 2535 O O . LEU B 1 167 ? -52.10100 -29.08500 12.08800 1.000 58.00000 143 LEU B O 1
ATOM 2540 N N . ALA B 1 168 ? -53.98500 -28.59800 13.24600 1.000 53.64000 144 ALA B N 1
ATOM 2541 C CA . ALA B 1 168 ? -54.37100 -30.01400 13.40800 1.000 59.26000 144 ALA B CA 1
ATOM 2542 C C . ALA B 1 168 ? -54.73500 -30.60400 12.04300 1.000 64.55000 144 ALA B C 1
ATOM 2543 O O . ALA B 1 168 ? -54.31400 -31.73300 11.76000 1.000 66.83000 144 ALA B O 1
ATOM 2545 N N . MET B 1 169 ? -55.47900 -29.85500 11.23300 1.000 61.32000 145 MET B N 1
ATOM 2546 C CA . MET B 1 169 ? -55.80800 -30.33800 9.87100 1.000 66.60000 145 MET B CA 1
ATOM 2547 C C . MET B 1 169 ? -54.49800 -30.64700 9.15900 1.000 67.96000 145 MET B C 1
ATOM 2548 O O . MET B 1 169 ? -54.39500 -31.70800 8.55200 1.000 71.38000 145 MET B O 1
ATOM 2553 N N . TRP B 1 170 ? -53.54400 -29.73000 9.24900 1.000 64.66000 146 TRP B N 1
ATOM 2554 C CA . TRP B 1 170 ? -52.24800 -29.90300 8.55500 1.000 65.74000 146 TRP B CA 1
ATOM 2555 C C . TRP B 1 170 ? -51.56900 -31.17900 9.04100 1.000 69.09000 146 TRP B C 1
ATOM 2556 O O . TRP B 1 170 ? -50.98000 -31.88000 8.22000 1.000 72.88000 146 TRP B O 1
ATOM 2567 N N . LEU B 1 171 ? -51.63800 -31.44300 10.33900 1.000 67.46000 147 LEU B N 1
ATOM 2568 C CA . LEU B 1 171 ? -50.97500 -32.64500 10.90200 1.000 70.85000 147 LEU B CA 1
ATOM 2569 C C . LEU B 1 171 ? -51.67400 -33.88200 10.34000 1.000 74.77000 147 LEU B C 1
ATOM 2570 O O . LEU B 1 171 ? -50.98800 -34.87700 10.06700 1.000 77.68000 147 LEU B O 1
ATOM 2572 N N . ASN B 1 172 ? -52.98800 -33.79500 10.15900 1.000 75.22000 148 ASN B N 1
ATOM 2573 C CA . ASN B 1 172 ? -53.76300 -34.94100 9.62500 1.000 78.80000 148 ASN B CA 1
ATOM 2574 C C . ASN B 1 172 ? -53.51600 -35.02200 8.12100 1.000 79.19000 148 ASN B C 1
ATOM 2575 O O . ASN B 1 172 ? -53.26400 -36.13100 7.63300 1.000 80.47000 148 ASN B O 1
ATOM 2577 N N . HIS B 1 173 ? -53.55000 -33.88100 7.43300 1.000 77.85000 149 HIS B N 1
ATOM 2578 C CA . HIS B 1 173 ? -53.27600 -33.85000 5.97100 1.000 81.97000 149 HIS B CA 1
ATOM 2579 C C . HIS B 1 173 ? -51.77400 -34.02200 5.71600 1.000 84.98000 149 HIS B C 1
ATOM 2580 O O . HIS B 1 173 ? -51.33000 -33.64600 4.61900 1.000 91.39000 149 HIS B O 1
ATOM 2582 N N . LEU B 1 174 ? -51.02300 -34.56500 6.67500 1.000 79.46000 150 LEU B N 1
ATOM 2583 C CA . LEU B 1 174 ? -49.58800 -34.87400 6.44400 1.000 79.68000 150 LEU B CA 1
ATOM 2584 C C . LEU B 1 174 ? -49.35400 -36.34500 6.80300 1.000 79.02000 150 LEU B C 1
ATOM 2585 O O . LEU B 1 174 ? -50.12900 -36.85400 7.63000 1.000 81.07000 150 LEU B O 1
ATOM 2590 N N . LEU C 1 21 ? -13.10800 5.03800 12.79300 1.000 63.04000 -3 LEU C N 1
ATOM 2591 C CA . LEU C 1 21 ? -13.65900 6.38800 12.76200 1.000 61.48000 -3 LEU C CA 1
ATOM 2592 C C . LEU C 1 21 ? -12.58600 7.37500 12.31300 1.000 65.83000 -3 LEU C C 1
ATOM 2593 O O . LEU C 1 21 ? -11.41300 7.22400 12.66100 1.000 64.12000 -3 LEU C O 1
ATOM 2598 N N . TYR C 1 22 ? -12.99500 8.38000 11.54200 1.000 64.55000 -2 TYR C N 1
ATOM 2599 C CA . TYR C 1 22 ? -12.09600 9.40600 11.02600 1.000 67.69000 -2 TYR C CA 1
ATOM 2600 C C . TYR C 1 22 ? -12.26100 10.66900 11.86500 1.000 68.02000 -2 TYR C C 1
ATOM 2601 O O . TYR C 1 22 ? -13.35000 11.25400 11.90300 1.000 66.45000 -2 TYR C O 1
ATOM 2603 N N . PHE C 1 23 ? -11.18300 11.09400 12.52200 1.000 64.65000 -1 PHE C N 1
ATOM 2604 C CA . PHE C 1 23 ? -11.25500 12.18400 13.48100 1.000 58.49000 -1 PHE C CA 1
ATOM 2605 C C . PHE C 1 23 ? -10.11200 13.15700 13.23800 1.000 60.47000 -1 PHE C C 1
ATOM 2606 O O . PHE C 1 23 ? -9.06000 12.78300 12.71500 1.000 62.68000 -1 PHE C O 1
ATOM 2614 N N . GLN C 1 24 ? -10.33600 14.41400 13.61900 1.000 55.22000 0 GLN C N 1
ATOM 2615 C CA . GLN C 1 24 ? -9.29100 15.42800 13.54500 1.000 57.27000 0 GLN C CA 1
ATOM 2616 C C . GLN C 1 24 ? -8.05900 14.98800 14.33100 1.000 53.47000 0 GLN C C 1
ATOM 2617 O O . GLN C 1 24 ? -8.17400 14.36100 15.38500 1.000 46.00000 0 GLN C O 1
ATOM 2623 N N . SER C 1 25 ? -6.87000 15.33600 13.82100 1.000 54.33000 1 SER C N 1
ATOM 2624 C CA . SER C 1 25 ? -5.63600 14.90200 14.47400 1.000 49.53000 1 SER C CA 1
ATOM 2625 C C . SER C 1 25 ? -5.48400 15.51600 15.86500 1.000 41.71000 1 SER C C 1
ATOM 2626 O O . SER C 1 25 ? -5.00900 14.84900 16.79100 1.000 39.81000 1 SER C O 1
ATOM 2629 N N . MET C 1 26 ? -5.85600 16.79200 16.02500 1.000 42.51000 2 MET C N 1
ATOM 2630 C CA . MET C 1 26 ? -5.87400 17.39600 17.35900 1.000 40.25000 2 MET C CA 1
ATOM 2631 C C . MET C 1 26 ? -6.78100 16.62300 18.30800 1.000 36.55000 2 MET C C 1
ATOM 2632 O O . MET C 1 26 ? -6.41700 16.35500 19.46100 1.000 35.57000 2 MET C O 1
ATOM 2637 N N . PHE C 1 27 ? -7.99200 16.29700 17.85300 1.000 37.80000 3 PHE C N 1
ATOM 2638 C CA . PHE C 1 27 ? -8.89300 15.50200 18.68300 1.000 36.88000 3 PHE C CA 1
ATOM 2639 C C . PHE C 1 27 ? -8.25600 14.16600 19.04900 1.000 33.67000 3 PHE C C 1
ATOM 2640 O O . PHE C 1 27 ? -8.29600 13.74300 20.20900 1.000 33.72000 3 PHE C O 1
ATOM 2648 N N . ARG C 1 28 ? -7.65100 13.47800 18.07600 1.000 34.73000 4 ARG C N 1
ATOM 2649 C CA . ARG C 1 28 ? -6.97200 12.23000 18.41900 1.000 35.96000 4 ARG C CA 1
ATOM 2650 C C . ARG C 1 28 ? -5.91700 12.44500 19.49200 1.000 34.61000 4 ARG C C 1
ATOM 2651 O O . ARG C 1 28 ? -5.81400 11.64500 20.42800 1.000 34.26000 4 ARG C O 1
ATOM 2659 N N . ASP C 1 29 ? -5.12500 13.52100 19.37500 1.000 35.17000 5 ASP C N 1
ATOM 2660 C CA . ASP C 1 29 ? -4.10300 13.80500 20.38000 1.000 32.95000 5 ASP C CA 1
ATOM 2661 C C . ASP C 1 29 ? -4.72500 14.08200 21.74400 1.000 32.59000 5 ASP C C 1
ATOM 2662 O O . ASP C 1 29 ? -4.21000 13.62500 22.77300 1.000 33.41000 5 ASP C O 1
ATOM 2667 N N . GLN C 1 30 ? -5.82500 14.84500 21.77400 1.000 34.79000 6 GLN C N 1
ATOM 2668 C CA . GLN C 1 30 ? -6.47600 15.14100 23.05100 1.000 34.14000 6 GLN C CA 1
ATOM 2669 C C . GLN C 1 30 ? -7.03100 13.87900 23.69100 1.000 32.15000 6 GLN C C 1
ATOM 2670 O O . GLN C 1 30 ? -6.88200 13.68100 24.90000 1.000 33.56000 6 GLN C O 1
ATOM 2676 N N . VAL C 1 31 ? -7.65300 13.00200 22.89400 1.000 31.61000 7 VAL C N 1
ATOM 2677 C CA . VAL C 1 31 ? -8.14100 11.73200 23.43500 1.000 32.77000 7 VAL C CA 1
ATOM 2678 C C . VAL C 1 31 ? -6.98300 10.89400 23.96800 1.000 34.93000 7 VAL C C 1
ATOM 2679 O O . VAL C 1 31 ? -7.11200 10.21000 24.99100 1.000 33.95000 7 VAL C O 1
ATOM 2683 N N . GLY C 1 32 ? -5.83100 10.93500 23.28800 1.000 33.71000 8 GLY C N 1
ATOM 2684 C CA . GLY C 1 32 ? -4.64500 10.27300 23.82100 1.000 34.57000 8 GLY C CA 1
ATOM 2685 C C . GLY C 1 32 ? -4.19700 10.82800 25.16200 1.000 33.43000 8 GLY C C 1
ATOM 2686 O O . GLY C 1 32 ? -3.83400 10.07300 26.06700 1.000 32.76000 8 GLY C O 1
ATOM 2687 N N . VAL C 1 33 ? -4.20600 12.15600 25.31300 1.000 32.93000 9 VAL C N 1
ATOM 2688 C CA . VAL C 1 33 ? -3.87000 12.75000 26.60600 1.000 32.60000 9 VAL C CA 1
ATOM 2689 C C . VAL C 1 33 ? -4.87600 12.29900 27.65900 1.000 32.39000 9 VAL C C 1
ATOM 2690 O O . VAL C 1 33 ? -4.50900 11.90100 28.77200 1.000 32.04000 9 VAL C O 1
ATOM 2694 N N . LEU C 1 34 ? -6.16600 12.37200 27.31500 1.000 33.03000 10 LEU C N 1
ATOM 2695 C CA . LEU C 1 34 ? -7.22300 11.89900 28.20200 1.000 35.86000 10 LEU C CA 1
ATOM 2696 C C . LEU C 1 34 ? -6.97000 10.47500 28.68000 1.000 33.28000 10 LEU C C 1
ATOM 2697 O O . LEU C 1 34 ? -7.11200 10.17900 29.87000 1.000 33.71000 10 LEU C O 1
ATOM 2702 N N . ALA C 1 35 ? -6.60900 9.57000 27.76200 1.000 34.14000 11 ALA C N 1
ATOM 2703 C CA . ALA C 1 35 ? -6.39400 8.17900 28.15100 1.000 36.03000 11 ALA C CA 1
ATOM 2704 C C . ALA C 1 35 ? -5.25100 8.05900 29.14700 1.000 36.68000 11 ALA C C 1
ATOM 2705 O O . ALA C 1 35 ? -5.35200 7.31600 30.13300 1.000 34.08000 11 ALA C O 1
ATOM 2707 N N . GLY C 1 36 ? -4.16900 8.81300 28.92900 1.000 35.70000 12 GLY C N 1
ATOM 2708 C CA . GLY C 1 36 ? -3.05600 8.78200 29.86500 1.000 34.15000 12 GLY C CA 1
ATOM 2709 C C . GLY C 1 36 ? -3.42700 9.29200 31.24200 1.000 31.33000 12 GLY C C 1
ATOM 2710 O O . GLY C 1 36 ? -3.07900 8.68500 32.25700 1.000 34.22000 12 GLY C O 1
ATOM 2711 N N . TRP C 1 37 ? -4.12400 10.43300 31.30000 1.000 31.95000 13 TRP C N 1
ATOM 2712 C CA . TRP C 1 37 ? -4.58100 10.95000 32.58400 1.000 33.65000 13 TRP C CA 1
ATOM 2713 C C . TRP C 1 37 ? -5.48800 9.94800 33.28000 1.000 32.73000 13 TRP C C 1
ATOM 2714 O O . TRP C 1 37 ? -5.36900 9.72500 34.48900 1.000 33.17000 13 TRP C O 1
ATOM 2725 N N . PHE C 1 38 ? -6.40700 9.34900 32.52400 1.000 31.79000 14 PHE C N 1
ATOM 2726 C CA . PHE C 1 38 ? -7.36800 8.41700 33.10600 1.000 33.58000 14 PHE C CA 1
ATOM 2727 C C . PHE C 1 38 ? -6.67900 7.20200 33.70800 1.000 33.27000 14 PHE C C 1
ATOM 2728 O O . PHE C 1 38 ? -7.05600 6.74000 34.79300 1.000 34.92000 14 PHE C O 1
ATOM 2736 N N . LYS C 1 39 ? -5.66200 6.68100 33.03100 1.000 36.57000 15 LYS C N 1
ATOM 2737 C CA . LYS C 1 39 ? -4.91800 5.50800 33.56200 1.000 38.62000 15 LYS C CA 1
ATOM 2738 C C . LYS C 1 39 ? -4.22600 5.87600 34.87800 1.000 40.04000 15 LYS C C 1
ATOM 2739 O O . LYS C 1 39 ? -4.11000 5.00500 35.73500 1.000 42.15000 15 LYS C O 1
ATOM 2745 N N . GLY C 1 40 ? -3.78100 7.12300 35.01500 1.000 37.68000 16 GLY C N 1
ATOM 2746 C CA . GLY C 1 40 ? -3.09100 7.52200 36.22800 1.000 39.47000 16 GLY C CA 1
ATOM 2747 C C . GLY C 1 40 ? -3.97700 7.91900 37.38500 1.000 39.05000 16 GLY C C 1
ATOM 2748 O O . GLY C 1 40 ? -3.47600 8.05100 38.50100 1.000 40.48000 16 GLY C O 1
ATOM 2749 N N . TRP C 1 41 ? -5.27600 8.11900 37.15200 1.000 35.15000 17 TRP C N 1
ATOM 2750 C CA . TRP C 1 41 ? -6.21200 8.51300 38.19200 1.000 33.77000 17 TRP C CA 1
ATOM 2751 C C . TRP C 1 41 ? -6.64100 7.30800 39.01900 1.000 36.91000 17 TRP C C 1
ATOM 2752 O O . TRP C 1 41 ? -6.66600 6.17800 38.52700 1.000 35.37000 17 TRP C O 1
ATOM 2763 N N . ASN C 1 42 ? -7.00700 7.55900 40.27700 1.000 35.32000 18 ASN C N 1
ATOM 2764 C CA . ASN C 1 42 ? -7.63900 6.50100 41.05700 1.000 36.99000 18 ASN C CA 1
ATOM 2765 C C . ASN C 1 42 ? -9.11900 6.39300 40.67900 1.000 39.41000 18 ASN C C 1
ATOM 2766 O O . ASN C 1 42 ? -9.63300 7.17200 39.86900 1.000 33.44000 18 ASN C O 1
ATOM 2771 N N . GLU C 1 43 ? -9.80100 5.37200 41.22200 1.000 38.14000 19 GLU C N 1
ATOM 2772 C CA . GLU C 1 43 ? -11.17200 5.11700 40.77200 1.000 37.50000 19 GLU C CA 1
ATOM 2773 C C . GLU C 1 43 ? -12.09400 6.27300 41.12600 1.000 34.81000 19 GLU C C 1
ATOM 2774 O O . GLU C 1 43 ? -12.97200 6.64600 40.33400 1.000 34.05000 19 GLU C O 1
ATOM 2780 N N . CYS C 1 44 ? -11.91400 6.85500 42.30700 1.000 36.40000 20 CYS C N 1
ATOM 2781 C CA . CYS C 1 44 ? -12.69200 8.02600 42.68800 1.000 34.64000 20 CYS C CA 1
ATOM 2782 C C . CYS C 1 44 ? -12.49500 9.17600 41.70400 1.000 35.88000 20 CYS C C 1
ATOM 2783 O O . CYS C 1 44 ? -13.46800 9.79100 41.24300 1.000 33.57000 20 CYS C O 1
ATOM 2786 N N . GLU C 1 45 ? -11.23500 9.50200 41.40000 1.000 33.22000 21 GLU C N 1
ATOM 2787 C CA . GLU C 1 45 ? -10.94500 10.52700 40.39700 1.000 33.75000 21 GLU C CA 1
ATOM 2788 C C . GLU C 1 45 ? -11.58500 10.19900 39.06000 1.000 32.21000 21 GLU C C 1
ATOM 2789 O O . GLU C 1 45 ? -12.13300 11.08700 38.39400 1.000 32.12000 21 GLU C O 1
ATOM 2795 N N . GLN C 1 46 ? -11.47200 8.94300 38.61800 1.000 31.59000 22 GLN C N 1
ATOM 2796 C CA . GLN C 1 46 ? -12.07100 8.56200 37.33900 1.000 30.62000 22 GLN C CA 1
ATOM 2797 C C . GLN C 1 46 ? -13.57000 8.83400 37.33500 1.000 27.89000 22 GLN C C 1
ATOM 2798 O O . GLN C 1 46 ? -14.10700 9.41300 36.38000 1.000 28.76000 22 GLN C O 1
ATOM 2804 N N . THR C 1 47 ? -14.26000 8.41300 38.39700 1.000 29.86000 23 THR C N 1
ATOM 2805 C CA . THR C 1 47 ? -15.71000 8.59000 38.48800 1.000 29.88000 23 THR C CA 1
ATOM 2806 C C . THR C 1 47 ? -16.08000 10.06500 38.51000 1.000 32.25000 23 THR C C 1
ATOM 2807 O O . THR C 1 47 ? -16.97000 10.50700 37.77700 1.000 30.43000 23 THR C O 1
ATOM 2811 N N . VAL C 1 48 ? -15.36900 10.85400 39.31700 1.000 30.08000 24 VAL C N 1
ATOM 2812 C CA . VAL C 1 48 ? -15.65600 12.27800 39.41400 1.000 30.68000 24 VAL C CA 1
ATOM 2813 C C . VAL C 1 48 ? -15.41400 12.97600 38.07200 1.000 28.25000 24 VAL C C 1
ATOM 2814 O O . VAL C 1 48 ? -16.20900 13.81700 37.64300 1.000 33.10000 24 VAL C O 1
ATOM 2818 N N . ALA C 1 49 ? -14.30800 12.65600 37.39300 1.000 30.29000 25 ALA C N 1
ATOM 2819 C CA . ALA C 1 49 ? -14.03300 13.29400 36.10400 1.000 29.50000 25 ALA C CA 1
ATOM 2820 C C . ALA C 1 49 ? -15.11300 12.95100 35.08400 1.000 30.79000 25 ALA C C 1
ATOM 2821 O O . ALA C 1 49 ? -15.57900 13.82300 34.33800 1.000 29.20000 25 ALA C O 1
ATOM 2823 N N . LEU C 1 50 ? -15.53000 11.68200 35.04700 1.000 29.33000 26 LEU C N 1
ATOM 2824 C CA . LEU C 1 50 ? -16.58800 11.28000 34.12300 1.000 28.67000 26 LEU C CA 1
ATOM 2825 C C . LEU C 1 50 ? -17.88600 12.00400 34.44100 1.000 30.20000 26 LEU C C 1
ATOM 2826 O O . LEU C 1 50 ? -18.56300 12.51000 33.53600 1.000 30.94000 26 LEU C O 1
ATOM 2831 N N . LEU C 1 51 ? -18.23400 12.10700 35.72500 1.000 31.12000 27 LEU C N 1
ATOM 2832 C CA . LEU C 1 51 ? -19.42200 12.87600 36.09500 1.000 32.22000 27 LEU C CA 1
ATOM 2833 C C . LEU C 1 51 ? -19.30300 14.33400 35.66000 1.000 34.11000 27 LEU C C 1
ATOM 2834 O O . LEU C 1 51 ? -20.30000 14.94800 35.25900 1.000 37.86000 27 LEU C O 1
ATOM 2839 N N . SER C 1 52 ? -18.09500 14.91200 35.72900 1.000 32.56000 28 SER C N 1
ATOM 2840 C CA . SER C 1 52 ? -17.92400 16.31000 35.33700 1.000 32.65000 28 SER C CA 1
ATOM 2841 C C . SER C 1 52 ? -18.20400 16.50300 33.85200 1.000 35.30000 28 SER C C 1
ATOM 2842 O O . SER C 1 52 ? -18.59800 17.59600 33.42800 1.000 37.24000 28 SER C O 1
ATOM 2845 N N . LEU C 1 53 ? -18.01400 15.46200 33.04800 1.000 30.57000 29 LEU C N 1
ATOM 2846 C CA . LEU C 1 53 ? -18.35100 15.57600 31.63700 1.000 30.89000 29 LEU C CA 1
ATOM 2847 C C . LEU C 1 53 ? -19.79400 15.17000 31.35600 1.000 33.30000 29 LEU C C 1
ATOM 2848 O O . LEU C 1 53 ? -20.45800 15.79200 30.50900 1.000 32.00000 29 LEU C O 1
ATOM 2853 N N . LEU C 1 54 ? -20.30500 14.14200 32.05100 1.000 30.59000 30 LEU C N 1
ATOM 2854 C CA . LEU C 1 54 ? -21.67500 13.71100 31.77500 1.000 31.80000 30 LEU C CA 1
ATOM 2855 C C . LEU C 1 54 ? -22.68600 14.78800 32.14300 1.000 35.66000 30 LEU C C 1
ATOM 2856 O O . LEU C 1 54 ? -23.76700 14.85200 31.54300 1.000 33.92000 30 LEU C O 1
ATOM 2861 N N . LYS C 1 55 ? -22.33900 15.67900 33.07100 1.000 34.11000 31 LYS C N 1
ATOM 2862 C CA . LYS C 1 55 ? -23.24400 16.77100 33.41100 1.000 37.40000 31 LYS C CA 1
ATOM 2863 C C . LYS C 1 55 ? -23.40100 17.76000 32.26400 1.000 35.87000 31 LYS C C 1
ATOM 2864 O O . LYS C 1 55 ? -24.35700 18.54400 32.26400 1.000 38.91000 31 LYS C O 1
ATOM 2870 N N . ARG C 1 56 ? -22.49000 17.75100 31.29400 1.000 32.72000 32 ARG C N 1
ATOM 2871 C CA . ARG C 1 56 ? -22.50800 18.73200 30.21600 1.000 32.77000 32 ARG C CA 1
ATOM 2872 C C . ARG C 1 56 ? -23.11100 18.23100 28.91600 1.000 35.18000 32 ARG C C 1
ATOM 2873 O O . ARG C 1 56 ? -23.18700 19.01300 27.96000 1.000 36.58000 32 ARG C O 1
ATOM 2881 N N . VAL C 1 57 ? -23.51000 16.96500 28.82600 1.000 32.89000 33 VAL C N 1
ATOM 2882 C CA . VAL C 1 57 ? -23.99500 16.43800 27.55700 1.000 31.13000 33 VAL C CA 1
ATOM 2883 C C . VAL C 1 57 ? -25.49100 16.69900 27.44000 1.000 27.60000 33 VAL C C 1
ATOM 2884 O O . VAL C 1 57 ? -26.17000 17.02600 28.42000 1.000 29.65000 33 VAL C O 1
ATOM 2888 N N . SER C 1 58 ? -26.00200 16.55400 26.21600 1.000 28.20000 34 SER C N 1
ATOM 2889 C CA . SER C 1 58 ? -27.43400 16.67000 25.96900 1.000 30.46000 34 SER C CA 1
ATOM 2890 C C . SER C 1 58 ? -28.17200 15.47000 26.55200 1.000 29.73000 34 SER C C 1
ATOM 2891 O O . SER C 1 58 ? -27.58300 14.42400 26.85400 1.000 27.88000 34 SER C O 1
ATOM 2894 N N . GLN C 1 59 ? -29.48300 15.63200 26.73400 1.000 27.30000 35 GLN C N 1
ATOM 2895 C CA . GLN C 1 59 ? -30.28300 14.50800 27.19600 1.000 26.99000 35 GLN C CA 1
ATOM 2896 C C . GLN C 1 59 ? -30.15400 13.32300 26.24200 1.000 26.06000 35 GLN C C 1
ATOM 2897 O O . GLN C 1 59 ? -30.13700 12.16400 26.68200 1.000 26.66000 35 GLN C O 1
ATOM 2903 N N . THR C 1 60 ? -30.06600 13.59600 24.93400 1.000 25.99000 36 THR C N 1
ATOM 2904 C CA . THR C 1 60 ? -29.96300 12.51700 23.94800 1.000 26.75000 36 THR C CA 1
ATOM 2905 C C . THR C 1 60 ? -28.62500 11.78600 24.06300 1.000 25.86000 36 THR C C 1
ATOM 2906 O O . THR C 1 60 ? -28.58900 10.55000 24.10000 1.000 26.57000 36 THR C O 1
ATOM 2910 N N . GLN C 1 61 ? -27.51500 12.53600 24.18000 1.000 26.85000 37 GLN C N 1
ATOM 2911 C CA . GLN C 1 61 ? -26.22200 11.90000 24.44600 1.000 26.78000 37 GLN C CA 1
ATOM 2912 C C . GLN C 1 61 ? -26.24400 11.09600 25.74100 1.000 26.11000 37 GLN C C 1
ATOM 2913 O O . GLN C 1 61 ? -25.72700 9.97200 25.79300 1.000 23.80000 37 GLN C O 1
ATOM 2919 N N . ALA C 1 62 ? -26.81900 11.66600 26.81200 1.000 25.15000 38 ALA C N 1
ATOM 2920 C CA . ALA C 1 62 ? -26.91100 10.94900 28.08200 1.000 27.81000 38 ALA C CA 1
ATOM 2921 C C . ALA C 1 62 ? -27.67100 9.63200 27.92200 1.000 27.64000 38 ALA C C 1
ATOM 2922 O O . ALA C 1 62 ? -27.24400 8.59100 28.44400 1.000 27.02000 38 ALA C O 1
ATOM 2924 N N . ARG C 1 63 ? -28.78900 9.64500 27.18100 1.000 25.41000 39 ARG C N 1
ATOM 2925 C CA . ARG C 1 63 ? -29.55200 8.41000 27.01400 1.000 26.45000 39 ARG C CA 1
ATOM 2926 C C . ARG C 1 63 ? -28.77200 7.38500 26.20400 1.000 25.13000 39 ARG C C 1
ATOM 2927 O O . ARG C 1 63 ? -28.74800 6.19700 26.55500 1.000 24.60000 39 ARG C O 1
ATOM 2935 N N . PHE C 1 64 ? -28.08600 7.82600 25.14700 1.000 24.73000 40 PHE C N 1
ATOM 2936 C CA . PHE C 1 64 ? -27.25700 6.90800 24.36400 1.000 23.94000 40 PHE C CA 1
ATOM 2937 C C . PHE C 1 64 ? -26.21700 6.22100 25.25600 1.000 24.12000 40 PHE C C 1
ATOM 2938 O O . PHE C 1 64 ? -26.05800 4.99500 25.22400 1.000 25.17000 40 PHE C O 1
ATOM 2946 N N . LEU C 1 65 ? -25.49200 7.01200 26.05800 1.000 24.89000 41 LEU C N 1
ATOM 2947 C CA . LEU C 1 65 ? -24.46000 6.44600 26.92400 1.000 24.83000 41 LEU C CA 1
ATOM 2948 C C . LEU C 1 65 ? -25.06900 5.53300 27.98000 1.000 26.50000 41 LEU C C 1
ATOM 2949 O O . LEU C 1 65 ? -24.49000 4.49400 28.31800 1.000 26.72000 41 LEU C O 1
ATOM 2954 N N . GLN C 1 66 ? -26.23600 5.90900 28.50800 1.000 24.05000 42 GLN C N 1
ATOM 2955 C CA . GLN C 1 66 ? -26.94600 5.04600 29.44000 1.000 26.78000 42 GLN C CA 1
ATOM 2956 C C . GLN C 1 66 ? -27.27400 3.70500 28.78300 1.000 27.32000 42 GLN C C 1
ATOM 2957 O O . GLN C 1 66 ? -27.07800 2.63900 29.39200 1.000 27.62000 42 GLN C O 1
ATOM 2963 N N . LEU C 1 67 ? -27.75200 3.73800 27.53100 1.000 27.39000 43 LEU C N 1
ATOM 2964 C CA . LEU C 1 67 ? -28.03800 2.49800 26.80400 1.000 28.52000 43 LEU C CA 1
ATOM 2965 C C . LEU C 1 67 ? -26.78600 1.65700 26.59500 1.000 30.27000 43 LEU C C 1
ATOM 2966 O O . LEU C 1 67 ? -26.83700 0.41800 26.70200 1.000 30.47000 43 LEU C O 1
ATOM 2971 N N . CYS C 1 68 ? -25.66400 2.29500 26.25000 1.000 27.66000 44 CYS C N 1
ATOM 2972 C CA . CYS C 1 68 ? -24.40900 1.56300 26.12400 1.000 29.41000 44 CYS C CA 1
ATOM 2973 C C . CYS C 1 68 ? -24.05100 0.86700 27.42700 1.000 28.95000 44 CYS C C 1
ATOM 2974 O O . CYS C 1 68 ? -23.67400 -0.30900 27.42400 1.000 29.26000 44 CYS C O 1
ATOM 2977 N N . LEU C 1 69 ? -24.13100 1.58600 28.54700 1.000 25.36000 45 LEU C N 1
ATOM 2978 C CA . LEU C 1 69 ? -23.76500 0.98200 29.83200 1.000 26.27000 45 LEU C CA 1
ATOM 2979 C C . LEU C 1 69 ? -24.70700 -0.17100 30.17600 1.000 30.05000 45 LEU C C 1
ATOM 2980 O O . LEU C 1 69 ? -24.26800 -1.26100 30.56600 1.000 28.68000 45 LEU C O 1
ATOM 2985 N N . GLU C 1 70 ? -26.01300 0.05000 30.01300 1.000 29.47000 46 GLU C N 1
ATOM 2986 C CA . GLU C 1 70 ? -26.98900 -1.00100 30.28600 1.000 33.43000 46 GLU C CA 1
ATOM 2987 C C . GLU C 1 70 ? -26.72900 -2.24300 29.43700 1.000 32.52000 46 GLU C C 1
ATOM 2988 O O . GLU C 1 70 ? -26.75400 -3.37100 29.94900 1.000 33.86000 46 GLU C O 1
ATOM 2994 N N . HIS C 1 71 ? -26.43800 -2.05800 28.14600 1.000 31.07000 47 HIS C N 1
ATOM 2995 C CA . HIS C 1 71 ? -26.13100 -3.19500 27.27700 1.000 33.91000 47 HIS C CA 1
ATOM 2996 C C . HIS C 1 71 ? -24.89500 -3.95400 27.74900 1.000 35.05000 47 HIS C C 1
ATOM 2997 O O . HIS C 1 71 ? -24.89100 -5.19200 27.78600 1.000 34.22000 47 HIS C O 1
ATOM 3004 N N . SER C 1 72 ? -23.84500 -3.23100 28.14400 1.000 30.86000 48 SER C N 1
ATOM 3005 C CA . SER C 1 72 ? -22.60000 -3.88700 28.53300 1.000 32.43000 48 SER C CA 1
ATOM 3006 C C . SER C 1 72 ? -22.73700 -4.66700 29.84100 1.000 31.94000 48 SER C C 1
ATOM 3007 O O . SER C 1 72 ? -22.07700 -5.70200 30.00800 1.000 31.87000 48 SER C O 1
ATOM 3010 N N . LEU C 1 73 ? -23.60900 -4.23200 30.75000 1.000 27.25000 49 LEU C N 1
ATOM 3011 C CA . LEU C 1 73 ? -23.72000 -4.82400 32.07700 1.000 27.54000 49 LEU C CA 1
ATOM 3012 C C . LEU C 1 73 ? -24.84900 -5.85100 32.17600 1.000 31.10000 49 LEU C C 1
ATOM 3013 O O . LEU C 1 73 ? -25.05600 -6.41500 33.25200 1.000 30.05000 49 LEU C O 1
ATOM 3018 N N . ALA C 1 74 ? -25.56100 -6.11200 31.07300 1.000 30.00000 50 ALA C N 1
ATOM 3019 C CA . ALA C 1 74 ? -26.83400 -6.83600 31.14200 1.000 32.72000 50 ALA C CA 1
ATOM 3020 C C . ALA C 1 74 ? -26.68200 -8.24700 31.70700 1.000 32.85000 50 ALA C C 1
ATOM 3021 O O . ALA C 1 74 ? -27.57900 -8.73500 32.40800 1.000 30.83000 50 ALA C O 1
ATOM 3023 N N . ASP C 1 75 ? -25.57500 -8.91900 31.41500 1.000 31.11000 51 ASP C N 1
ATOM 3024 C CA . ASP C 1 75 ? -25.41200 -10.32000 31.79500 1.000 32.44000 51 ASP C CA 1
ATOM 3025 C C . ASP C 1 75 ? -24.23900 -10.51800 32.74500 1.000 32.43000 51 ASP C C 1
ATOM 3026 O O . ASP C 1 75 ? -23.64500 -11.59600 32.80300 1.000 33.82000 51 ASP C O 1
ATOM 3031 N N . CYS C 1 76 ? -23.92400 -9.48800 33.52700 1.000 31.07000 52 CYS C N 1
ATOM 3032 C CA . CYS C 1 76 ? -22.84300 -9.52600 34.51400 1.000 31.15000 52 CYS C CA 1
ATOM 3033 C C . CYS C 1 76 ? -23.38400 -10.11400 35.81600 1.000 30.87000 52 CYS C C 1
ATOM 3034 O O . CYS C 1 76 ? -23.86500 -9.39700 36.70200 1.000 31.35000 52 CYS C O 1
ATOM 3037 N N . ALA C 1 77 ? -23.27000 -11.44200 35.94900 1.000 33.31000 53 ALA C N 1
ATOM 3038 C CA . ALA C 1 77 ? -23.91300 -12.13800 37.06500 1.000 34.68000 53 ALA C CA 1
ATOM 3039 C C . ALA C 1 77 ? -23.31700 -11.73000 38.41000 1.000 30.95000 53 ALA C C 1
ATOM 3040 O O . ALA C 1 77 ? -24.05300 -11.48000 39.36800 1.000 32.53000 53 ALA C O 1
ATOM 3042 N N . GLU C 1 78 ? -21.98700 -11.64400 38.49800 1.000 33.23000 54 GLU C N 1
ATOM 3043 C CA . GLU C 1 78 ? -21.35000 -11.29400 39.76500 1.000 36.34000 54 GLU C CA 1
ATOM 3044 C C . GLU C 1 78 ? -21.72400 -9.88400 40.19100 1.000 35.60000 54 GLU C C 1
ATOM 3045 O O . GLU C 1 78 ? -21.98200 -9.62800 41.37700 1.000 34.38000 54 GLU C O 1
ATOM 3051 N N . LEU C 1 79 ? -21.74600 -8.95000 39.23200 1.000 31.06000 55 LEU C N 1
ATOM 3052 C CA . LEU C 1 79 ? -22.21700 -7.60000 39.51900 1.000 30.44000 55 LEU C CA 1
ATOM 3053 C C . LEU C 1 79 ? -23.63600 -7.62300 40.07700 1.000 29.97000 55 LEU C C 1
ATOM 3054 O O . LEU C 1 79 ? -23.93800 -6.92700 41.05200 1.000 29.74000 55 LEU C O 1
ATOM 3059 N N . HIS C 1 80 ? -24.52000 -8.43500 39.48800 1.000 29.55000 56 HIS C N 1
ATOM 3060 C CA . HIS C 1 80 ? -25.90900 -8.44600 39.95500 1.000 32.10000 56 HIS C CA 1
ATOM 3061 C C . HIS C 1 80 ? -26.01400 -8.90300 41.40600 1.000 31.52000 56 HIS C C 1
ATOM 3062 O O . HIS C 1 80 ? -26.83700 -8.38100 42.17000 1.000 30.76000 56 HIS C O 1
ATOM 3069 N N . VAL C 1 81 ? -25.17900 -9.86200 41.81100 1.000 33.75000 57 VAL C N 1
ATOM 3070 C CA . VAL C 1 81 ? -25.16800 -10.30000 43.20800 1.000 34.51000 57 VAL C CA 1
ATOM 3071 C C . VAL C 1 81 ? -24.80100 -9.14300 44.12800 1.000 31.71000 57 VAL C C 1
ATOM 3072 O O . VAL C 1 81 ? -25.46500 -8.89800 45.14300 1.000 32.05000 57 VAL C O 1
ATOM 3076 N N . LEU C 1 82 ? -23.73200 -8.41100 43.79100 1.000 31.45000 58 LEU C N 1
ATOM 3077 C CA . LEU C 1 82 ? -23.35300 -7.25300 44.59400 1.000 30.52000 58 LEU C CA 1
ATOM 3078 C C . LEU C 1 82 ? -24.46700 -6.21300 44.65500 1.000 27.86000 58 LEU C C 1
ATOM 3079 O O . LEU C 1 82 ? -24.68900 -5.59900 45.70500 1.000 28.43000 58 LEU C O 1
ATOM 3084 N N . GLU C 1 83 ? -25.14100 -5.96500 43.52300 1.000 28.70000 59 GLU C N 1
ATOM 3085 C CA . GLU C 1 83 ? -26.19900 -4.95600 43.48500 1.000 28.92000 59 GLU C CA 1
ATOM 3086 C C . GLU C 1 83 ? -27.32200 -5.29700 44.45400 1.000 27.85000 59 GLU C C 1
ATOM 3087 O O . GLU C 1 83 ? -27.83400 -4.42000 45.15800 1.000 28.14000 59 GLU C O 1
ATOM 3093 N N . ARG C 1 84 ? -27.73900 -6.56400 44.45900 1.000 27.66000 60 ARG C N 1
ATOM 3094 C CA . ARG C 1 84 ? -28.80800 -7.01200 45.34700 1.000 29.75000 60 ARG C CA 1
ATOM 3095 C C . ARG C 1 84 ? -28.41600 -6.80900 46.80600 1.000 30.75000 60 ARG C C 1
ATOM 3096 O O . ARG C 1 84 ? -29.18500 -6.25700 47.60300 1.000 29.65000 60 ARG C O 1
ATOM 3104 N N . GLU C 1 85 ? -27.18700 -7.19500 47.16400 1.000 27.30000 61 GLU C N 1
ATOM 3105 C CA . GLU C 1 85 ? -26.69200 -6.91500 48.50600 1.000 29.81000 61 GLU C CA 1
ATOM 3106 C C . GLU C 1 85 ? -26.71000 -5.42400 48.80500 1.000 30.17000 61 GLU C C 1
ATOM 3107 O O . GLU C 1 85 ? -27.15500 -5.00400 49.87900 1.000 30.68000 61 GLU C O 1
ATOM 3113 N N . ALA C 1 86 ? -26.25200 -4.60100 47.84700 1.000 28.63000 62 ALA C N 1
ATOM 3114 C CA . ALA C 1 86 ? -26.10300 -3.17000 48.04700 1.000 27.74000 62 ALA C CA 1
ATOM 3115 C C . ALA C 1 86 ? -27.43600 -2.46200 48.22500 1.000 27.38000 62 ALA C C 1
ATOM 3116 O O . ALA C 1 86 ? -27.44900 -1.31200 48.67200 1.000 28.51000 62 ALA C O 1
ATOM 3118 N N . ASN C 1 87 ? -28.54400 -3.12300 47.88400 1.000 27.20000 63 ASN C N 1
ATOM 3119 C CA . ASN C 1 87 ? -29.85900 -2.51500 47.96000 1.000 27.86000 63 ASN C CA 1
ATOM 3120 C C . ASN C 1 87 ? -30.75900 -3.20100 48.98100 1.000 31.52000 63 ASN C C 1
ATOM 3121 O O . ASN C 1 87 ? -31.97400 -2.94700 49.00000 1.000 30.14000 63 ASN C O 1
ATOM 3126 N N . SER C 1 88 ? -30.18900 -4.02300 49.85500 1.000 29.72000 64 SER C N 1
ATOM 3127 C CA . SER C 1 88 ? -30.95600 -4.77300 50.83900 1.000 29.87000 64 SER C CA 1
ATOM 3128 C C . SER C 1 88 ? -30.74700 -4.14900 52.21200 1.000 30.38000 64 SER C C 1
ATOM 3129 O O . SER C 1 88 ? -29.68200 -4.34000 52.81800 1.000 31.26000 64 SER C O 1
ATOM 3132 N N . PRO C 1 89 ? -31.70300 -3.37600 52.73700 1.000 29.15000 65 PRO C N 1
ATOM 3133 C CA . PRO C 1 89 ? -31.44600 -2.66900 54.01000 1.000 29.04000 65 PRO C CA 1
ATOM 3134 C C . PRO C 1 89 ? -31.11000 -3.60300 55.17000 1.000 29.58000 65 PRO C C 1
ATOM 3135 O O . PRO C 1 89 ? -30.28000 -3.23900 56.01800 1.000 31.80000 65 PRO C O 1
ATOM 3139 N N . GLY C 1 90 ? -31.70400 -4.79500 55.20800 1.000 29.67000 66 GLY C N 1
ATOM 3140 C CA . GLY C 1 90 ? -31.37400 -5.74500 56.26600 1.000 33.03000 66 GLY C CA 1
ATOM 3141 C C . GLY C 1 90 ? -29.93600 -6.22900 56.18100 1.000 34.28000 66 GLY C C 1
ATOM 3142 O O . GLY C 1 90 ? -29.22200 -6.26500 57.19100 1.000 35.21000 66 GLY C O 1
ATOM 3143 N N . ILE C 1 91 ? -29.48900 -6.59300 54.97100 1.000 33.52000 67 ILE C N 1
ATOM 3144 C CA . ILE C 1 91 ? -28.08600 -6.96000 54.74800 1.000 33.27000 67 ILE C CA 1
ATOM 3145 C C . ILE C 1 91 ? -27.15600 -5.83000 55.16700 1.000 36.05000 67 ILE C C 1
ATOM 3146 O O . ILE C 1 91 ? -26.15200 -6.05900 55.85700 1.000 36.34000 67 ILE C O 1
ATOM 3151 N N . ILE C 1 92 ? -27.45300 -4.59800 54.73300 1.000 30.66000 68 ILE C N 1
ATOM 3152 C CA . ILE C 1 92 ? -26.58000 -3.47300 55.06100 1.000 33.24000 68 ILE C CA 1
ATOM 3153 C C . ILE C 1 92 ? -26.52300 -3.27100 56.56800 1.000 35.97000 68 ILE C C 1
ATOM 3154 O O . ILE C 1 92 ? -25.44900 -3.03800 57.14100 1.000 36.78000 68 ILE C O 1
ATOM 3159 N N . ASN C 1 93 ? -27.68600 -3.32600 57.22500 1.000 32.77000 69 ASN C N 1
ATOM 3160 C CA . ASN C 1 93 ? -27.74900 -3.08400 58.66000 1.000 35.39000 69 ASN C CA 1
ATOM 3161 C C . ASN C 1 93 ? -26.87200 -4.07100 59.41500 1.000 39.26000 69 ASN C C 1
ATOM 3162 O O . ASN C 1 93 ? -26.16600 -3.69000 60.35700 1.000 41.90000 69 ASN C O 1
ATOM 3167 N N . GLN C 1 94 ? -26.87300 -5.33600 58.99000 1.000 38.23000 70 GLN C N 1
ATOM 3168 C CA . GLN C 1 94 ? -26.08900 -6.36600 59.66300 1.000 41.06000 70 GLN C CA 1
ATOM 3169 C C . GLN C 1 94 ? -24.59200 -6.11500 59.54700 1.000 45.81000 70 GLN C C 1
ATOM 3170 O O . GLN C 1 94 ? -23.83100 -6.62200 60.37600 1.000 49.97000 70 GLN C O 1
ATOM 3176 N N . TRP C 1 95 ? -24.14300 -5.34000 58.55400 1.000 38.67000 71 TRP C N 1
ATOM 3177 C CA . TRP C 1 95 ? -22.70700 -5.12200 58.39700 1.000 41.92000 71 TRP C CA 1
ATOM 3178 C C . TRP C 1 95 ? -22.07300 -4.52400 59.64800 1.000 47.29000 71 TRP C C 1
ATOM 3179 O O . TRP C 1 95 ? -20.85100 -4.60500 59.80300 1.000 49.52000 71 TRP C O 1
ATOM 3190 N N . GLN C 1 96 ? -22.86600 -3.92800 60.54400 1.000 45.02000 72 GLN C N 1
ATOM 3191 C CA . GLN C 1 96 ? -22.31500 -3.38700 61.78300 1.000 51.34000 72 GLN C CA 1
ATOM 3192 C C . GLN C 1 96 ? -21.70200 -4.46300 62.67400 1.000 52.45000 72 GLN C C 1
ATOM 3193 O O . GLN C 1 96 ? -21.03500 -4.12000 63.65600 1.000 53.73000 72 GLN C O 1
ATOM 3199 N N . GLN C 1 97 ? -21.91600 -5.73900 62.36800 1.000 50.82000 73 GLN C N 1
ATOM 3200 C CA . GLN C 1 97 ? -21.37800 -6.84000 63.15100 1.000 54.76000 73 GLN C CA 1
ATOM 3201 C C . GLN C 1 97 ? -20.02900 -7.31300 62.63500 1.000 57.12000 73 GLN C C 1
ATOM 3202 O O . GLN C 1 97 ? -19.50800 -8.32500 63.12000 1.000 58.60000 73 GLN C O 1
ATOM 3208 N N . GLU C 1 98 ? -19.46000 -6.61400 61.66400 1.000 51.40000 74 GLU C N 1
ATOM 3209 C CA . GLU C 1 98 ? -18.21100 -7.01000 61.03900 1.000 57.02000 74 GLU C CA 1
ATOM 3210 C C . GLU C 1 98 ? -17.08000 -6.13300 61.55000 1.000 53.04000 74 GLU C C 1
ATOM 3211 O O . GLU C 1 98 ? -17.30400 -5.07700 62.14900 1.000 52.10000 74 GLU C O 1
ATOM 3217 N N . SER C 1 99 ? -15.85400 -6.58300 61.30300 1.000 53.89000 75 SER C N 1
ATOM 3218 C CA . SER C 1 99 ? -14.69600 -5.79100 61.68500 1.000 56.16000 75 SER C CA 1
ATOM 3219 C C . SER C 1 99 ? -14.68500 -4.47700 60.91500 1.000 59.29000 75 SER C C 1
ATOM 3220 O O . SER C 1 99 ? -15.29700 -4.34600 59.85100 1.000 58.94000 75 SER C O 1
ATOM 3223 N N . LYS C 1 100 ? -13.98500 -3.48700 61.47300 1.000 59.93000 76 LYS C N 1
ATOM 3224 C CA . LYS C 1 100 ? -13.90200 -2.16200 60.80500 1.000 59.78000 76 LYS C CA 1
ATOM 3225 C C . LYS C 1 100 ? -13.38100 -2.35600 59.38000 1.000 59.31000 76 LYS C C 1
ATOM 3226 O O . LYS C 1 100 ? -13.95200 -1.74100 58.45900 1.000 57.91000 76 LYS C O 1
ATOM 3232 N N . ASP C 1 101 ? -12.34900 -3.18900 59.20400 1.000 59.44000 77 ASP C N 1
ATOM 3233 C CA . ASP C 1 101 ? -11.76700 -3.31400 57.87200 1.000 61.76000 77 ASP C CA 1
ATOM 3234 C C . ASP C 1 101 ? -12.76800 -3.90800 56.89200 1.000 56.56000 77 ASP C C 1
ATOM 3235 O O . ASP C 1 101 ? -12.80600 -3.51200 55.72100 1.000 52.43000 77 ASP C O 1
ATOM 3240 N N . LYS C 1 102 ? -13.57400 -4.86600 57.35300 1.000 53.06000 78 LYS C N 1
ATOM 3241 C CA . LYS C 1 102 ? -14.54600 -5.50000 56.47300 1.000 53.83000 78 LYS C CA 1
ATOM 3242 C C . LYS C 1 102 ? -15.70100 -4.55900 56.15000 1.000 50.30000 78 LYS C C 1
ATOM 3243 O O . LYS C 1 102 ? -16.18800 -4.54100 55.01300 1.000 49.29000 78 LYS C O 1
ATOM 3249 N N . VAL C 1 103 ? -16.15100 -3.76800 57.12800 1.000 51.37000 79 VAL C N 1
ATOM 3250 C CA . VAL C 1 103 ? -17.24400 -2.83100 56.87800 1.000 50.07000 79 VAL C CA 1
ATOM 3251 C C . VAL C 1 103 ? -16.81600 -1.77300 55.87100 1.000 51.25000 79 VAL C C 1
ATOM 3252 O O . VAL C 1 103 ? -17.58500 -1.39300 54.97900 1.000 43.98000 79 VAL C O 1
ATOM 3256 N N . ILE C 1 104 ? -15.58100 -1.28200 55.98700 1.000 49.28000 80 ILE C N 1
ATOM 3257 C CA . ILE C 1 104 ? -15.09300 -0.31100 55.01600 1.000 48.56000 80 ILE C CA 1
ATOM 3258 C C . ILE C 1 104 ? -15.01700 -0.93800 53.63200 1.000 45.76000 80 ILE C C 1
ATOM 3259 O O . ILE C 1 104 ? -15.38900 -0.31200 52.63000 1.000 45.90000 80 ILE C O 1
ATOM 3264 N N . SER C 1 105 ? -14.54900 -2.18500 53.55800 1.000 44.85000 81 SER C N 1
ATOM 3265 C CA . SER C 1 105 ? -14.51000 -2.90600 52.29100 1.000 43.59000 81 SER C CA 1
ATOM 3266 C C . SER C 1 105 ? -15.91000 -3.06400 51.70700 1.000 42.80000 81 SER C C 1
ATOM 3267 O O . SER C 1 105 ? -16.13000 -2.84100 50.51100 1.000 43.33000 81 SER C O 1
ATOM 3270 N N . LEU C 1 106 ? -16.86500 -3.46900 52.53900 1.000 39.58000 82 LEU C N 1
ATOM 3271 C CA . LEU C 1 106 ? -18.23400 -3.65100 52.06900 1.000 39.70000 82 LEU C CA 1
ATOM 3272 C C . LEU C 1 106 ? -18.84100 -2.34100 51.59100 1.000 38.97000 82 LEU C C 1
ATOM 3273 O O . LEU C 1 106 ? -19.52900 -2.30800 50.56200 1.000 38.19000 82 LEU C O 1
ATOM 3278 N N . LEU C 1 107 ? -18.62100 -1.25600 52.33300 1.000 37.32000 83 LEU C N 1
ATOM 3279 C CA . LEU C 1 107 ? -19.17600 0.03100 51.93300 1.000 37.28000 83 LEU C CA 1
ATOM 3280 C C . LEU C 1 107 ? -18.59100 0.49500 50.60500 1.000 40.21000 83 LEU C C 1
ATOM 3281 O O . LEU C 1 107 ? -19.32100 0.99000 49.73800 1.000 36.93000 83 LEU C O 1
ATOM 3286 N N . LEU C 1 108 ? -17.27600 0.34700 50.42100 1.000 39.26000 84 LEU C N 1
ATOM 3287 C CA . LEU C 1 108 ? -16.65800 0.83200 49.18900 1.000 39.02000 84 LEU C CA 1
ATOM 3288 C C . LEU C 1 108 ? -17.15200 0.05800 47.97200 1.000 37.49000 84 LEU C C 1
ATOM 3289 O O . LEU C 1 108 ? -17.36800 0.63900 46.90000 1.000 38.65000 84 LEU C O 1
ATOM 3294 N N . THR C 1 109 ? -17.32300 -1.25200 48.11000 1.000 35.21000 85 THR C N 1
ATOM 3295 C CA . THR C 1 109 ? -17.73100 -2.06700 46.97700 1.000 37.15000 85 THR C CA 1
ATOM 3296 C C . THR C 1 109 ? -19.23700 -2.03200 46.72400 1.000 37.09000 85 THR C C 1
ATOM 3297 O O . THR C 1 109 ? -19.65900 -2.45400 45.64000 1.000 35.24000 85 THR C O 1
ATOM 3301 N N . HIS C 1 110 ? -20.04800 -1.57100 47.68500 1.000 34.29000 86 HIS C N 1
ATOM 3302 C CA . HIS C 1 110 ? -21.51000 -1.61400 47.55100 1.000 33.13000 86 HIS C CA 1
ATOM 3303 C C . HIS C 1 110 ? -22.16700 -0.24900 47.39800 1.000 32.95000 86 HIS C C 1
ATOM 3304 O O . HIS C 1 110 ? -23.13700 -0.13700 46.63400 1.000 32.04000 86 HIS C O 1
ATOM 3311 N N . LEU C 1 111 ? -21.70000 0.78700 48.10800 1.000 29.75000 87 LEU C N 1
ATOM 3312 C CA . LEU C 1 111 ? -22.31700 2.11000 48.00400 1.000 31.20000 87 LEU C CA 1
ATOM 3313 C C . LEU C 1 111 ? -22.49400 2.61800 46.56800 1.000 31.85000 87 LEU C C 1
ATOM 3314 O O . LEU C 1 111 ? -23.55400 3.20800 46.28500 1.000 29.58000 87 LEU C O 1
ATOM 3319 N N . PRO C 1 112 ? -21.55100 2.44200 45.63200 1.000 30.62000 88 PRO C N 1
ATOM 3320 C CA . PRO C 1 112 ? -21.81100 2.88700 44.24700 1.000 29.10000 88 PRO C CA 1
ATOM 3321 C C . PRO C 1 112 ? -22.95800 2.15300 43.55600 1.000 29.10000 88 PRO C C 1
ATOM 3322 O O . PRO C 1 112 ? -23.42700 2.63900 42.52200 1.000 29.46000 88 PRO C O 1
ATOM 3326 N N . LEU C 1 113 ? -23.39600 1.00400 44.07900 1.000 26.27000 89 LEU C N 1
ATOM 3327 C CA . LEU C 1 113 ? -24.46400 0.20500 43.48300 1.000 28.59000 89 LEU C CA 1
ATOM 3328 C C . LEU C 1 113 ? -25.82900 0.48100 44.10800 1.000 28.54000 89 LEU C C 1
ATOM 3329 O O . LEU C 1 113 ? -26.84000 -0.05900 43.62800 1.000 27.68000 89 LEU C O 1
ATOM 3334 N N . LEU C 1 114 ? -25.87700 1.30500 45.15100 1.000 28.03000 90 LEU C N 1
ATOM 3335 C CA . LEU C 1 114 ? -27.13500 1.74000 45.74700 1.000 28.67000 90 LEU C CA 1
ATOM 3336 C C . LEU C 1 114 ? -28.00900 2.46000 44.72300 1.000 29.81000 90 LEU C C 1
ATOM 3337 O O . LEU C 1 114 ? -27.55300 3.37300 44.03500 1.000 29.17000 90 LEU C O 1
ATOM 3342 N N . LYS C 1 115 ? -29.27400 2.05000 44.62400 1.000 28.29000 91 LYS C N 1
ATOM 3343 C CA . LYS C 1 115 ? -30.11800 2.69200 43.60800 1.000 28.63000 91 LYS C CA 1
ATOM 3344 C C . LYS C 1 115 ? -30.60900 4.04700 44.10900 1.000 29.01000 91 LYS C C 1
ATOM 3345 O O . LYS C 1 115 ? -31.00000 4.17600 45.27000 1.000 28.87000 91 LYS C O 1
ATOM 3351 N N . PRO C 1 116 ? -30.59500 5.08100 43.26600 1.000 30.69000 92 PRO C N 1
ATOM 3352 C CA . PRO C 1 116 ? -30.98900 6.41200 43.74300 1.000 33.50000 92 PRO C CA 1
ATOM 3353 C C . PRO C 1 116 ? -32.33900 6.47600 44.44700 1.000 33.48000 92 PRO C C 1
ATOM 3354 O O . PRO C 1 116 ? -32.46700 7.25900 45.39300 1.000 37.96000 92 PRO C O 1
ATOM 3358 N N . GLY C 1 117 ? -33.33600 5.67500 44.07300 1.000 31.95000 93 GLY C N 1
ATOM 3359 C CA . GLY C 1 117 ? -34.56700 5.83400 44.83600 1.000 33.35000 93 GLY C CA 1
ATOM 3360 C C . GLY C 1 117 ? -34.76600 4.90800 46.02400 1.000 33.28000 93 GLY C C 1
ATOM 3361 O O . GLY C 1 117 ? -35.86300 4.86800 46.59600 1.000 29.94000 93 GLY C O 1
ATOM 3362 N N . ASN C 1 118 ? -33.73600 4.16400 46.42000 1.000 29.42000 94 ASN C N 1
ATOM 3363 C CA . ASN C 1 118 ? -33.84600 3.17900 47.50200 1.000 29.84000 94 ASN C CA 1
ATOM 3364 C C . ASN C 1 118 ? -33.60100 3.85900 48.84400 1.000 29.75000 94 ASN C C 1
ATOM 3365 O O . ASN C 1 118 ? -32.51200 3.78900 49.43000 1.000 29.91000 94 ASN C O 1
ATOM 3370 N N . LEU C 1 119 ? -34.65400 4.50300 49.35400 1.000 27.17000 95 LEU C N 1
ATOM 3371 C CA . LEU C 1 119 ? -34.51000 5.33500 50.54400 1.000 29.21000 95 LEU C CA 1
ATOM 3372 C C . LEU C 1 119 ? -34.11600 4.50900 51.76600 1.000 30.99000 95 LEU C C 1
ATOM 3373 O O . LEU C 1 119 ? -33.26200 4.93200 52.55400 1.000 29.89000 95 LEU C O 1
ATOM 3378 N N . ASP C 1 120 ? -34.75200 3.34600 51.95900 1.000 27.18000 96 ASP C N 1
ATOM 3379 C CA . ASP C 1 120 ? -34.48000 2.55700 53.15900 1.000 29.58000 96 ASP C CA 1
ATOM 3380 C C . ASP C 1 120 ? -33.04700 2.03500 53.16700 1.000 30.45000 96 ASP C C 1
ATOM 3381 O O . ASP C 1 120 ? -32.39600 2.01300 54.22200 1.000 31.35000 96 ASP C O 1
ATOM 3386 N N . ALA C 1 121 ? -32.54000 1.58700 52.01400 1.000 27.56000 97 ALA C N 1
ATOM 3387 C CA . ALA C 1 121 ? -31.13800 1.18400 51.96100 1.000 29.68000 97 ALA C CA 1
ATOM 3388 C C . ALA C 1 121 ? -30.22700 2.37600 52.21200 1.000 32.01000 97 ALA C C 1
ATOM 3389 O O . ALA C 1 121 ? -29.26300 2.27900 52.98900 1.000 30.98000 97 ALA C O 1
ATOM 3391 N N . LYS C 1 122 ? -30.52200 3.51500 51.56800 1.000 28.65000 98 LYS C N 1
ATOM 3392 C CA . LYS C 1 122 ? -29.73600 4.73000 51.78900 1.000 31.56000 98 LYS C CA 1
ATOM 3393 C C . LYS C 1 122 ? -29.62000 5.06200 53.27500 1.000 32.96000 98 LYS C C 1
ATOM 3394 O O . LYS C 1 122 ? -28.53300 5.40300 53.76600 1.000 35.51000 98 LYS C O 1
ATOM 3400 N N . VAL C 1 123 ? -30.72700 4.95000 54.00700 1.000 31.43000 99 VAL C N 1
ATOM 3401 C CA . VAL C 1 123 ? -30.72200 5.26400 55.43200 1.000 33.40000 99 VAL C CA 1
ATOM 3402 C C . VAL C 1 123 ? -29.72300 4.37700 56.17500 1.000 33.81000 99 VAL C C 1
ATOM 3403 O O . VAL C 1 123 ? -28.99600 4.84700 57.05900 1.000 33.81000 99 VAL C O 1
ATOM 3407 N N . GLU C 1 124 ? -29.65400 3.09100 55.81300 1.000 32.22000 100 GLU C N 1
ATOM 3408 C CA . GLU C 1 124 ? -28.72700 2.17200 56.46900 1.000 33.36000 100 GLU C CA 1
ATOM 3409 C C . GLU C 1 124 ? -27.27200 2.50800 56.14900 1.000 36.18000 100 GLU C C 1
ATOM 3410 O O . GLU C 1 124 ? -26.39500 2.36000 57.01000 1.000 34.36000 100 GLU C O 1
ATOM 3416 N N . TYR C 1 125 ? -26.97800 2.95600 54.92500 1.000 32.54000 101 TYR C N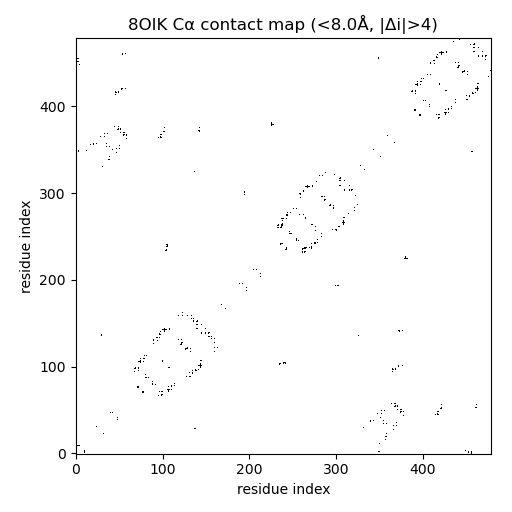 1
ATOM 3417 C CA . TYR C 1 125 ? -25.61800 3.42700 54.64500 1.000 32.47000 101 TYR C CA 1
ATOM 3418 C C . TYR C 1 125 ? -25.26700 4.63400 55.51500 1.000 36.09000 101 TYR C C 1
ATOM 3419 O O . TYR C 1 125 ? -24.18000 4.69400 56.09900 1.000 39.64000 101 TYR C O 1
ATOM 3428 N N . MET C 1 126 ? -26.16400 5.62000 55.59200 1.000 34.74000 102 MET C N 1
ATOM 3429 C CA . MET C 1 126 ? -25.93900 6.80100 56.43200 1.000 36.59000 102 MET C CA 1
ATOM 3430 C C . MET C 1 126 ? -25.85500 6.49300 57.92300 1.000 42.15000 102 MET C C 1
ATOM 3431 O O . MET C 1 126 ? -25.27000 7.28700 58.66400 1.000 42.52000 102 MET C O 1
ATOM 3436 N N . LYS C 1 127 ? -26.40200 5.37300 58.38400 1.000 38.69000 103 LYS C N 1
ATOM 3437 C CA . LYS C 1 127 ? -26.22700 5.02600 59.78900 1.000 41.73000 103 LYS C CA 1
ATOM 3438 C C . LYS C 1 127 ? -24.85400 4.42000 60.05700 1.000 44.22000 103 LYS C C 1
ATOM 3439 O O . LYS C 1 127 ? -24.31900 4.58100 61.16100 1.000 44.63000 103 LYS C O 1
ATOM 3445 N N . LEU C 1 128 ? -24.26400 3.74300 59.06500 1.000 39.33000 104 LEU C N 1
ATOM 3446 C CA . LEU C 1 128 ? -22.97100 3.08600 59.25100 1.000 43.68000 104 LEU C CA 1
ATOM 3447 C C . LEU C 1 128 ? -21.79900 4.04500 59.09800 1.000 49.27000 104 LEU C C 1
ATOM 3448 O O . LEU C 1 128 ? -20.74300 3.82700 59.70400 1.000 50.90000 104 LEU C O 1
ATOM 3453 N N . LEU C 1 129 ? -21.94400 5.07700 58.27000 1.000 47.61000 105 LEU C N 1
ATOM 3454 C CA . LEU C 1 129 ? -20.80900 5.94800 57.97300 1.000 53.21000 105 LEU C CA 1
ATOM 3455 C C . LEU C 1 129 ? -20.26200 6.66300 59.20200 1.000 58.49000 105 LEU C C 1
ATOM 3456 O O . LEU C 1 129 ? -19.04200 6.59000 59.43200 1.000 60.59000 105 LEU C O 1
ATOM 3461 N N . PRO C 1 130 ? -21.06900 7.35400 60.02200 1.000 59.14000 106 PRO C N 1
ATOM 3462 C CA . PRO C 1 130 ? -20.47500 8.11500 61.13700 1.000 62.10000 106 PRO C CA 1
ATOM 3463 C C . PRO C 1 130 ? -19.72500 7.24800 62.12900 1.000 62.20000 106 PRO C C 1
ATOM 3464 O O . PRO C 1 130 ? -18.78200 7.73200 62.77000 1.000 63.43000 106 PRO C O 1
ATOM 3468 N N . LYS C 1 131 ? -20.11500 5.98300 62.28400 1.000 59.16000 107 LYS C N 1
ATOM 3469 C CA . LYS C 1 131 ? -19.33800 5.08000 63.12300 1.000 60.93000 107 LYS C CA 1
ATOM 3470 C C . LYS C 1 131 ? -17.97000 4.82300 62.50600 1.000 64.70000 107 LYS C C 1
ATOM 3471 O O . LYS C 1 131 ? -16.94500 4.86300 63.19600 1.000 65.63000 107 LYS C O 1
ATOM 3477 N N . ILE C 1 132 ? -17.92900 4.61300 61.19400 1.000 60.86000 108 ILE C N 1
ATOM 3478 C CA . ILE C 1 132 ? -16.63900 4.27600 60.52900 1.000 63.31000 108 ILE C CA 1
ATOM 3479 C C . ILE C 1 132 ? -15.73100 5.50500 60.53300 1.000 65.06000 108 ILE C C 1
ATOM 3480 O O . ILE C 1 132 ? -14.52400 5.34100 60.74900 1.000 68.95000 108 ILE C O 1
ATOM 3485 N N . LEU C 1 133 ? -16.29400 6.68900 60.33500 1.000 61.09000 109 LEU C N 1
ATOM 3486 C CA . LEU C 1 133 ? -15.46300 7.91200 60.21400 1.000 66.48000 109 LEU C CA 1
ATOM 3487 C C . LEU C 1 133 ? -14.82300 8.24700 61.55900 1.000 70.64000 109 LEU C C 1
ATOM 3488 O O . LEU C 1 133 ? -13.62200 8.50600 61.57900 1.000 72.79000 109 LEU C O 1
ATOM 3493 N N . ALA C 1 134 ? -15.61200 8.24800 62.62700 1.000 69.80000 110 ALA C N 1
ATOM 3494 C CA . ALA C 1 134 ? -15.07100 8.49800 63.97900 1.000 71.07000 110 ALA C CA 1
ATOM 3495 C C . ALA C 1 134 ? -13.82700 7.63900 64.20800 1.000 74.47000 110 ALA C C 1
ATOM 3496 O O . ALA C 1 134 ? -12.75600 8.21400 64.42200 1.000 80.21000 110 ALA C O 1
ATOM 3498 N N . HIS C 1 135 ? -13.97100 6.31700 64.15400 1.000 73.40000 111 HIS C N 1
ATOM 3499 C CA . HIS C 1 135 ? -12.82300 5.41200 64.40400 1.000 77.36000 111 HIS C CA 1
ATOM 3500 C C . HIS C 1 135 ? -11.64900 5.84800 63.53400 1.000 81.67000 111 HIS C C 1
ATOM 3501 O O . HIS C 1 135 ? -10.54100 5.99400 64.06800 1.000 83.62000 111 HIS C O 1
ATOM 3508 N N . SER C 1 136 ? -11.90700 6.02200 62.24100 1.000 78.42000 112 SER C N 1
ATOM 3509 C CA . SER C 1 136 ? -10.82100 6.36900 61.29900 1.000 79.22000 112 SER C CA 1
ATOM 3510 C C . SER C 1 136 ? -10.20000 7.70300 61.70400 1.000 79.89000 112 SER C C 1
ATOM 3511 O O . SER C 1 136 ? -8.96900 7.76400 61.77900 1.000 81.81000 112 SER C O 1
ATOM 3514 N N . ILE C 1 137 ? -11.02500 8.71300 61.98000 1.000 78.51000 113 ILE C N 1
ATOM 3515 C CA . ILE C 1 137 ? -10.49400 10.07600 62.27800 1.000 79.32000 113 ILE C CA 1
ATOM 3516 C C . ILE C 1 137 ? -9.79500 10.07400 63.64000 1.000 84.59000 113 ILE C C 1
ATOM 3517 O O . ILE C 1 137 ? -8.98200 10.98000 63.88300 1.000 85.93000 113 ILE C O 1
ATOM 3519 N N . GLU C 1 138 ? -10.09700 9.09100 64.48700 1.000 85.60000 114 GLU C N 1
ATOM 3520 C CA . GLU C 1 138 ? -9.44300 9.00100 65.81700 1.000 90.14000 114 GLU C CA 1
ATOM 3521 C C . GLU C 1 138 ? -8.13700 8.21700 65.67400 1.000 90.40000 114 GLU C C 1
ATOM 3522 O O . GLU C 1 138 ? -7.08000 8.77800 65.99200 1.000 91.40000 114 GLU C O 1
ATOM 3524 N N . HIS C 1 139 ? -8.21700 6.97600 65.19200 1.000 88.35000 115 HIS C N 1
ATOM 3525 C CA . HIS C 1 139 ? -7.01200 6.11500 65.08300 1.000 88.93000 115 HIS C CA 1
ATOM 3526 C C . HIS C 1 139 ? -6.23900 6.44400 63.80400 1.000 89.10000 115 HIS C C 1
ATOM 3527 O O . HIS C 1 139 ? -5.47900 5.56700 63.34400 1.000 89.03000 115 HIS C O 1
ATOM 3529 N N . ASN C 1 140 ? -6.41100 7.65300 63.25800 1.000 87.04000 116 ASN C N 1
ATOM 3530 C CA . ASN C 1 140 ? -5.75000 8.02400 61.97700 1.000 87.68000 116 ASN C CA 1
ATOM 3531 C C . ASN C 1 140 ? -5.58300 6.77000 61.11600 1.000 87.22000 116 ASN C C 1
ATOM 3532 O O . ASN C 1 140 ? -4.45500 6.52500 60.65300 1.000 88.44000 116 ASN C O 1
ATOM 3537 N N . GLN C 1 141 ? -6.66700 6.02000 60.90500 1.000 84.21000 117 GLN C N 1
ATOM 3538 C CA . GLN C 1 141 ? -6.61600 4.80600 60.05300 1.000 82.45000 117 GLN C CA 1
ATOM 3539 C C . GLN C 1 141 ? -7.60800 4.97000 58.89500 1.000 77.72000 117 GLN C C 1
ATOM 3540 O O . GLN C 1 141 ? -8.42500 5.89100 58.96200 1.000 77.18000 117 GLN C O 1
ATOM 3542 N N . HIS C 1 142 ? -7.51800 4.11800 57.87800 1.000 73.51000 118 HIS C N 1
ATOM 3543 C CA . HIS C 1 142 ? -8.39700 4.19400 56.68100 1.000 71.37000 118 HIS C CA 1
ATOM 3544 C C . HIS C 1 142 ? -8.96900 5.59700 56.43800 1.000 69.92000 118 HIS C C 1
ATOM 3545 O O . HIS C 1 142 ? -10.17500 5.69600 56.20100 1.000 68.78000 118 HIS C O 1
ATOM 3552 N N . ILE C 1 143 ? -8.13100 6.63100 56.42900 1.000 70.49000 119 ILE C N 1
ATOM 3553 C CA . ILE C 1 143 ? -8.61400 8.02200 56.18200 1.000 71.44000 119 ILE C CA 1
ATOM 3554 C C . ILE C 1 143 ? -8.93500 8.14600 54.69200 1.000 70.03000 119 ILE C C 1
ATOM 3555 O O . ILE C 1 143 ? -9.97900 8.73500 54.36000 1.000 69.09000 119 ILE C O 1
ATOM 3560 N N . GLU C 1 144 ? -8.06600 7.60600 53.83500 1.000 66.98000 120 GLU C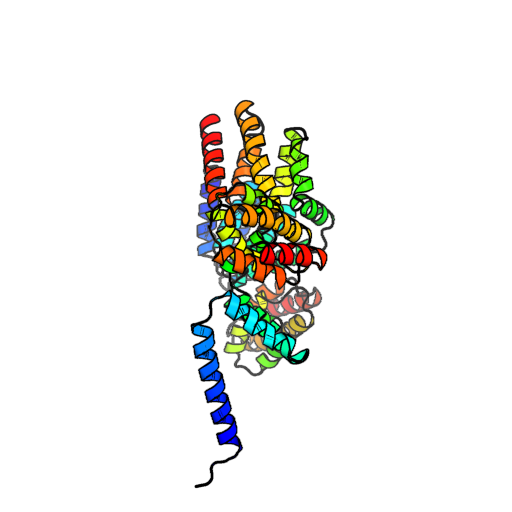 N 1
ATOM 3561 C CA . GLU C 1 144 ? -8.30700 7.62900 52.36900 1.000 66.95000 120 GLU C CA 1
ATOM 3562 C C . GLU C 1 144 ? -9.60100 6.86400 52.07700 1.000 63.91000 120 GLU C C 1
ATOM 3563 O O . GLU C 1 144 ? -10.49500 7.45700 51.45000 1.000 64.61000 120 GLU C O 1
ATOM 3569 N N . GLU C 1 145 ? -9.69800 5.60200 52.51000 1.000 64.27000 121 GLU C N 1
ATOM 3570 C CA . GLU C 1 145 ? -10.98300 4.88400 52.34000 1.000 61.90000 121 GLU C CA 1
ATOM 3571 C C . GLU C 1 145 ? -12.11800 5.76900 52.85200 1.000 60.85000 121 GLU C C 1
ATOM 3572 O O . GLU C 1 145 ? -13.12800 5.89600 52.15600 1.000 58.44000 121 GLU C O 1
ATOM 3578 N N . SER C 1 146 ? -11.93000 6.37100 54.01800 1.000 59.67000 122 SER C N 1
ATOM 3579 C CA . SER C 1 146 ? -12.96500 7.27200 54.57000 1.000 61.41000 122 SER C CA 1
ATOM 3580 C C . SER C 1 146 ? -13.22700 8.41100 53.58400 1.000 59.96000 122 SER C C 1
ATOM 3581 O O . SER C 1 146 ? -14.39600 8.71600 53.33800 1.000 56.91000 122 SER C O 1
ATOM 3584 N N . ARG C 1 147 ? -12.16900 9.00000 53.03500 1.000 58.57000 123 ARG C N 1
ATOM 3585 C CA . ARG C 1 147 ? -12.32100 10.09500 52.04700 1.000 60.35000 123 ARG C CA 1
ATOM 3586 C C . ARG C 1 147 ? -13.01200 9.56200 50.78600 1.000 56.36000 123 ARG C C 1
ATOM 3587 O O . ARG C 1 147 ? -13.88800 10.26000 50.27000 1.000 55.80000 123 ARG C O 1
ATOM 3595 N N . GLN C 1 148 ? -12.63700 8.37100 50.32200 1.000 54.56000 124 GLN C N 1
ATOM 3596 C CA . GLN C 1 148 ? -13.31500 7.84200 49.14500 1.000 55.51000 124 GLN C CA 1
ATOM 3597 C C . GLN C 1 148 ? -14.78500 7.56000 49.44300 1.000 54.53000 124 GLN C C 1
ATOM 3598 O O . GLN C 1 148 ? -15.65100 7.77900 48.58600 1.000 51.40000 124 GLN C O 1
ATOM 3604 N N . LEU C 1 149 ? -15.09100 7.09300 50.65900 1.000 51.76000 125 LEU C N 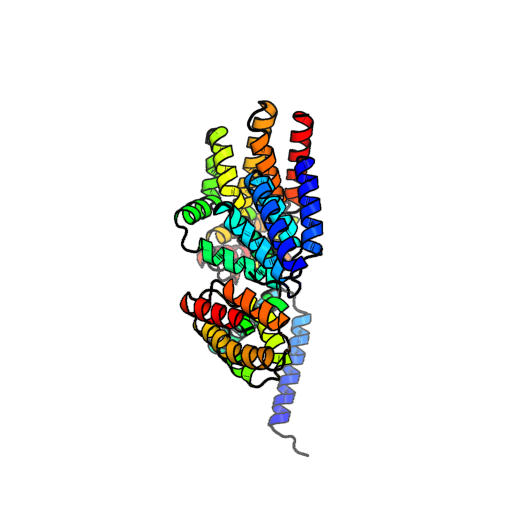1
ATOM 3605 C CA . LEU C 1 149 ? -16.48900 6.85700 51.00400 1.000 50.34000 125 LEU C CA 1
ATOM 3606 C C . LEU C 1 149 ? -17.26600 8.16100 51.07400 1.000 48.43000 125 LEU C C 1
ATOM 3607 O O . LEU C 1 149 ? -18.41000 8.23000 50.60700 1.000 44.92000 125 LEU C O 1
ATOM 3612 N N . LEU C 1 150 ? -16.67200 9.20600 51.65500 1.000 48.19000 126 LEU C N 1
ATOM 3613 C CA . LEU C 1 150 ? -17.37800 10.48100 51.71000 1.000 47.60000 126 LEU C CA 1
ATOM 3614 C C . LEU C 1 150 ? -17.54100 11.08100 50.32500 1.000 45.70000 126 LEU C C 1
ATOM 3615 O O . LEU C 1 150 ? -18.57100 11.69900 50.03300 1.000 43.31000 126 LEU C O 1
ATOM 3620 N N . SER C 1 151 ? -16.54000 10.92300 49.46000 1.000 46.14000 127 SER C N 1
ATOM 3621 C CA . SER C 1 151 ? -16.68700 11.41300 48.09400 1.000 46.34000 127 SER C CA 1
ATOM 3622 C C . SER C 1 151 ? -17.82800 10.69900 47.38300 1.000 41.89000 127 SER C C 1
ATOM 3623 O O . SER C 1 151 ? -18.67600 11.34000 46.75300 1.000 40.37000 127 SER C O 1
ATOM 3626 N N . TYR C 1 152 ? -17.86800 9.36800 47.48100 1.000 42.32000 128 TYR C N 1
ATOM 3627 C CA . TYR C 1 152 ? -18.92500 8.62100 46.80200 1.000 43.85000 128 TYR C CA 1
ATOM 3628 C C . TYR C 1 152 ? -20.29300 8.96900 47.37300 1.000 39.11000 128 TYR C C 1
ATOM 3629 O O . TYR C 1 152 ? -21.26800 9.09800 46.62700 1.000 40.01000 128 TYR C O 1
ATOM 3638 N N . ALA C 1 153 ? -20.38400 9.15600 48.69000 1.000 38.55000 129 ALA C N 1
ATOM 3639 C CA . ALA C 1 153 ? -21.66400 9.54300 49.27300 1.000 37.21000 129 ALA C CA 1
ATOM 3640 C C . ALA C 1 153 ? -22.07000 10.93800 48.82800 1.000 39.29000 129 ALA C C 1
ATOM 3641 O O . ALA C 1 153 ? -23.25800 11.20800 48.61900 1.000 38.91000 129 ALA C O 1
ATOM 3643 N N . LEU C 1 154 ? -21.09900 11.84100 48.66700 1.000 39.86000 130 LEU C N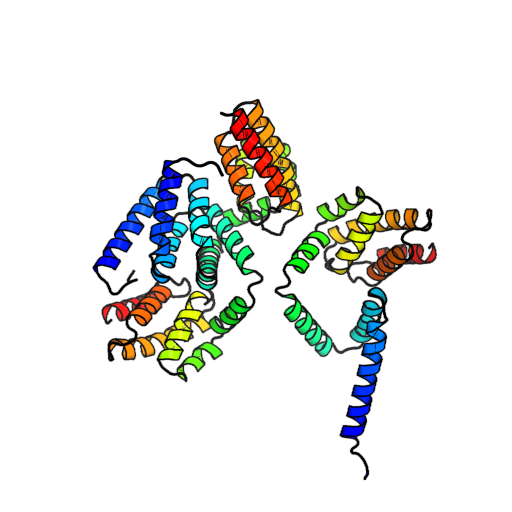 1
ATOM 3644 C CA . LEU C 1 154 ? -21.43700 13.21100 48.30600 1.000 40.20000 130 LEU C CA 1
ATOM 3645 C C . LEU C 1 154 ? -21.87900 13.32200 46.85200 1.000 42.53000 130 LEU C C 1
ATOM 3646 O O . LEU C 1 154 ? -22.64000 14.23500 46.51500 1.000 43.98000 130 LEU C O 1
ATOM 3651 N N . ILE C 1 155 ? -21.42000 12.41600 45.97900 1.000 39.66000 131 ILE C N 1
ATOM 3652 C CA . ILE C 1 155 ? -21.81800 12.44900 44.57300 1.000 39.15000 131 ILE C CA 1
ATOM 3653 C C . ILE C 1 155 ? -22.93700 11.46300 44.26500 1.000 38.14000 131 ILE C C 1
ATOM 3654 O O . ILE C 1 155 ? -23.38000 11.38700 43.11100 1.000 40.66000 131 ILE C O 1
ATOM 3659 N N . HIS C 1 156 ? -23.40000 10.70500 45.24700 1.000 37.58000 132 HIS C N 1
ATOM 3660 C CA . HIS C 1 156 ? -24.43000 9.70100 44.99000 1.000 35.48000 132 HIS C CA 1
ATOM 3661 C C . HIS C 1 156 ? -25.80700 10.34300 44.94500 1.000 39.19000 132 HIS C C 1
ATOM 3662 O O . HIS C 1 156 ? -26.21300 10.98900 45.91900 1.000 39.65000 132 HIS C O 1
ATOM 3669 N N . PRO C 1 157 ? -26.57800 10.18000 43.85600 1.000 38.72000 133 PRO C N 1
ATOM 3670 C CA . PRO C 1 157 ? -27.89600 10.84100 43.77500 1.000 36.56000 133 PRO C CA 1
ATOM 3671 C C . PRO C 1 157 ? -28.86500 10.41500 44.86700 1.000 39.37000 133 PRO C C 1
ATOM 3672 O O . PRO C 1 157 ? -29.84800 11.12500 45.12100 1.000 38.71000 133 PRO C O 1
ATOM 3676 N N . ALA C 1 158 ? -28.62300 9.28700 45.53400 1.000 37.26000 134 ALA C N 1
ATOM 3677 C CA . ALA C 1 158 ? -29.50600 8.87600 46.61200 1.000 36.71000 134 ALA C CA 1
ATOM 3678 C C . ALA C 1 158 ? -29.43000 9.79700 47.82700 1.000 37.94000 134 ALA C C 1
ATOM 3679 O O . ALA C 1 158 ? -30.39800 9.86900 48.59000 1.000 38.82000 134 ALA C O 1
ATOM 3681 N N . THR C 1 159 ? -28.31300 10.48700 48.05200 1.000 39.43000 135 THR C N 1
ATOM 3682 C CA . THR C 1 159 ? -28.16800 11.24700 49.29100 1.000 41.14000 135 THR C CA 1
ATOM 3683 C C . THR C 1 159 ? -28.91300 12.57200 49.18900 1.000 43.94000 135 THR C C 1
ATOM 3684 O O . THR C 1 159 ? -28.91100 13.22500 48.14300 1.000 42.62000 135 THR C O 1
ATOM 3688 N N . SER C 1 160 ? -29.57800 12.94600 50.27900 1.000 42.80000 136 SER C N 1
ATOM 3689 C CA . SER C 1 160 ? -30.34300 14.18300 50.33400 1.000 45.87000 136 SER C CA 1
ATOM 3690 C C . SER C 1 160 ? -29.44400 15.36600 50.69100 1.000 47.13000 136 SER C C 1
ATOM 3691 O O . SER C 1 160 ? -28.27600 15.21000 51.05800 1.000 45.78000 136 SER C O 1
ATOM 3694 N N . LEU C 1 161 ? -30.00700 16.57100 50.56000 1.000 49.48000 137 LEU C N 1
ATOM 3695 C CA . LEU C 1 161 ? -29.28600 17.77500 50.96700 1.000 50.78000 137 LEU C CA 1
ATOM 3696 C C . LEU C 1 161 ? -28.86800 17.69200 52.42800 1.000 48.96000 137 LEU C C 1
ATOM 3697 O O . LEU C 1 161 ? -27.74300 18.06200 52.78700 1.000 49.74000 137 LEU C O 1
ATOM 3702 N N . GLU C 1 162 ? -29.75600 17.18100 53.28000 1.000 49.72000 138 GLU C N 1
ATOM 3703 C CA . GLU C 1 162 ? -29.43400 17.01900 54.69100 1.000 50.69000 138 GLU C CA 1
ATOM 3704 C C . GLU C 1 162 ? -28.35800 15.95700 54.89800 1.000 50.65000 138 GLU C C 1
ATOM 3705 O O . GLU C 1 162 ? -27.45400 16.14300 55.72000 1.000 49.38000 138 GLU C O 1
ATOM 3711 N N . ASP C 1 163 ? -28.44300 14.82900 54.18000 1.000 47.80000 139 ASP C N 1
ATOM 3712 C CA . ASP C 1 163 ? -27.33100 13.88300 54.18600 1.000 46.64000 139 ASP C CA 1
ATOM 3713 C C . ASP C 1 163 ? -26.03900 14.57000 53.78000 1.000 46.45000 139 ASP C C 1
ATOM 3714 O O . ASP C 1 163 ? -24.99600 14.38600 54.41700 1.000 46.24000 139 ASP C O 1
ATOM 3719 N N . ARG C 1 164 ? -26.08600 15.36800 52.71600 1.000 44.66000 140 ARG C N 1
ATOM 3720 C CA . ARG C 1 164 ? -24.85100 15.92100 52.17800 1.000 47.27000 140 ARG C CA 1
ATOM 3721 C C . ARG C 1 164 ? -24.26500 16.97500 53.11100 1.000 47.83000 140 ARG C C 1
ATOM 3722 O O . ARG C 1 164 ? -23.03900 17.11700 53.18900 1.000 48.60000 140 ARG C O 1
ATOM 3730 N N . SER C 1 165 ? -25.12000 17.69400 53.84700 1.000 50.00000 141 SER C N 1
ATOM 3731 C CA . SER C 1 165 ? -24.63200 18.59900 54.88700 1.000 50.00000 141 SER C CA 1
ATOM 3732 C C . SER C 1 165 ? -23.85400 17.83700 55.95100 1.000 48.94000 141 SER C C 1
ATOM 3733 O O . SER C 1 165 ? -22.72200 18.20200 56.29400 1.000 52.88000 141 SER C O 1
ATOM 3736 N N . ALA C 1 166 ? -24.45300 16.77400 56.48800 1.000 46.27000 142 ALA C N 1
ATOM 3737 C CA . ALA C 1 166 ? -23.75500 15.92900 57.45000 1.000 47.47000 142 ALA C CA 1
ATOM 3738 C C . ALA C 1 166 ? -22.45700 15.39400 56.86300 1.000 51.53000 142 ALA C C 1
ATOM 3739 O O . ALA C 1 166 ? -21.40000 15.45900 57.50100 1.000 54.91000 142 ALA C O 1
ATOM 3741 N N . LEU C 1 167 ? -22.51700 14.87100 55.63800 1.000 46.49000 143 LEU C N 1
ATOM 3742 C CA . LEU C 1 167 ? -21.32200 14.32900 55.00400 1.000 49.82000 143 LEU C CA 1
ATOM 3743 C C . LEU C 1 167 ? -20.23000 15.38400 54.89900 1.000 51.49000 143 LEU C C 1
ATOM 3744 O O . LEU C 1 167 ? -19.04900 15.08500 55.10200 1.000 53.67000 143 LEU C O 1
ATOM 3749 N N . ALA C 1 168 ? -20.60800 16.62700 54.59700 1.000 50.90000 144 ALA C N 1
ATOM 3750 C CA . ALA C 1 168 ? -19.61000 17.68300 54.46900 1.000 54.44000 144 ALA C CA 1
ATOM 3751 C C . ALA C 1 168 ? -18.95400 17.98900 55.81000 1.000 61.57000 144 ALA C C 1
ATOM 3752 O O . ALA C 1 168 ? -17.73600 18.19200 55.87700 1.000 66.42000 144 ALA C O 1
ATOM 3754 N N . MET C 1 169 ? -19.74300 18.03000 56.88800 1.000 61.02000 145 MET C N 1
ATOM 3755 C CA . MET C 1 169 ? -19.17000 18.29100 58.20500 1.000 62.11000 145 MET C CA 1
ATOM 3756 C C . MET C 1 169 ? -18.19600 17.19300 58.59600 1.000 65.14000 145 MET C C 1
ATOM 3757 O O . MET C 1 169 ? -17.15600 17.46300 59.20700 1.000 68.51000 145 MET C O 1
ATOM 3762 N N . TRP C 1 170 ? -18.51500 15.94500 58.25300 1.000 63.15000 146 TRP C N 1
ATOM 3763 C CA . TRP C 1 170 ? -17.59700 14.85400 58.55400 1.000 65.50000 146 TRP C CA 1
ATOM 3764 C C . TRP C 1 170 ? -16.31000 14.97900 57.75600 1.000 67.50000 146 TRP C C 1
ATOM 3765 O O . TRP C 1 170 ? -15.24900 14.55400 58.22400 1.000 69.23000 146 TRP C O 1
ATOM 3776 N N . LEU C 1 171 ? -16.36900 15.61200 56.59000 1.000 66.14000 147 LEU C N 1
ATOM 3777 C CA . LEU C 1 171 ? -15.12200 15.84400 55.81700 1.000 68.52000 147 LEU C CA 1
ATOM 3778 C C . LEU C 1 171 ? -14.31200 16.93400 56.51900 1.000 70.69000 147 LEU C C 1
ATOM 3779 O O . LEU C 1 171 ? -13.10000 16.75900 56.66800 1.000 71.19000 147 LEU C O 1
ATOM 3784 N N . ASN C 1 172 ? -14.97700 18.01400 56.92600 1.000 69.60000 148 ASN C N 1
ATOM 3785 C CA . ASN C 1 172 ? -14.29400 19.12100 57.64000 1.000 72.43000 148 ASN C CA 1
ATOM 3786 C C . ASN C 1 172 ? -13.54600 18.54000 58.84200 1.000 73.12000 148 ASN C C 1
ATOM 3787 O O . ASN C 1 172 ? -12.35600 18.83600 58.99000 1.000 73.79000 148 ASN C O 1
ATOM 3792 N N . HIS C 1 173 ? -14.22200 17.71700 59.64100 1.000 74.51000 149 HIS C N 1
ATOM 3793 C CA . HIS C 1 173 ? -13.58300 17.09700 60.83100 1.000 76.92000 149 HIS C CA 1
ATOM 3794 C C . HIS C 1 173 ? -12.39600 16.23400 60.40600 1.000 77.69000 149 HIS C C 1
ATOM 3795 O O . HIS C 1 173 ? -11.37900 16.23500 61.11800 1.000 80.34000 149 HIS C O 1
ATOM 3797 N N . LEU C 1 174 ? -12.52900 15.5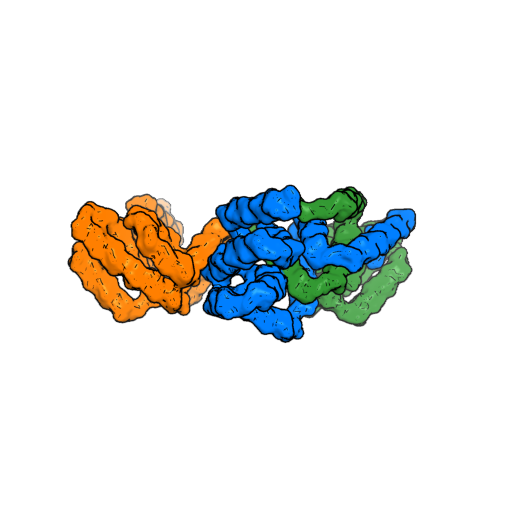0400 59.30500 1.000 73.88000 150 LEU C N 1
ATOM 3798 C CA . LEU C 1 174 ? -11.45800 14.57100 58.88300 1.000 73.89000 150 LEU C CA 1
ATOM 3799 C C . LEU C 1 174 ? -10.18100 15.37200 58.62000 1.000 74.76000 150 LEU C C 1
ATOM 3800 O O . LEU C 1 174 ? -9.18400 15.06800 59.29200 1.000 76.82000 150 LEU C O 1
#

Secondary structure (DSSP, 8-state):
----S-HHHHHHHHHHHHHHHHHHHHS-HHHHHHHHHHHHTTS-HHHHHHHHHHHHHHHTT-HHHHHHHHHHT-HHHHHHGGGS-HHHHHHHHHHHGGG--TT-HHHHHHHHHHHHHHHHHHHHHT-SHHHHHHHHHHHHH-TT--HHHHHHHHHHHHHHHHHH-/-PPPHHHHHHHHHHHHHHHHHHHHHHS-HHHHHHHHHHHHTTS-HHHHHHHHHHHHHHHTT-HHHHHHHHHHT-HHHHHHGGGS-HHHHHHHHHHHGGGS-TT-HHHHHHHHHHHHHHHHHHHTTT-SHHHHHHHHHHHHH-TT--HHHHHHHHHHHHT-/----HHHHHHHHHHHHHHHHS-HHHHHHHHHHHHTTS-HHHHHHHHHHHHHHHTT-HHHHHHHHHHT-HHHHHHGGGS-HHHHHHHHHHHGGGS-TT-HHHHHHHHHHHHHHHHHHHHTT-SHHHHHHHHHHHHH-TTS-HHHHHHHHHHHHH-